Protein AF-0000000077736179 (afdb_homodimer)

InterPro domains:
  IPR000415 Nitroreductase-like [G3DSA:3.40.109.10] (31-251)
  IPR000415 Nitroreductase-like [SSF55469] (59-248)
  IPR020051 SagB-type dehydrogenase domain [TIGR03605] (79-248)
  IPR029479 Nitroreductase [PF00881] (67-246)
  IPR052544 Bacteriocin Processing Enzyme [PTHR43745] (42-247)

Foldseek 3Di:
DPPVVVCVVVLCVVLVAQFDCPFLVVVVHQADALDDDDDPPFDWAAAPDPVPADDFDDDVVVLVVPQDADQAFDLAAAESSLVLLLCQCQFAFPAAPDSNATDGNFDADVRSNFWWKKKQADGYPPDDGAIWIQDRVRSITGGCCVPFPCVVQVVLQLVQFPSSSSVVRFRMKIWIKGQQCSQCNTGNSNSVVRSLVSVVRSQVSSSSSLSSDQKHKHKTQGGNWVSNCVSVVHPSPSITTRIMMGMHGHD/DPPVVVVVVVLCVVLVFQWDCPFLVVVVHQADALDDDDDPPFDWAAAPDPVPADDFDDDVVVLVVPQDADQAFDLAAAESSLVLLLCQCQFAFPAAPDSNATDGNFDADVRSNFWWKKKQADGYPPDDGAIWIQDRVRSITGGCCVPFPCVVQVVLQLVQFPSSSSVVRFRMKIWIKGQQCSQCNTGNSNSVVRSLVSVVRSQVSSSSSLSSDQKHKHKTQGGNWVSNCVSVVHPSPSITTRIMMGMHGHD

Nearest PDB structures (foldseek):
  5lq4-assembly1_B  TM=8.151E-01  e=5.356E-16  Cyanothece sp. PCC 7425
  8pz5-assembly1_B  TM=8.052E-01  e=1.222E-15  Cyanothece sp. PCC 7425
  7ly7-assembly1_B  TM=8.147E-01  e=9.050E-15  Thermoactinomyces vulgaris
  3eo7-assembly1_A  TM=7.177E-01  e=3.507E-14  Tricho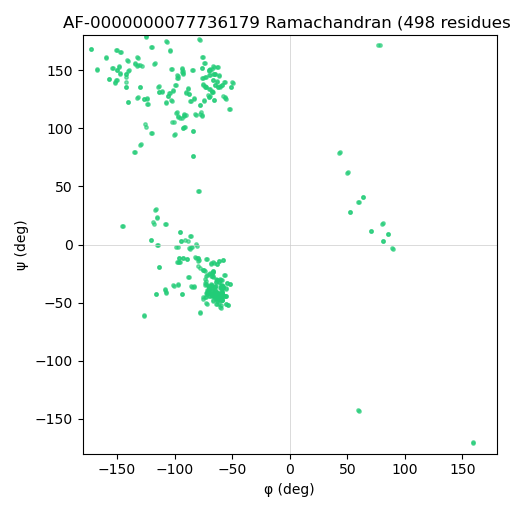rmus variabilis ATCC 29413
  6grh-assembly1_C  TM=6.285E-01  e=6.630E-12  Escherichia coli str. K-12 substr. MG1655

Radius of gyration: 21.62 Å; Cα contacts (8 Å, |Δi|>4): 1118; chains: 2; bounding box: 51×64×55 Å

Secondary structure (DSSP, 8-state):
-TTHHHHHHHHHHHT--S--TT-TTTTTPPPPPSSPPPPTT---EEPPPGGGSPP-EEEHHHHHHH--B-----SPPBPHHHHHHHHHHHH-EEEEEETTEEEESS--GGG---EEEEEEESSBTTS-SEEEEEETTTTEEEE-TTTS-HHHHHHHHHHTBSSHHHHHH-SEEEEEEEETHHHHHHHGGGHHHHHHHHHHHHHHHHHHHHHTTTEEEEEE--B-HHHHHHHTT--SSSEEEEEEEEEEE--/-TTHHHHHHHHHHHT--S--TT-TTTTTPPPPPSSPPPPTT---EEPPPGGGSPP-EEEHHHHHHH--B-----SPPBPHHHHHHHHHHHH-EEEEEETTEEEESS--GGG---EEEEEEESSBTTS-SEEEEEETTTTEEEE-TTTS-HHHHHHHHHHTBSSHHHHHH-SEEEEEEEETHHHHHHHGGGHHHHHHHHHHHHHHHHHHHHHTTTEEEEEE--B-HHHHHHHTT--SSSEEEEEEEEEEE--

pLDDT: mean 94.23, std 10.61, range [29.88, 98.94]

Organism: NCBI:txid416586

Sequence (502 aa):
MGETYQKEQAFLEDTAAAWDPQSPLKRGEPFPAPEKQAPAEAKLVRLPEPELLPDREVNFLELVELRASVRSYTETPFTLQELSYLLWCTQGVKMPIGKGGSMRNVPSAGARHAFETYLFVQKVEGLVPGFYRYLAYEHALLPLADEIPWEDSRAPFIEAFRTQHAVAESAVTFVWAAHIERLLYVFGKRGYRYAFLDAGHVCENLYLAAGTLKAGCCAMGAFEDAALNRLLHLDGVQEFSVYAATAGETSMGETYQKEQAFLEDTAAAWDPQSPLKRGEPFPAPEKQAPAEAKLVRLPEPELLPDREVNFLELVELRASVRSYTETPFTLQELSYLLWCTQGVKMPIGKGGSMRNVPSAGARHAFETYLFVQKVEGLVPGFYRYLAYEHALLPLADEIPWEDSRAPFIEAFRTQHAVAESAVTFVWAAHIERLLYVFGKRGYRYAFLDAGHVCENLYLAAGTLKAGCCAMGAFEDAALNRLLHLDGVQEFSVYAATAGETS

Solvent-accessible surface area (backbone atoms only — not comparable to full-atom values): 25875 Å² total; per-residue (Å²): 125,68,72,74,52,54,62,67,47,43,51,59,59,66,30,40,49,59,60,34,88,79,12,46,50,70,70,66,48,80,64,53,76,52,60,86,80,70,66,87,83,60,75,64,46,77,41,65,53,74,91,74,54,78,84,40,79,40,48,50,58,58,53,37,67,66,48,62,78,38,61,72,40,44,87,56,52,40,46,51,60,54,51,33,50,45,48,37,46,29,54,23,57,76,41,73,72,56,86,39,25,40,42,37,29,41,74,34,75,87,30,25,52,40,57,47,42,36,34,46,37,61,28,39,55,95,53,78,63,31,36,30,35,54,37,46,89,76,44,26,31,39,69,30,50,92,81,35,41,44,91,76,39,50,62,59,54,34,64,26,32,70,66,30,66,29,52,69,38,22,19,32,33,41,34,37,24,30,39,46,56,45,34,28,32,61,22,25,62,26,24,60,55,42,54,34,24,31,48,14,23,28,49,38,36,38,45,54,49,25,58,75,46,71,30,33,23,25,80,40,81,46,40,41,55,67,58,48,16,53,68,70,71,33,82,60,71,57,27,30,72,73,39,32,30,29,29,26,27,45,132,125,68,72,73,53,52,62,67,47,42,51,60,59,65,29,41,47,60,58,35,89,79,11,46,50,72,70,67,48,81,63,54,77,54,61,86,80,71,66,88,84,60,75,62,48,78,41,63,53,74,90,74,53,79,84,42,80,41,46,50,61,56,53,37,66,66,48,62,78,38,61,73,40,44,88,55,52,39,46,51,61,55,50,33,48,45,48,38,46,29,54,21,57,75,42,75,71,56,86,38,26,40,44,38,31,41,73,35,74,86,30,25,52,39,56,46,40,36,34,47,36,61,27,38,55,96,53,79,62,32,35,30,35,54,37,46,88,76,44,26,33,39,71,30,50,92,81,36,43,44,88,76,39,51,64,59,55,35,66,26,33,71,67,31,64,29,53,70,38,22,20,33,32,42,34,38,23,31,40,45,58,46,34,28,32,59,22,25,61,26,24,60,56,42,54,33,24,31,48,14,23,27,48,38,36,37,45,54,50,25,60,74,46,72,30,31,23,24,81,42,80,47,40,41,55,67,59,47,16,54,67,70,71,32,82,60,72,58,27,30,73,71,42,31,31,27,29,25,28,45,133

Structure (mmCIF, N/CA/C/O backbone):
data_AF-0000000077736179-model_v1
#
loop_
_entity.id
_entity.type
_entity.pdbx_description
1 polymer 'SagB/ThcOx family dehydrogenase'
#
loop_
_atom_site.group_PDB
_atom_site.id
_atom_site.type_symbol
_atom_site.label_atom_id
_atom_site.label_alt_id
_atom_site.label_comp_id
_atom_site.label_asym_id
_atom_site.label_entity_id
_atom_site.label_seq_id
_atom_site.pdbx_PDB_ins_code
_atom_site.Cartn_x
_atom_site.Cartn_y
_atom_site.Cartn_z
_atom_site.occupancy
_atom_site.B_iso_or_equiv
_atom_site.auth_seq_id
_atom_site.auth_comp_id
_atom_site.auth_asym_id
_atom_site.auth_atom_id
_atom_site.pdbx_PDB_model_num
ATOM 1 N N . MET A 1 1 ? 22.141 2.068 -21.969 1 30.08 1 MET A N 1
ATOM 2 C CA . MET A 1 1 ? 21.25 1.193 -21.219 1 30.08 1 MET A CA 1
ATOM 3 C C . MET A 1 1 ? 21.984 0.434 -20.141 1 30.08 1 MET A C 1
ATOM 5 O O . MET A 1 1 ? 21.375 -0.075 -19.188 1 30.08 1 MET A O 1
ATOM 9 N N . GLY A 1 2 ? 23.203 0.342 -20.375 1 35.12 2 GLY A N 1
ATOM 10 C CA . GLY A 1 2 ? 24.125 -0.513 -19.656 1 35.12 2 GLY A CA 1
ATOM 11 C C . GLY A 1 2 ? 24.531 0.052 -18.297 1 35.12 2 GLY A C 1
ATOM 12 O O . GLY A 1 2 ? 24.531 -0.667 -17.297 1 35.12 2 GLY A O 1
ATOM 13 N N . GLU A 1 3 ? 25.109 1.211 -18.312 1 40.66 3 GLU A N 1
ATOM 14 C CA . GLU A 1 3 ? 25.719 1.804 -17.125 1 40.66 3 GLU A CA 1
ATOM 15 C C . GLU A 1 3 ? 24.656 2.244 -16.109 1 40.66 3 GLU A C 1
ATOM 17 O O . GLU A 1 3 ? 24.891 2.232 -14.906 1 40.66 3 GLU A O 1
ATOM 22 N N . THR A 1 4 ? 23.609 2.779 -16.547 1 40.19 4 THR A N 1
ATOM 23 C CA . THR A 1 4 ? 22.516 3.398 -15.797 1 40.19 4 THR A CA 1
ATOM 24 C C . THR A 1 4 ? 21.797 2.367 -14.93 1 40.19 4 THR A C 1
ATOM 26 O O . THR A 1 4 ? 21.344 2.68 -13.828 1 40.19 4 THR A O 1
ATOM 29 N N . TYR A 1 5 ? 21.797 1.132 -15.383 1 45.09 5 TYR A N 1
ATOM 30 C CA . TYR A 1 5 ? 21.156 0.023 -14.68 1 45.09 5 TYR A CA 1
ATOM 31 C C . TYR A 1 5 ? 22.047 -0.478 -13.539 1 45.09 5 TYR A C 1
ATOM 33 O O . TYR A 1 5 ? 21.562 -1.113 -12.602 1 45.09 5 TYR A O 1
ATOM 41 N N . GLN A 1 6 ? 23.234 -0.049 -13.602 1 47.22 6 GLN A N 1
ATOM 42 C CA . GLN A 1 6 ? 24.172 -0.628 -12.648 1 47.22 6 GLN A CA 1
ATOM 43 C C . GLN A 1 6 ? 23.953 -0.063 -11.25 1 47.22 6 GLN A C 1
ATOM 45 O O . GLN A 1 6 ? 24.047 -0.792 -10.258 1 47.22 6 GLN A O 1
ATOM 50 N N . LYS A 1 7 ? 23.781 1.208 -11.086 1 44.28 7 LYS A N 1
ATOM 51 C CA . LYS A 1 7 ? 23.672 1.785 -9.75 1 44.28 7 LYS A CA 1
ATOM 52 C C . LYS A 1 7 ? 22.312 1.458 -9.133 1 44.28 7 LYS A C 1
ATOM 54 O O . LYS A 1 7 ? 22.188 1.341 -7.914 1 44.28 7 LYS A O 1
ATOM 59 N N . GLU A 1 8 ? 21.25 1.399 -9.984 1 54.19 8 GLU A N 1
ATOM 60 C CA . GLU A 1 8 ? 19.891 1.092 -9.531 1 54.19 8 GLU A CA 1
ATOM 61 C C . GLU A 1 8 ? 19.828 -0.299 -8.898 1 54.19 8 GLU A C 1
ATOM 63 O O . GLU A 1 8 ? 19.016 -0.544 -8.008 1 54.19 8 GLU A O 1
ATOM 68 N N . GLN A 1 9 ? 20.906 -0.995 -9.164 1 64.56 9 GLN A N 1
ATOM 69 C CA . GLN A 1 9 ? 20.969 -2.338 -8.594 1 64.56 9 GLN A CA 1
ATOM 70 C C . GLN A 1 9 ? 21.641 -2.322 -7.227 1 64.56 9 GLN A C 1
ATOM 72 O O . GLN A 1 9 ? 21.5 -3.271 -6.453 1 64.56 9 GLN A O 1
ATOM 77 N N . ALA A 1 10 ? 21.906 -0.986 -6.914 1 80.5 10 ALA A N 1
ATOM 78 C CA . ALA A 1 10 ? 22.625 -0.902 -5.641 1 80.5 10 ALA A CA 1
ATOM 79 C C . ALA A 1 10 ? 21.641 -0.921 -4.465 1 80.5 10 ALA A C 1
ATOM 81 O O . ALA A 1 10 ? 21.906 -1.577 -3.451 1 80.5 10 ALA A O 1
ATOM 82 N N . PHE A 1 11 ? 20.469 -0.305 -4.59 1 86.38 11 PHE A N 1
ATOM 83 C CA . PHE A 1 11 ? 19.5 -0.278 -3.502 1 86.38 11 PHE A CA 1
ATOM 84 C C . PHE A 1 11 ? 18.969 -1.677 -3.221 1 86.38 11 PHE A C 1
ATOM 86 O O . PHE A 1 11 ? 18.875 -2.094 -2.064 1 86.38 11 PHE A O 1
ATOM 93 N N . LEU A 1 12 ? 18.562 -2.381 -4.332 1 89.38 12 LEU A N 1
ATOM 94 C CA . LEU A 1 12 ? 18.016 -3.721 -4.164 1 89.38 12 LEU A CA 1
ATOM 95 C C . LEU A 1 12 ? 19.031 -4.641 -3.488 1 89.38 12 LEU A C 1
ATOM 97 O O . LEU A 1 12 ? 18.672 -5.438 -2.617 1 89.38 12 LEU A O 1
ATOM 101 N N . GLU A 1 13 ? 20.234 -4.434 -3.859 1 88.75 13 GLU A N 1
ATOM 102 C CA . GLU A 1 13 ? 21.297 -5.242 -3.268 1 88.75 13 GLU A CA 1
ATOM 103 C C . GLU A 1 13 ? 21.547 -4.848 -1.817 1 88.75 13 GLU A C 1
ATOM 105 O O . GLU A 1 13 ? 21.688 -5.711 -0.946 1 88.75 13 GLU A O 1
ATOM 110 N N . ASP A 1 14 ? 21.562 -3.586 -1.566 1 88.44 14 ASP A N 1
ATOM 111 C CA . ASP A 1 14 ? 21.875 -3.062 -0.241 1 88.44 14 ASP A CA 1
ATOM 112 C C . ASP A 1 14 ? 20.781 -3.426 0.766 1 88.44 14 ASP A C 1
ATOM 114 O O . ASP A 1 14 ? 21.062 -3.578 1.958 1 88.44 14 ASP A O 1
ATOM 118 N N . THR A 1 15 ? 19.547 -3.609 0.246 1 92.06 15 THR A N 1
ATOM 119 C CA . THR A 1 15 ? 18.422 -3.834 1.143 1 92.06 15 THR A CA 1
ATOM 120 C C . THR A 1 15 ? 17.969 -5.285 1.075 1 92.06 15 THR A C 1
ATOM 122 O O . THR A 1 15 ? 16.859 -5.613 1.523 1 92.06 15 THR A O 1
ATOM 125 N N . ALA A 1 16 ? 18.797 -6.152 0.559 1 90.75 16 ALA A N 1
ATOM 126 C CA . ALA A 1 16 ? 18.391 -7.527 0.294 1 90.75 16 ALA A CA 1
ATOM 127 C C . ALA A 1 16 ? 18.25 -8.32 1.592 1 90.75 16 ALA A C 1
ATOM 129 O O . ALA A 1 16 ? 17.375 -9.172 1.717 1 90.75 16 ALA A O 1
ATOM 130 N N . ALA A 1 17 ? 19.094 -7.98 2.537 1 83.62 17 ALA A N 1
ATOM 131 C CA . ALA A 1 17 ? 19.094 -8.75 3.779 1 83.62 17 ALA A CA 1
ATOM 132 C C . ALA A 1 17 ? 17.812 -8.477 4.582 1 83.62 17 ALA A C 1
ATOM 134 O O . ALA A 1 17 ? 17.5 -7.324 4.875 1 83.62 17 ALA A O 1
ATOM 135 N N . ALA A 1 18 ? 17.188 -9.578 4.914 1 75.62 18 ALA A N 1
ATOM 136 C CA . ALA A 1 18 ? 15.922 -9.414 5.613 1 75.62 18 ALA A CA 1
ATOM 137 C C . ALA A 1 18 ? 16.141 -9.117 7.094 1 75.62 18 ALA A C 1
ATOM 139 O O . ALA A 1 18 ? 15.227 -8.664 7.785 1 75.62 18 ALA A O 1
ATOM 140 N N . TRP A 1 19 ? 17.359 -9.461 7.496 1 74.62 19 TRP A N 1
ATOM 141 C CA . TRP A 1 19 ? 17.688 -9.203 8.891 1 74.62 19 TRP A CA 1
ATOM 142 C C . TRP A 1 19 ? 19.141 -8.734 9.039 1 74.62 19 TRP A C 1
ATOM 144 O O . TRP A 1 19 ? 20 -9.141 8.258 1 74.62 19 TRP A O 1
ATOM 154 N N . ASP A 1 20 ? 19.25 -7.793 9.906 1 76.44 20 ASP A N 1
ATOM 155 C CA . ASP A 1 20 ? 20.578 -7.332 10.289 1 76.44 20 ASP A CA 1
ATOM 156 C C . ASP A 1 20 ? 21 -7.926 11.625 1 76.44 20 ASP A C 1
ATOM 158 O O . ASP A 1 20 ? 20.453 -7.57 12.672 1 76.44 20 ASP A O 1
ATOM 162 N N . PRO A 1 21 ? 21.891 -8.867 11.539 1 78.88 21 PRO A N 1
ATOM 163 C CA . PRO A 1 21 ? 22.312 -9.492 12.797 1 78.88 21 PRO A CA 1
ATOM 164 C C . PRO A 1 21 ? 22.891 -8.492 13.789 1 78.88 21 PRO A C 1
ATOM 166 O O . PRO A 1 21 ? 23.047 -8.797 14.977 1 78.88 21 PRO A O 1
ATOM 169 N N . GLN A 1 22 ? 23.188 -7.297 13.281 1 82.75 22 GLN A N 1
ATOM 170 C CA . GLN A 1 22 ? 23.734 -6.281 14.172 1 82.75 22 GLN A CA 1
ATOM 171 C C . GLN A 1 22 ? 22.797 -5.082 14.289 1 82.75 22 GLN A C 1
ATOM 173 O O . GLN A 1 22 ? 23.25 -3.951 14.461 1 82.75 22 GLN A O 1
ATOM 178 N N . SER A 1 23 ? 21.547 -5.469 14.141 1 84.94 23 SER A N 1
ATOM 179 C CA . SER A 1 23 ? 20.578 -4.395 14.281 1 84.94 23 SER A CA 1
ATOM 180 C C . SER A 1 23 ? 20.547 -3.852 15.703 1 84.94 23 SER A C 1
ATOM 182 O O . SER A 1 23 ? 20.969 -4.535 16.641 1 84.94 23 SER A O 1
ATOM 184 N N . PRO A 1 24 ? 20.156 -2.576 15.891 1 88.94 24 PRO A N 1
ATOM 185 C CA . PRO A 1 24 ? 20.031 -2.037 17.25 1 88.94 24 PRO A CA 1
ATOM 186 C C . PRO A 1 24 ? 19.172 -2.918 18.156 1 88.94 24 PRO A C 1
ATOM 188 O O . PRO A 1 24 ? 19.453 -3.047 19.344 1 88.94 24 PRO A O 1
ATOM 191 N N . LEU A 1 25 ? 18.188 -3.537 17.609 1 87.31 25 LEU A N 1
ATOM 192 C CA . LEU A 1 25 ? 17.359 -4.465 18.391 1 87.31 25 LEU A CA 1
ATOM 193 C C . LEU A 1 25 ? 18.203 -5.602 18.938 1 87.31 25 LEU A C 1
ATOM 195 O O . LEU A 1 25 ? 18.109 -5.93 20.125 1 87.31 25 LEU A O 1
ATOM 199 N N . LYS A 1 26 ? 19.016 -6.137 18.078 1 87.94 26 LYS A N 1
ATOM 200 C CA . LYS A 1 26 ? 19.859 -7.266 18.484 1 87.94 26 LYS A CA 1
ATOM 201 C C . LYS A 1 26 ? 20.891 -6.84 19.516 1 87.94 26 LYS A C 1
ATOM 203 O O . LYS A 1 26 ? 21.312 -7.645 20.344 1 87.94 26 LYS A O 1
ATOM 208 N N . ARG A 1 27 ? 21.203 -5.582 19.516 1 91.12 27 ARG A N 1
ATOM 209 C CA . ARG A 1 27 ? 22.172 -5.043 20.469 1 91.12 27 ARG A CA 1
ATOM 210 C C . ARG A 1 27 ? 21.5 -4.645 21.781 1 91.12 27 ARG A C 1
ATOM 212 O O . ARG A 1 27 ? 22.156 -4.176 22.703 1 91.12 27 ARG A O 1
ATOM 219 N N . GLY A 1 28 ? 20.188 -4.773 21.828 1 90.31 28 GLY A N 1
ATOM 220 C CA . GLY A 1 28 ? 19.469 -4.508 23.062 1 90.31 28 GLY A CA 1
ATOM 221 C C . GLY A 1 28 ? 19.234 -3.027 23.297 1 90.31 28 GLY A C 1
ATOM 222 O O . GLY A 1 28 ? 19 -2.609 24.438 1 90.31 28 GLY A O 1
ATOM 223 N N . GLU A 1 29 ? 19.359 -2.285 22.234 1 92.38 29 GLU A N 1
ATOM 224 C CA . GLU A 1 29 ? 19.109 -0.853 22.359 1 92.38 29 GLU A CA 1
ATOM 225 C C . GLU A 1 29 ? 17.625 -0.568 22.578 1 92.38 29 GLU A C 1
ATOM 227 O O . GLU A 1 29 ? 16.766 -1.382 22.219 1 92.38 29 GLU A O 1
ATOM 232 N N . PRO A 1 30 ? 17.391 0.525 23.281 1 92.56 30 PRO A N 1
ATOM 233 C CA . PRO A 1 30 ? 15.992 0.87 23.516 1 92.56 30 PRO A CA 1
ATOM 234 C C . PRO A 1 30 ? 15.227 1.125 22.219 1 92.56 30 PRO A C 1
ATOM 236 O O . PRO A 1 30 ? 15.781 1.682 21.266 1 92.56 30 PRO A O 1
ATOM 239 N N . PHE A 1 31 ? 13.984 0.745 22.219 1 92 31 PHE A N 1
ATOM 240 C CA . PHE A 1 31 ? 13.133 0.953 21.047 1 92 31 PHE A CA 1
ATOM 241 C C . PHE A 1 31 ? 12.883 2.439 20.812 1 92 31 PHE A C 1
ATOM 243 O O . PHE A 1 31 ? 12.719 3.199 21.766 1 92 31 PHE A O 1
ATOM 250 N N . PRO A 1 32 ? 12.859 2.828 19.547 1 94.31 32 PRO A N 1
ATOM 251 C CA . PRO A 1 32 ? 12.445 4.207 19.281 1 94.31 32 PRO A CA 1
ATOM 252 C C . PRO A 1 32 ? 11.008 4.484 19.703 1 94.31 32 PRO A C 1
ATOM 254 O O . PRO A 1 32 ? 10.18 3.566 19.75 1 94.31 32 PRO A O 1
ATOM 257 N N . ALA A 1 33 ? 10.734 5.781 20.031 1 94.19 33 ALA A N 1
ATOM 258 C CA . ALA A 1 33 ? 9.359 6.168 20.375 1 94.19 33 ALA A CA 1
ATOM 259 C C . ALA A 1 33 ? 8.422 5.891 19.203 1 94.19 33 ALA A C 1
ATOM 261 O O . ALA A 1 33 ? 8.758 6.152 18.047 1 94.19 33 ALA A O 1
ATOM 262 N N . PRO A 1 34 ? 7.273 5.336 19.469 1 95.56 34 PRO A N 1
ATOM 263 C CA . PRO A 1 34 ? 6.352 4.973 18.391 1 95.56 34 PRO A CA 1
ATOM 264 C C . PRO A 1 34 ? 5.688 6.184 17.75 1 95.56 34 PRO A C 1
ATOM 266 O O . PRO A 1 34 ? 5.047 6.059 16.703 1 95.56 34 PRO A O 1
ATOM 269 N N . GLU A 1 35 ? 5.789 7.328 18.344 1 96.56 35 GLU A N 1
ATOM 270 C CA . GLU A 1 35 ? 5.238 8.586 17.859 1 96.56 35 GLU A CA 1
ATOM 271 C C . GLU A 1 35 ? 6.059 9.773 18.359 1 96.56 35 GLU A C 1
ATOM 273 O O . GLU A 1 35 ? 6.539 9.781 19.484 1 96.56 35 GLU A O 1
ATOM 278 N N . LYS A 1 36 ? 6.289 10.789 17.484 1 95.94 36 LYS A N 1
ATOM 279 C CA . LYS A 1 36 ? 6.965 12.008 17.906 1 95.94 36 LYS A CA 1
ATOM 280 C C . LYS A 1 36 ? 6.16 12.727 18.984 1 95.94 36 LYS A C 1
ATOM 282 O O . LYS A 1 36 ? 4.941 12.875 18.859 1 95.94 36 LYS A O 1
ATOM 287 N N . GLN A 1 37 ? 6.84 13.125 19.906 1 94.25 37 GLN A N 1
ATOM 288 C CA . GLN A 1 37 ? 6.172 13.758 21.047 1 94.25 37 GLN A CA 1
ATOM 289 C C . GLN A 1 37 ? 5.672 15.156 20.688 1 94.25 37 GLN A C 1
ATOM 291 O O . GLN A 1 37 ? 6.367 15.906 20 1 94.25 37 GLN A O 1
ATOM 296 N N . ALA A 1 38 ? 4.496 15.438 21.094 1 95.31 38 ALA A N 1
ATOM 297 C CA . ALA A 1 38 ? 3.965 16.797 21.016 1 95.31 38 ALA A CA 1
ATOM 298 C C . ALA A 1 38 ? 4.383 17.609 22.234 1 95.31 38 ALA A C 1
ATOM 300 O O . ALA A 1 38 ? 4.582 17.062 23.312 1 95.31 38 ALA A O 1
ATOM 301 N N . PRO A 1 39 ? 4.516 18.875 22.047 1 93.88 39 PRO A N 1
ATOM 302 C CA . PRO A 1 39 ? 4.773 19.703 23.219 1 93.88 39 PRO A CA 1
ATOM 303 C C . PRO A 1 39 ? 3.697 19.547 24.297 1 93.88 39 PRO A C 1
ATOM 305 O O . PRO A 1 39 ? 2.512 19.438 23.969 1 93.88 39 PRO A O 1
ATOM 308 N N . ALA A 1 40 ? 4.078 19.516 25.5 1 91.94 40 ALA A N 1
ATOM 309 C CA . ALA A 1 40 ? 3.186 19.266 26.625 1 91.94 40 ALA A CA 1
ATOM 310 C C . ALA A 1 40 ? 2.068 20.297 26.688 1 91.94 40 ALA A C 1
ATOM 312 O O . ALA A 1 40 ? 0.929 19.984 27.016 1 91.94 40 ALA A O 1
ATOM 313 N N . GLU A 1 41 ? 2.389 21.516 26.344 1 92.62 41 GLU A N 1
ATOM 314 C CA . GLU A 1 41 ? 1.418 22.594 26.5 1 92.62 41 GLU A CA 1
ATOM 315 C C . GLU A 1 41 ? 0.654 22.844 25.203 1 92.62 41 GLU A C 1
ATOM 317 O O . GLU A 1 41 ? -0.162 23.75 25.109 1 92.62 41 GLU A O 1
ATOM 322 N N . ALA A 1 42 ? 0.865 21.906 24.297 1 94.12 42 ALA A N 1
ATOM 323 C CA . ALA A 1 42 ? 0.204 22.125 23.016 1 94.12 42 ALA A CA 1
ATOM 324 C C . ALA A 1 42 ? -1.309 21.969 23.141 1 94.12 42 ALA A C 1
ATOM 326 O O . ALA A 1 42 ? -1.786 21.062 23.844 1 94.12 42 ALA A O 1
ATOM 327 N N . LYS A 1 43 ? -2.021 22.922 22.562 1 95.81 43 LYS A N 1
ATOM 328 C CA . LYS A 1 43 ? -3.471 22.781 22.469 1 95.81 43 LYS A CA 1
ATOM 329 C C . LYS A 1 43 ? -3.863 21.906 21.281 1 95.81 43 LYS A C 1
ATOM 331 O O . LYS A 1 43 ? -3.732 22.312 20.141 1 95.81 43 LYS A O 1
ATOM 336 N N . LEU A 1 44 ? -4.379 20.781 21.594 1 98.06 44 LEU A N 1
ATOM 337 C CA . LEU A 1 44 ? -4.727 19.797 20.578 1 98.06 44 LEU A CA 1
ATOM 338 C C . LEU A 1 44 ? -6.18 19.953 20.141 1 98.06 44 LEU A C 1
ATOM 340 O O . LEU A 1 44 ? -7.016 20.422 20.906 1 98.06 44 LEU A O 1
ATOM 344 N N . VAL A 1 45 ? -6.449 19.688 18.906 1 98.5 45 VAL A N 1
ATOM 345 C CA . VAL A 1 45 ? -7.82 19.531 18.438 1 98.5 45 VAL A CA 1
ATOM 346 C C . VAL A 1 45 ? -8.242 18.062 18.547 1 98.5 45 VAL A C 1
ATOM 348 O O . VAL A 1 45 ? -7.75 17.203 17.797 1 98.5 45 VAL A O 1
ATOM 351 N N . ARG A 1 46 ? -9.148 17.812 19.453 1 98 46 ARG A N 1
ATOM 352 C CA . ARG A 1 46 ? -9.617 16.438 19.609 1 98 46 ARG A CA 1
ATOM 353 C C . ARG A 1 46 ? -10.523 16.031 18.453 1 98 46 ARG A C 1
ATOM 355 O O . ARG A 1 46 ? -11.383 16.812 18.031 1 98 46 ARG A O 1
ATOM 362 N N . LEU A 1 47 ? -10.289 14.852 17.969 1 98.62 47 LEU A N 1
ATOM 363 C CA . LEU A 1 47 ? -11.133 14.312 16.906 1 98.62 47 LEU A CA 1
ATOM 364 C C . LEU A 1 47 ? -12.266 13.469 17.484 1 98.62 47 LEU A C 1
ATOM 366 O O . LEU A 1 47 ? -12.133 12.914 18.578 1 98.62 47 LEU A O 1
ATOM 370 N N . PRO A 1 48 ? -13.398 13.43 16.75 1 98.06 48 PRO A N 1
ATOM 371 C CA . PRO A 1 48 ? -14.43 12.484 17.188 1 98.06 48 PRO A CA 1
ATOM 372 C C . PRO A 1 48 ? -13.891 11.078 17.406 1 98.06 48 PRO A C 1
ATOM 374 O O . PRO A 1 48 ? -13.172 10.539 16.562 1 98.06 48 PRO A O 1
ATOM 377 N N . GLU A 1 49 ? -14.297 10.508 18.484 1 97.12 49 GLU A N 1
ATOM 378 C CA . GLU A 1 49 ? -13.797 9.188 18.859 1 97.12 49 GLU A CA 1
ATOM 379 C C . GLU A 1 49 ? -14.227 8.125 17.844 1 97.12 49 GLU A C 1
ATOM 381 O O . GLU A 1 49 ? -15.344 8.172 17.328 1 97.12 49 GLU A O 1
ATOM 386 N N . PRO A 1 50 ? -13.414 7.203 17.672 1 93.75 50 PRO A N 1
ATOM 387 C CA . PRO A 1 50 ? -13.703 6.168 16.688 1 93.75 50 PRO A CA 1
ATOM 388 C C . PRO A 1 50 ? -15.047 5.473 16.922 1 93.75 50 PRO A C 1
ATOM 390 O O . PRO A 1 50 ? -15.75 5.137 15.969 1 93.75 50 PRO A O 1
ATOM 393 N N . GLU A 1 51 ? -15.359 5.27 18.172 1 94.38 51 GLU A N 1
ATOM 394 C CA . GLU A 1 51 ? -16.594 4.57 18.5 1 94.38 51 GLU A CA 1
ATOM 395 C C . GLU A 1 51 ? -17.812 5.398 18.094 1 94.38 51 GLU A C 1
ATOM 397 O O . GLU A 1 51 ? -18.922 4.875 18.016 1 94.38 51 GLU A O 1
ATOM 402 N N . LEU A 1 52 ? -17.578 6.695 17.828 1 95.12 52 LEU A N 1
ATOM 403 C CA . LEU A 1 52 ? -18.672 7.598 17.484 1 95.12 52 LEU A CA 1
ATOM 404 C C . LEU A 1 52 ? -18.766 7.781 15.969 1 95.12 52 LEU A C 1
ATOM 406 O O . LEU A 1 52 ? -19.656 8.477 15.477 1 95.12 52 LEU A O 1
ATOM 410 N N . LEU A 1 53 ? -17.859 7.16 15.219 1 94.94 53 LEU A N 1
ATOM 411 C CA . LEU A 1 53 ? -17.891 7.246 13.758 1 94.94 53 LEU A CA 1
ATOM 412 C C . LEU A 1 53 ? -19 6.375 13.188 1 94.94 53 LEU A C 1
ATOM 414 O O . LEU A 1 53 ? -19.234 5.266 13.664 1 94.94 53 LEU A O 1
ATOM 418 N N . PRO A 1 54 ? -19.672 6.922 12.234 1 93.06 54 PRO A N 1
ATOM 419 C CA . PRO A 1 54 ? -20.797 6.16 11.672 1 93.06 54 PRO A CA 1
ATOM 420 C C . PRO A 1 54 ? -20.328 4.941 10.875 1 93.06 54 PRO A C 1
ATOM 422 O O . PRO A 1 54 ? -19.312 4.996 10.188 1 93.06 54 PRO A O 1
ATOM 425 N N . ASP A 1 55 ? -21.188 3.965 10.898 1 93.56 55 ASP A N 1
ATOM 426 C CA . ASP A 1 55 ? -20.969 2.809 10.031 1 93.56 55 ASP A CA 1
ATOM 427 C C . ASP A 1 55 ? -21.172 3.174 8.562 1 93.56 55 ASP A C 1
ATOM 429 O O . ASP A 1 55 ? -22.031 4 8.234 1 93.56 55 ASP A O 1
ATOM 433 N N . ARG A 1 56 ? -20.359 2.506 7.754 1 94.12 56 ARG A N 1
ATOM 434 C CA . ARG A 1 56 ? -20.469 2.641 6.305 1 94.12 56 ARG A CA 1
ATOM 435 C C . ARG A 1 56 ? -20.656 1.28 5.641 1 94.12 56 ARG A C 1
ATOM 437 O O . ARG A 1 56 ? -19.688 0.557 5.418 1 94.12 56 ARG A O 1
ATOM 444 N N . GLU A 1 57 ? -21.938 0.976 5.27 1 97 57 GLU A N 1
ATOM 445 C CA . GLU A 1 57 ? -22.219 -0.271 4.562 1 97 57 GLU A CA 1
ATOM 446 C C . GLU A 1 57 ? -21.953 -0.129 3.066 1 97 57 GLU A C 1
ATOM 448 O O . GLU A 1 57 ? -22.516 0.744 2.408 1 97 57 GLU A O 1
ATOM 453 N N . VAL A 1 58 ? -21.094 -1.056 2.547 1 97.94 58 VAL A N 1
ATOM 454 C CA . VAL A 1 58 ? -20.719 -0.947 1.14 1 97.94 58 VAL A CA 1
ATOM 455 C C . VAL A 1 58 ? -20.672 -2.336 0.51 1 97.94 58 VAL A C 1
ATOM 457 O O . VAL A 1 58 ? -20.547 -3.34 1.216 1 97.94 58 VAL A O 1
ATOM 460 N N . ASN A 1 59 ? -20.969 -2.369 -0.795 1 98.12 59 ASN A N 1
ATOM 461 C CA . ASN A 1 59 ? -20.531 -3.506 -1.601 1 98.12 59 ASN A CA 1
ATOM 462 C C . ASN A 1 59 ? -19.047 -3.436 -1.915 1 98.12 59 ASN A C 1
ATOM 464 O O . ASN A 1 59 ? -18.609 -2.576 -2.684 1 98.12 59 ASN A O 1
ATOM 468 N N . PHE A 1 60 ? -18.266 -4.352 -1.327 1 98.44 60 PHE A N 1
ATOM 469 C CA . PHE A 1 60 ? -16.812 -4.23 -1.397 1 98.44 60 PHE A CA 1
ATOM 470 C C . PHE A 1 60 ? -16.328 -4.355 -2.836 1 98.44 60 PHE A C 1
ATOM 472 O O . PHE A 1 60 ? -15.422 -3.635 -3.256 1 98.44 60 PHE A O 1
ATOM 479 N N . LEU A 1 61 ? -16.859 -5.273 -3.541 1 97.69 61 LEU A N 1
ATOM 480 C CA . LEU A 1 61 ? -16.453 -5.441 -4.934 1 97.69 61 LEU A CA 1
ATOM 481 C C . LEU A 1 61 ? -16.703 -4.164 -5.73 1 97.69 61 LEU A C 1
ATOM 483 O O . LEU A 1 61 ? -15.844 -3.719 -6.488 1 97.69 61 LEU A O 1
ATOM 487 N N . GLU A 1 62 ? -17.828 -3.568 -5.562 1 97.5 62 GLU A N 1
ATOM 488 C CA . GLU A 1 62 ? -18.156 -2.309 -6.223 1 97.5 62 GLU A CA 1
ATOM 489 C C . GLU A 1 62 ? -17.203 -1.194 -5.785 1 97.5 62 GLU A C 1
ATOM 491 O O . GLU A 1 62 ? -16.766 -0.387 -6.605 1 97.5 62 GLU A O 1
ATOM 496 N N . LEU A 1 63 ? -16.938 -1.142 -4.488 1 98.12 63 LEU A N 1
ATOM 497 C CA . LEU A 1 63 ? -16.031 -0.139 -3.936 1 98.12 63 LEU A CA 1
ATOM 498 C C . LEU A 1 63 ? -14.664 -0.21 -4.609 1 98.12 63 LEU A C 1
ATOM 500 O O . LEU A 1 63 ? -14.117 0.816 -5.016 1 98.12 63 LEU A O 1
ATOM 504 N N . VAL A 1 64 ? -14.172 -1.434 -4.766 1 97.88 64 VAL A N 1
ATOM 505 C CA . VAL A 1 64 ? -12.859 -1.67 -5.367 1 97.88 64 VAL A CA 1
ATOM 506 C C . VAL A 1 64 ? -12.914 -1.353 -6.859 1 97.88 64 VAL A C 1
ATOM 508 O O . VAL A 1 64 ? -11.992 -0.738 -7.402 1 97.88 64 VAL A O 1
ATOM 511 N N . GLU A 1 65 ? -13.953 -1.674 -7.531 1 97.31 65 GLU A N 1
ATOM 512 C CA . GLU A 1 65 ? -14.078 -1.487 -8.969 1 97.31 65 GLU A CA 1
ATOM 513 C C . GLU A 1 65 ? -14.266 -0.014 -9.32 1 97.31 65 GLU A C 1
ATOM 515 O O . GLU A 1 65 ? -13.836 0.434 -10.391 1 97.31 65 GLU A O 1
ATOM 520 N N . LEU A 1 66 ? -14.867 0.731 -8.445 1 96.44 66 LEU A N 1
ATOM 521 C CA . LEU A 1 66 ? -15.133 2.141 -8.703 1 96.44 66 LEU A CA 1
ATOM 522 C C . LEU A 1 66 ? -13.969 3.01 -8.234 1 96.44 66 LEU A C 1
ATOM 524 O O . LEU A 1 66 ? -13.93 4.207 -8.523 1 96.44 66 LEU A O 1
ATOM 528 N N . ARG A 1 67 ? -13.094 2.4 -7.488 1 96.44 67 ARG A N 1
ATOM 529 C CA . ARG A 1 67 ? -11.938 3.16 -7.035 1 96.44 67 ARG A CA 1
ATOM 530 C C . ARG A 1 67 ? -11.18 3.764 -8.211 1 96.44 67 ARG A C 1
ATOM 532 O O . ARG A 1 67 ? -10.812 3.053 -9.148 1 96.44 67 ARG A O 1
ATOM 539 N N . ALA A 1 68 ? -10.945 5.059 -8.227 1 96.44 68 ALA A N 1
ATOM 540 C CA . ALA A 1 68 ? -10.172 5.84 -9.188 1 96.44 68 ALA A CA 1
ATOM 541 C C . ALA A 1 68 ? -9.5 7.031 -8.516 1 96.44 68 ALA A C 1
ATOM 543 O O . ALA A 1 68 ? -9.977 7.516 -7.484 1 96.44 68 ALA A O 1
ATOM 544 N N . SER A 1 69 ? -8.406 7.426 -9.117 1 97.19 69 SER A N 1
ATOM 545 C CA . SER A 1 69 ? -7.816 8.672 -8.633 1 97.19 69 SER A CA 1
ATOM 546 C C . SER A 1 69 ? -8.617 9.883 -9.094 1 97.19 69 SER A C 1
ATOM 548 O O . SER A 1 69 ? -8.93 10.016 -10.281 1 97.19 69 SER A O 1
ATOM 550 N N . VAL A 1 70 ? -9.023 10.648 -8.133 1 97 70 VAL A N 1
ATOM 551 C CA . VAL A 1 70 ? -9.766 11.875 -8.375 1 97 70 VAL A CA 1
ATOM 552 C C . VAL A 1 70 ? -8.867 13.086 -8.141 1 97 70 VAL A C 1
ATOM 554 O O . VAL A 1 70 ? -8.242 13.203 -7.078 1 97 70 VAL A O 1
ATOM 557 N N . ARG A 1 71 ? -8.797 13.961 -9.062 1 96.88 71 ARG A N 1
ATOM 558 C CA . ARG A 1 71 ? -7.805 15.031 -8.969 1 96.88 71 ARG A CA 1
ATOM 559 C C . ARG A 1 71 ? -8.484 16.391 -8.969 1 96.88 71 ARG A C 1
ATOM 561 O O . ARG A 1 71 ? -7.809 17.422 -9.055 1 96.88 71 ARG A O 1
ATOM 568 N N . SER A 1 72 ? -9.789 16.422 -8.969 1 97.69 72 SER A N 1
ATOM 569 C CA . SER A 1 72 ? -10.578 17.641 -8.859 1 97.69 72 SER A CA 1
ATOM 570 C C . SER A 1 72 ? -11.648 17.516 -7.777 1 97.69 72 SER A C 1
ATOM 572 O O . SER A 1 72 ? -12.328 16.484 -7.684 1 97.69 72 SER A O 1
ATOM 574 N N . TYR A 1 73 ? -11.781 18.547 -6.973 1 98.31 73 TYR A N 1
ATOM 575 C CA . TYR A 1 73 ? -12.648 18.484 -5.805 1 98.31 73 TYR A CA 1
ATOM 576 C C . TYR A 1 73 ? -13.547 19.719 -5.734 1 98.31 73 TYR A C 1
ATOM 578 O O . TYR A 1 73 ? -13.203 20.781 -6.27 1 98.31 73 TYR A O 1
ATOM 586 N N . THR A 1 74 ? -14.695 19.578 -5.109 1 98.12 74 THR A N 1
ATOM 587 C CA . THR A 1 74 ? -15.594 20.703 -4.895 1 98.12 74 THR A CA 1
ATOM 588 C C . THR A 1 74 ? -15.109 21.562 -3.732 1 98.12 74 THR A C 1
ATOM 590 O O . THR A 1 74 ? -14.125 21.234 -3.07 1 98.12 74 THR A O 1
ATOM 593 N N . GLU A 1 75 ? -15.844 22.672 -3.52 1 98.12 75 GLU A N 1
ATOM 594 C CA . GLU A 1 75 ? -15.523 23.562 -2.414 1 98.12 75 GLU A CA 1
ATOM 595 C C . GLU A 1 75 ? -16.172 23.094 -1.116 1 98.12 75 GLU A C 1
ATOM 597 O O . GLU A 1 75 ? -15.938 23.672 -0.053 1 98.12 75 GLU A O 1
ATOM 602 N N . THR A 1 76 ? -16.922 22.031 -1.185 1 98.31 76 THR A N 1
ATOM 603 C CA . THR A 1 76 ? -17.594 21.516 0.01 1 98.31 76 THR A CA 1
ATOM 604 C C . THR A 1 76 ? -16.562 21.016 1.021 1 98.31 76 THR A C 1
ATOM 606 O O . THR A 1 76 ? -15.734 20.156 0.697 1 98.31 76 THR A O 1
ATOM 609 N N . PRO A 1 77 ? -16.594 21.531 2.271 1 98.56 77 PRO A N 1
ATOM 610 C CA . PRO A 1 77 ? -15.625 21.078 3.27 1 98.56 77 PRO A CA 1
ATOM 611 C C . PRO A 1 77 ? -15.945 19.703 3.834 1 98.56 77 PRO A C 1
ATOM 613 O O . PRO A 1 77 ? -17.109 19.297 3.854 1 98.56 77 PRO A O 1
ATOM 616 N N . PHE A 1 78 ? -14.906 19 4.254 1 98.69 78 PHE A N 1
ATOM 617 C CA . PHE A 1 78 ? -15.133 17.844 5.109 1 98.69 78 PHE A CA 1
ATOM 618 C C . PHE A 1 78 ? -15.695 18.266 6.461 1 98.69 78 PHE A C 1
ATOM 620 O O . PHE A 1 78 ? -15.359 19.344 6.969 1 98.69 78 PHE A O 1
ATOM 627 N N . THR A 1 79 ? -16.516 17.469 7.031 1 98.31 79 THR A N 1
ATOM 628 C CA . THR A 1 79 ? -16.766 17.594 8.461 1 98.31 79 THR A CA 1
ATOM 629 C C . THR A 1 79 ? -15.602 17.031 9.273 1 98.31 79 THR A C 1
ATOM 631 O O . THR A 1 79 ? -14.781 16.281 8.758 1 98.31 79 THR A O 1
ATOM 634 N N . LEU A 1 80 ? -15.57 17.438 10.523 1 98.44 80 LEU A N 1
ATOM 635 C CA . LEU A 1 80 ? -14.547 16.891 11.406 1 98.44 80 LEU A CA 1
ATOM 636 C C . LEU A 1 80 ? -14.711 15.375 11.539 1 98.44 80 LEU A C 1
ATOM 638 O O . LEU A 1 80 ? -13.727 14.648 11.656 1 98.44 80 LEU A O 1
ATOM 642 N N . GLN A 1 81 ? -15.922 14.898 11.469 1 98.25 81 GLN A N 1
ATOM 643 C CA . GLN A 1 81 ? -16.219 13.469 11.523 1 98.25 81 GLN A CA 1
ATOM 644 C C . GLN A 1 81 ? -15.641 12.742 10.312 1 98.25 81 GLN A C 1
ATOM 646 O O . GLN A 1 81 ? -15.102 11.641 10.445 1 98.25 81 GLN A O 1
ATOM 651 N N . GLU A 1 82 ? -15.75 13.352 9.195 1 98.38 82 GLU A N 1
ATOM 652 C CA . GLU A 1 82 ? -15.219 12.742 7.98 1 98.38 82 GLU A CA 1
ATOM 653 C C . GLU A 1 82 ? -13.695 12.688 8.016 1 98.38 82 GLU A C 1
ATOM 655 O O . GLU A 1 82 ? -13.094 11.672 7.645 1 98.38 82 GLU A O 1
ATOM 660 N N . LEU A 1 83 ? -13.086 13.766 8.469 1 98.88 83 LEU A N 1
ATOM 661 C CA . LEU A 1 83 ? -11.633 13.75 8.594 1 98.88 83 LEU A CA 1
ATOM 662 C C . LEU A 1 83 ? -11.195 12.703 9.617 1 98.88 83 LEU A C 1
ATOM 664 O O . LEU A 1 83 ? -10.227 11.969 9.383 1 98.88 83 LEU A O 1
ATOM 668 N N . SER A 1 84 ? -11.891 12.664 10.75 1 98.88 84 SER A N 1
ATOM 669 C CA . SER A 1 84 ? -11.609 11.664 11.773 1 98.88 84 SER A CA 1
ATOM 670 C C . SER A 1 84 ? -11.68 10.25 11.203 1 98.88 84 SER A C 1
ATOM 672 O O . SER A 1 84 ? -10.812 9.422 11.477 1 98.88 84 SER A O 1
ATOM 674 N N . TYR A 1 85 ? -12.688 10 10.422 1 98.75 85 TYR A N 1
ATOM 675 C CA . TYR A 1 85 ? -12.914 8.711 9.789 1 98.75 85 TYR A CA 1
ATOM 676 C C . TYR A 1 85 ? -11.758 8.344 8.867 1 98.75 85 TYR A C 1
ATOM 678 O O . TYR A 1 85 ? -11.234 7.23 8.93 1 98.75 85 TYR A O 1
ATOM 686 N N . LEU A 1 86 ? -11.336 9.258 8.023 1 98.88 86 LEU A N 1
ATOM 687 C CA . LEU A 1 86 ? -10.242 9.016 7.094 1 98.88 86 LEU A CA 1
ATOM 688 C C . LEU A 1 86 ? -8.945 8.75 7.852 1 98.88 86 LEU A C 1
ATOM 690 O O . LEU A 1 86 ? -8.195 7.828 7.508 1 98.88 86 LEU A O 1
ATOM 694 N N . LEU A 1 87 ? -8.672 9.508 8.875 1 98.94 87 LEU A N 1
ATOM 695 C CA . LEU A 1 87 ? -7.457 9.352 9.664 1 98.94 87 LEU A CA 1
ATOM 696 C C . LEU A 1 87 ? -7.465 8.031 10.414 1 98.94 87 LEU A C 1
ATOM 698 O O . LEU A 1 87 ? -6.449 7.336 10.469 1 98.94 87 LEU A O 1
ATOM 702 N N . TRP A 1 88 ? -8.609 7.656 10.977 1 98.75 88 TRP A N 1
ATOM 703 C CA . TRP A 1 88 ? -8.734 6.395 11.703 1 98.75 88 TRP A CA 1
ATOM 704 C C . TRP A 1 88 ? -8.5 5.207 10.773 1 98.75 88 TRP A C 1
ATOM 706 O O . TRP A 1 88 ? -7.758 4.285 11.109 1 98.75 88 TRP A O 1
ATOM 716 N N . CYS A 1 89 ? -9.031 5.254 9.602 1 98.75 89 CYS A N 1
ATOM 717 C CA . CYS A 1 89 ? -8.906 4.156 8.648 1 98.75 89 CYS A CA 1
ATOM 718 C C . CYS A 1 89 ? -7.469 4 8.18 1 98.75 89 CYS A C 1
ATOM 720 O O . CYS A 1 89 ? -7.043 2.904 7.812 1 98.75 89 CYS A O 1
ATOM 722 N N . THR A 1 90 ? -6.66 5.016 8.219 1 98.69 90 THR A N 1
ATOM 723 C CA . THR A 1 90 ? -5.328 4.977 7.625 1 98.69 90 THR A CA 1
ATOM 724 C C . THR A 1 90 ? -4.266 4.734 8.695 1 98.69 90 THR A C 1
ATOM 726 O O . THR A 1 90 ? -3.279 4.035 8.445 1 98.69 90 THR A O 1
ATOM 729 N N . GLN A 1 91 ? -4.492 5.32 9.93 1 97.88 91 GLN A N 1
ATOM 730 C CA . GLN A 1 91 ? -3.41 5.219 10.906 1 97.88 91 GLN A CA 1
ATOM 731 C C . GLN A 1 91 ? -3.959 5.07 12.32 1 97.88 91 GLN A C 1
ATOM 733 O O . GLN A 1 91 ? -3.221 5.223 13.297 1 97.88 91 GLN A O 1
ATOM 738 N N . GLY A 1 92 ? -5.176 4.746 12.461 1 98 92 GLY A N 1
ATOM 739 C CA . GLY A 1 92 ? -5.762 4.578 13.781 1 98 92 GLY A CA 1
ATOM 740 C C . GLY A 1 92 ? -5.062 3.521 14.617 1 98 92 GLY A C 1
ATOM 741 O O . GLY A 1 92 ? -4.672 2.473 14.102 1 98 92 GLY A O 1
ATOM 742 N N . VAL A 1 93 ? -4.836 3.807 15.891 1 97.75 93 VAL A N 1
ATOM 743 C CA . VAL A 1 93 ? -4.195 2.883 16.828 1 97.75 93 VAL A CA 1
ATOM 744 C C . VAL A 1 93 ? -5.258 2.049 17.531 1 97.75 93 VAL A C 1
ATOM 746 O O . VAL A 1 93 ? -6.062 2.582 18.312 1 97.75 93 VAL A O 1
ATOM 749 N N . LYS A 1 94 ? -5.262 0.804 17.234 1 96.38 94 LYS A N 1
ATOM 750 C CA . LYS A 1 94 ? -6.16 -0.108 17.938 1 96.38 94 LYS A CA 1
ATOM 751 C C . LYS A 1 94 ? -5.68 -0.371 19.359 1 96.38 94 LYS A C 1
ATOM 753 O O . LYS A 1 94 ? -6.473 -0.331 20.312 1 96.38 94 LYS A O 1
ATOM 758 N N . MET A 1 95 ? -4.375 -0.628 19.453 1 94.81 95 MET A N 1
ATOM 759 C CA . MET A 1 95 ? -3.771 -0.828 20.781 1 94.81 95 MET A CA 1
ATOM 760 C C . MET A 1 95 ? -2.25 -0.79 20.688 1 94.81 95 MET A C 1
ATOM 762 O O . MET A 1 95 ? -1.67 -1.238 19.703 1 94.81 95 MET A O 1
ATOM 766 N N . PRO A 1 96 ? -1.646 -0.363 21.781 1 93.56 96 PRO A N 1
ATOM 767 C CA . PRO A 1 96 ? -0.191 -0.513 21.859 1 93.56 96 PRO A CA 1
ATOM 768 C C . PRO A 1 96 ? 0.24 -1.948 22.156 1 93.56 96 PRO A C 1
ATOM 770 O O . PRO A 1 96 ? -0.497 -2.697 22.797 1 93.56 96 PRO A O 1
ATOM 773 N N . ILE A 1 97 ? 1.293 -2.559 21.672 1 90.81 97 ILE A N 1
ATOM 774 C CA . ILE A 1 97 ? 1.726 -3.926 21.938 1 90.81 97 ILE A CA 1
ATOM 775 C C . ILE A 1 97 ? 3.104 -3.91 22.594 1 90.81 97 ILE A C 1
ATOM 777 O O . ILE A 1 97 ? 3.738 -4.957 22.734 1 90.81 97 ILE A O 1
ATOM 781 N N . GLY A 1 98 ? 3.596 -2.783 23.219 1 84.12 98 GLY A N 1
ATOM 782 C CA . GLY A 1 98 ? 4.883 -2.691 23.875 1 84.12 98 GLY A CA 1
ATOM 783 C C . GLY A 1 98 ? 6.047 -2.568 22.906 1 84.12 98 GLY A C 1
ATOM 784 O O . GLY A 1 98 ? 5.867 -2.695 21.703 1 84.12 98 GLY A O 1
ATOM 785 N N . LYS A 1 99 ? 7.25 -2.307 23.406 1 83 99 LYS A N 1
ATOM 786 C CA . LYS A 1 99 ? 8.5 -2.199 22.672 1 83 99 LYS A CA 1
ATOM 787 C C . LYS A 1 99 ? 8.367 -1.22 21.5 1 83 99 LYS A C 1
ATOM 789 O O . LYS A 1 99 ? 8.906 -1.458 20.422 1 83 99 LYS A O 1
ATOM 794 N N . GLY A 1 100 ? 7.473 -0.303 21.734 1 86.31 100 GLY A N 1
ATOM 795 C CA . GLY A 1 100 ? 7.363 0.776 20.766 1 86.31 100 GLY A CA 1
ATOM 796 C C . GLY A 1 100 ? 6.457 0.439 19.594 1 86.31 100 GLY A C 1
ATOM 797 O O . GLY A 1 100 ? 6.43 1.163 18.609 1 86.31 100 GLY A O 1
ATOM 798 N N . GLY A 1 101 ? 5.766 -0.652 19.688 1 92.31 101 GLY A N 1
ATOM 799 C CA . GLY A 1 101 ? 4.883 -1.062 18.609 1 92.31 101 GLY A CA 1
ATOM 800 C C . GLY A 1 101 ? 3.416 -0.804 18.906 1 92.31 101 GLY A C 1
ATOM 801 O O . GLY A 1 101 ? 3.062 -0.446 20.031 1 92.31 101 GLY A O 1
ATOM 802 N N . SER A 1 102 ? 2.594 -0.881 17.922 1 96.25 102 SER A N 1
ATOM 803 C CA . SER A 1 102 ? 1.145 -0.756 18.047 1 96.25 102 SER A CA 1
ATOM 804 C C . SER A 1 102 ? 0.425 -1.572 16.969 1 96.25 102 SER A C 1
ATOM 806 O O . SER A 1 102 ? 0.997 -1.87 15.922 1 96.25 102 SER A O 1
ATOM 808 N N . MET A 1 103 ? -0.741 -2.023 17.297 1 96.75 103 MET A N 1
ATOM 809 C CA . MET A 1 103 ? -1.667 -2.523 16.281 1 96.75 103 MET A CA 1
ATOM 810 C C . MET A 1 103 ? -2.502 -1.387 15.703 1 96.75 103 MET A C 1
ATOM 812 O O . MET A 1 103 ? -3.117 -0.621 16.453 1 96.75 103 MET A O 1
ATOM 816 N N . ARG A 1 104 ? -2.406 -1.288 14.453 1 97.94 104 ARG A N 1
ATOM 817 C CA . ARG A 1 104 ? -3.16 -0.235 13.781 1 97.94 104 ARG A CA 1
ATOM 818 C C . ARG A 1 104 ? -4.047 -0.813 12.688 1 97.94 104 ARG A C 1
ATOM 820 O O . ARG A 1 104 ? -4.09 -2.029 12.484 1 97.94 104 ARG A O 1
ATOM 827 N N . ASN A 1 105 ? -4.793 0.094 12.031 1 98.25 105 ASN A N 1
ATOM 828 C CA . ASN A 1 105 ? -5.801 -0.313 11.055 1 98.25 105 ASN A CA 1
ATOM 829 C C . ASN A 1 105 ? -5.176 -0.623 9.695 1 98.25 105 ASN A C 1
ATOM 831 O O . ASN A 1 105 ? -5.875 -1.021 8.766 1 98.25 105 ASN A O 1
ATOM 835 N N . VAL A 1 106 ? -3.852 -0.511 9.539 1 98.38 106 VAL A N 1
ATOM 836 C CA . VAL A 1 106 ? -3.076 -0.952 8.383 1 98.38 106 VAL A CA 1
ATOM 837 C C . VAL A 1 106 ? -1.892 -1.797 8.852 1 98.38 106 VAL A C 1
ATOM 839 O O . VAL A 1 106 ? -1.416 -1.642 9.977 1 98.38 106 VAL A O 1
ATOM 842 N N . PRO A 1 107 ? -1.434 -2.67 7.977 1 98.31 107 PRO A N 1
ATOM 843 C CA . PRO A 1 107 ? -0.234 -3.42 8.359 1 98.31 107 PRO A CA 1
ATOM 844 C C . PRO A 1 107 ? 1.035 -2.572 8.297 1 98.31 107 PRO A C 1
ATOM 846 O O . PRO A 1 107 ? 1.058 -1.535 7.629 1 98.31 107 PRO A O 1
ATOM 849 N N . SER A 1 108 ? 1.928 -2.969 9 1 98.25 108 SER A N 1
ATOM 850 C CA . SER A 1 108 ? 3.283 -2.432 8.992 1 98.25 108 SER A CA 1
ATOM 851 C C . SER A 1 108 ? 4.305 -3.496 9.375 1 98.25 108 SER A C 1
ATOM 853 O O . SER A 1 108 ? 4.02 -4.367 10.203 1 98.25 108 SER A O 1
ATOM 855 N N . ALA A 1 109 ? 5.457 -3.447 8.695 1 96.56 109 ALA A N 1
ATOM 856 C CA . ALA A 1 109 ? 6.527 -4.371 9.062 1 96.56 109 ALA A CA 1
ATOM 857 C C . ALA A 1 109 ? 6.828 -4.297 10.555 1 96.56 109 ALA A C 1
ATOM 859 O O . ALA A 1 109 ? 7.129 -3.225 11.086 1 96.56 109 ALA A O 1
ATOM 860 N N . GLY A 1 110 ? 6.582 -5.438 11.234 1 93.5 110 GLY A N 1
ATOM 861 C CA . GLY A 1 110 ? 6.902 -5.531 12.648 1 93.5 110 GLY A CA 1
ATOM 862 C C . GLY A 1 110 ? 5.992 -4.695 13.523 1 93.5 110 GLY A C 1
ATOM 863 O O . GLY A 1 110 ? 6.328 -4.395 14.672 1 93.5 110 GLY A O 1
ATOM 864 N N . ALA A 1 111 ? 4.898 -4.18 12.969 1 96.62 111 ALA A N 1
ATOM 865 C CA . ALA A 1 111 ? 3.984 -3.301 13.688 1 96.62 111 ALA A CA 1
ATOM 866 C C . ALA A 1 111 ? 4.699 -2.047 14.172 1 96.62 111 ALA A C 1
ATOM 868 O O . ALA A 1 111 ? 4.422 -1.555 15.273 1 96.62 111 ALA A O 1
ATOM 869 N N . ARG A 1 112 ? 5.625 -1.545 13.367 1 96 112 ARG A N 1
ATOM 870 C CA . ARG A 1 112 ? 6.441 -0.415 13.797 1 96 112 ARG A CA 1
ATOM 871 C C . ARG A 1 112 ? 5.766 0.91 13.461 1 96 112 ARG A C 1
ATOM 873 O O . ARG A 1 112 ? 6.02 1.925 14.117 1 96 112 ARG A O 1
ATOM 880 N N . HIS A 1 113 ? 4.953 0.903 12.414 1 97.81 113 HIS A N 1
ATOM 881 C CA . HIS A 1 113 ? 4.207 2.096 12.039 1 97.81 113 HIS A CA 1
ATOM 882 C C . HIS A 1 113 ? 5.078 3.342 12.109 1 97.81 113 HIS A C 1
ATOM 884 O O . HIS A 1 113 ? 4.848 4.219 12.945 1 97.81 113 HIS A O 1
ATOM 890 N N . ALA A 1 114 ? 5.895 3.504 11.039 1 97.94 114 ALA A N 1
ATOM 891 C CA . ALA A 1 114 ? 6.996 4.461 11.102 1 97.94 114 ALA A CA 1
ATOM 892 C C . ALA A 1 114 ? 6.531 5.855 10.695 1 97.94 114 ALA A C 1
ATOM 894 O O . ALA A 1 114 ? 7.332 6.793 10.648 1 97.94 114 ALA A O 1
ATOM 895 N N . PHE A 1 115 ? 5.203 6.047 10.492 1 98.75 115 PHE A N 1
ATOM 896 C CA . PHE A 1 115 ? 4.793 7.289 9.844 1 98.75 115 PHE A CA 1
ATOM 897 C C . PHE A 1 115 ? 4.262 8.281 10.875 1 98.75 115 PHE A C 1
ATOM 899 O O . PHE A 1 115 ? 3.527 7.906 11.789 1 98.75 115 PHE A O 1
ATOM 906 N N . GLU A 1 116 ? 4.754 9.438 10.734 1 98.69 116 GLU A N 1
ATOM 907 C CA . GLU A 1 116 ? 4.02 10.625 11.164 1 98.69 116 GLU A CA 1
ATOM 908 C C . GLU A 1 116 ? 3.154 11.172 10.031 1 98.69 116 GLU A C 1
ATOM 910 O O . GLU A 1 116 ? 3.629 11.352 8.906 1 98.69 116 GLU A O 1
ATOM 915 N N . THR A 1 117 ? 1.879 11.414 10.359 1 98.88 117 THR A N 1
ATOM 916 C CA . THR A 1 117 ? 0.983 11.945 9.336 1 98.88 117 THR A CA 1
ATOM 917 C C . THR A 1 117 ? 0.847 13.453 9.461 1 98.88 117 THR A C 1
ATOM 919 O O . THR A 1 117 ? 0.331 13.953 10.461 1 98.88 117 THR A O 1
ATOM 922 N N . TYR A 1 118 ? 1.336 14.133 8.477 1 98.94 118 TYR A N 1
ATOM 923 C CA . TYR A 1 118 ? 1.149 15.578 8.375 1 98.94 118 TYR A CA 1
ATOM 924 C C . TYR A 1 118 ? -0.011 15.914 7.445 1 98.94 118 TYR A C 1
ATOM 926 O O . TYR A 1 118 ? -0.225 15.234 6.441 1 98.94 118 TYR A O 1
ATOM 934 N N . LEU A 1 119 ? -0.733 16.953 7.812 1 98.94 119 LEU A N 1
ATOM 935 C CA . LEU A 1 119 ? -1.922 17.344 7.062 1 98.94 119 LEU A CA 1
ATOM 936 C C . LEU A 1 119 ? -1.826 18.797 6.609 1 98.94 119 LEU A C 1
ATOM 938 O O . LEU A 1 119 ? -1.512 19.688 7.406 1 98.94 119 LEU A O 1
ATOM 942 N N . PHE A 1 120 ? -1.98 18.984 5.359 1 98.88 120 PHE A N 1
ATOM 943 C CA . PHE A 1 120 ? -2.311 20.281 4.773 1 98.88 120 PHE A CA 1
ATOM 944 C C . PHE A 1 120 ? -3.82 20.453 4.66 1 98.88 120 PHE A C 1
ATOM 946 O O . PHE A 1 120 ? -4.445 19.906 3.75 1 98.88 120 PHE A O 1
ATOM 953 N N . VAL A 1 121 ? -4.434 21.203 5.574 1 98.94 121 VAL A N 1
ATOM 954 C CA . VAL A 1 121 ? -5.887 21.297 5.711 1 98.94 121 VAL A CA 1
ATOM 955 C C . VAL A 1 121 ? -6.371 22.625 5.109 1 98.94 121 VAL A C 1
ATOM 957 O O . VAL A 1 121 ? -5.961 23.703 5.547 1 98.94 121 VAL A O 1
ATOM 960 N N . GLN A 1 122 ? -7.273 22.5 4.188 1 98.81 122 GLN A N 1
ATOM 961 C CA . GLN A 1 122 ? -7.805 23.703 3.545 1 98.81 122 GLN A CA 1
ATOM 962 C C . GLN A 1 122 ? -9.297 23.859 3.828 1 98.81 122 GLN A C 1
ATOM 964 O O . GLN A 1 122 ? -9.773 24.969 4.043 1 98.81 122 GLN A O 1
ATOM 969 N N . LYS A 1 123 ? -10.023 22.75 3.758 1 98.75 123 LYS A N 1
ATOM 970 C CA . LYS A 1 123 ? -11.477 22.812 3.84 1 98.75 123 LYS A CA 1
ATOM 971 C C . LYS A 1 123 ? -12.023 21.734 4.785 1 98.75 123 LYS A C 1
ATOM 973 O O . LYS A 1 123 ? -12.57 20.734 4.34 1 98.75 123 LYS A O 1
ATOM 978 N N . VAL A 1 124 ? -11.961 21.984 6.055 1 98.88 124 VAL A N 1
ATOM 979 C CA . VAL A 1 124 ? -12.578 21.125 7.066 1 98.88 124 VAL A CA 1
ATOM 980 C C . VAL A 1 124 ? -13.367 21.984 8.055 1 98.88 124 VAL A C 1
ATOM 982 O O . VAL A 1 124 ? -12.836 22.953 8.617 1 98.88 124 VAL A O 1
ATOM 985 N N . GLU A 1 125 ? -14.602 21.656 8.219 1 98.56 125 GLU A N 1
ATOM 986 C CA . GLU A 1 125 ? -15.445 22.406 9.141 1 98.56 125 GLU A CA 1
ATOM 987 C C . GLU A 1 125 ? -14.852 22.422 10.539 1 98.56 125 GLU A C 1
ATOM 989 O O . GLU A 1 125 ? -14.477 21.375 11.078 1 98.56 125 GLU A O 1
ATOM 994 N N . GLY A 1 126 ? -14.703 23.641 11.094 1 97.44 126 GLY A N 1
ATOM 995 C CA . GLY A 1 126 ? -14.258 23.766 12.477 1 97.44 126 GLY A CA 1
ATOM 996 C C . GLY A 1 126 ? -12.75 23.828 12.609 1 97.44 126 GLY A C 1
ATOM 997 O O . GLY A 1 126 ? -12.227 24 13.719 1 97.44 126 GLY A O 1
ATOM 998 N N . LEU A 1 127 ? -12.047 23.703 11.555 1 98.5 127 LEU A N 1
ATOM 999 C CA . LEU A 1 127 ? -10.594 23.812 11.594 1 98.5 127 LEU A CA 1
ATOM 1000 C C . LEU A 1 127 ? -10.117 25.031 10.82 1 98.5 127 LEU A C 1
ATOM 1002 O O . LEU A 1 127 ? -10.633 25.328 9.742 1 98.5 127 LEU A O 1
ATOM 1006 N N . VAL A 1 128 ? -9.18 25.766 11.406 1 98.12 128 VAL A N 1
ATOM 1007 C CA . VAL A 1 128 ? -8.492 26.812 10.672 1 98.12 128 VAL A CA 1
ATOM 1008 C C . VAL A 1 128 ? -7.578 26.203 9.609 1 98.12 128 VAL A C 1
ATOM 1010 O O . VAL A 1 128 ? -6.836 25.266 9.891 1 98.12 128 VAL A O 1
ATOM 1013 N N . PRO A 1 129 ? -7.734 26.672 8.359 1 98.62 129 PRO A N 1
ATOM 1014 C CA . PRO A 1 129 ? -6.785 26.172 7.367 1 98.62 129 PRO A CA 1
ATOM 1015 C C . PRO A 1 129 ? -5.332 26.266 7.84 1 98.62 129 PRO A C 1
ATOM 1017 O O . PRO A 1 129 ? -4.957 27.234 8.492 1 98.62 129 PRO A O 1
ATOM 1020 N N . GLY A 1 130 ? -4.547 25.266 7.57 1 98.75 130 GLY A N 1
ATOM 1021 C CA . GLY A 1 130 ? -3.182 25.203 8.062 1 98.75 130 GLY A CA 1
ATOM 1022 C C . GLY A 1 130 ? -2.605 23.812 8.086 1 98.75 130 GLY A C 1
ATOM 1023 O O . GLY A 1 130 ? -3.156 22.891 7.465 1 98.75 130 GLY A O 1
ATOM 1024 N N . PHE A 1 131 ? -1.441 23.719 8.719 1 98.75 131 PHE A N 1
ATOM 1025 C CA . PHE A 1 131 ? -0.732 22.453 8.836 1 98.75 131 PHE A CA 1
ATOM 1026 C C . PHE A 1 131 ? -0.972 21.828 10.203 1 98.75 131 PHE A C 1
ATOM 1028 O O . PHE A 1 131 ? -0.997 22.531 11.219 1 98.75 131 PHE A O 1
ATOM 1035 N N . TYR A 1 132 ? -1.192 20.594 10.219 1 98.88 132 TYR A N 1
ATOM 1036 C CA . TYR A 1 132 ? -1.402 19.797 11.43 1 98.88 132 TYR A CA 1
ATOM 1037 C C . TYR A 1 132 ? -0.604 18.5 11.383 1 98.88 132 TYR A C 1
ATOM 1039 O O . TYR A 1 132 ? -0.241 18.031 10.305 1 98.88 132 TYR A O 1
ATOM 1047 N N . ARG A 1 133 ? -0.312 17.969 12.477 1 98.88 133 ARG A N 1
ATOM 1048 C CA . ARG A 1 133 ? 0.151 16.594 12.594 1 98.88 133 ARG A CA 1
ATOM 1049 C C . ARG A 1 133 ? -0.873 15.734 13.328 1 98.88 133 ARG A C 1
ATOM 1051 O O . ARG A 1 133 ? -1.436 16.156 14.344 1 98.88 133 ARG A O 1
ATOM 1058 N N . TYR A 1 134 ? -1.18 14.633 12.789 1 98.94 134 TYR A N 1
ATOM 1059 C CA . TYR A 1 134 ? -2.082 13.68 13.438 1 98.94 134 TYR A CA 1
ATOM 1060 C C . TYR A 1 134 ? -1.362 12.906 14.531 1 98.94 134 TYR A C 1
ATOM 1062 O O . TYR A 1 134 ? -0.352 12.242 14.273 1 98.94 134 TYR A O 1
ATOM 1070 N N . LEU A 1 135 ? -1.836 13.031 15.734 1 98.56 135 LEU A N 1
ATOM 1071 C CA . LEU A 1 135 ? -1.387 12.211 16.844 1 98.56 135 LEU A CA 1
ATOM 1072 C C . LEU A 1 135 ? -2.266 10.969 17 1 98.56 135 LEU A C 1
ATOM 1074 O O . LEU A 1 135 ? -3.33 11.031 17.625 1 98.56 135 LEU A O 1
ATOM 1078 N N . ALA A 1 136 ? -1.771 9.906 16.516 1 98 136 ALA A N 1
ATOM 1079 C CA . ALA A 1 136 ? -2.586 8.703 16.359 1 98 136 ALA A CA 1
ATOM 1080 C C . ALA A 1 136 ? -2.961 8.125 17.734 1 98 136 ALA A C 1
ATOM 1082 O O . ALA A 1 136 ? -4.062 7.602 17.906 1 98 136 ALA A O 1
ATOM 1083 N N . TYR A 1 137 ? -2.07 8.172 18.688 1 96.38 137 TYR A N 1
ATOM 1084 C CA . TYR A 1 137 ? -2.326 7.586 20 1 96.38 137 TYR A CA 1
ATOM 1085 C C . TYR A 1 137 ? -3.406 8.367 20.75 1 96.38 137 TYR A C 1
ATOM 1087 O O . TYR A 1 137 ? -4.246 7.773 21.438 1 96.38 137 TYR A O 1
ATOM 1095 N N . GLU A 1 138 ? -3.406 9.672 20.547 1 96.56 138 GLU A N 1
ATOM 1096 C CA . GLU A 1 138 ? -4.402 10.516 21.203 1 96.56 138 GLU A CA 1
ATOM 1097 C C . GLU A 1 138 ? -5.629 10.711 20.312 1 96.56 138 GLU A C 1
ATOM 1099 O O . GLU A 1 138 ? -6.66 11.211 20.781 1 96.56 138 GLU A O 1
ATOM 1104 N N . HIS A 1 139 ? -5.535 10.328 19.047 1 98.12 139 HIS A N 1
ATOM 1105 C CA . HIS A 1 139 ? -6.555 10.602 18.047 1 98.12 139 HIS A CA 1
ATOM 1106 C C . HIS A 1 139 ? -6.949 12.078 18.047 1 98.12 139 HIS A C 1
ATOM 1108 O O . HIS A 1 139 ? -8.125 12.406 18.203 1 98.12 139 HIS A O 1
ATOM 1114 N N . ALA A 1 140 ? -5.926 12.859 17.75 1 98.69 140 ALA A N 1
ATOM 1115 C CA . ALA A 1 140 ? -6.047 14.312 17.797 1 98.69 140 ALA A CA 1
ATOM 1116 C C . ALA A 1 140 ? -5.117 14.977 16.797 1 98.69 140 ALA A C 1
ATOM 1118 O O . ALA A 1 140 ? -4.262 14.312 16.203 1 98.69 140 ALA A O 1
ATOM 1119 N N . LEU A 1 141 ? -5.359 16.25 16.594 1 98.88 141 LEU A N 1
ATOM 1120 C CA . LEU A 1 141 ? -4.516 17.031 15.688 1 98.88 141 LEU A CA 1
ATOM 1121 C C . LEU A 1 141 ? -3.68 18.047 16.469 1 98.88 141 LEU A C 1
ATOM 1123 O O . LEU A 1 141 ? -4.188 18.719 17.359 1 98.88 141 LEU A O 1
ATOM 1127 N N . LEU A 1 142 ? -2.422 18.047 16.172 1 98.81 142 LEU A N 1
ATOM 1128 C CA . LEU A 1 142 ? -1.51 19.078 16.641 1 98.81 142 LEU A CA 1
ATOM 1129 C C . LEU A 1 142 ? -1.355 20.203 15.617 1 98.81 142 LEU A C 1
ATOM 1131 O O . LEU A 1 142 ? -0.751 20 14.562 1 98.81 142 LEU A O 1
ATOM 1135 N N . PRO A 1 143 ? -1.916 21.375 15.914 1 98.56 143 PRO A N 1
ATOM 1136 C CA . PRO A 1 143 ? -1.679 22.484 14.984 1 98.56 143 PRO A CA 1
ATOM 1137 C C . PRO A 1 143 ? -0.205 22.875 14.891 1 98.56 143 PRO A C 1
ATOM 1139 O O . PRO A 1 143 ? 0.495 22.891 15.906 1 98.56 143 PRO A O 1
ATOM 1142 N N . LEU A 1 144 ? 0.202 23.172 13.664 1 98.06 144 LEU A N 1
ATOM 1143 C CA . LEU A 1 144 ? 1.61 23.5 13.453 1 98.06 144 LEU A CA 1
ATOM 1144 C C . LEU A 1 144 ? 1.778 24.938 12.992 1 98.06 144 LEU A C 1
ATOM 1146 O O . LEU A 1 144 ? 2.77 25.266 12.344 1 98.06 144 LEU A O 1
ATOM 1150 N N . ALA A 1 145 ? 0.873 25.781 13.273 1 95.88 145 ALA A N 1
ATOM 1151 C CA . ALA A 1 145 ? 0.837 27.156 12.781 1 95.88 145 ALA A CA 1
ATOM 1152 C C . ALA A 1 145 ? 2.078 27.922 13.227 1 95.88 145 ALA A C 1
ATOM 1154 O O . ALA A 1 145 ? 2.572 28.781 12.5 1 95.88 145 ALA A O 1
ATOM 1155 N N . ASP A 1 146 ? 2.588 27.641 14.43 1 94 146 ASP A N 1
ATOM 1156 C CA . ASP A 1 146 ? 3.752 28.359 14.953 1 94 146 ASP A CA 1
ATOM 1157 C C . ASP A 1 146 ? 5.023 27.938 14.219 1 94 146 ASP A C 1
ATOM 1159 O O . ASP A 1 146 ? 5.957 28.734 14.086 1 94 146 ASP A O 1
ATOM 1163 N N . GLU A 1 147 ? 5.008 26.75 13.727 1 95.06 147 GLU A N 1
ATOM 1164 C CA . GLU A 1 147 ? 6.195 26.219 13.062 1 95.06 147 GLU A CA 1
ATOM 1165 C C . GLU A 1 147 ? 6.102 26.391 11.547 1 95.06 147 GLU A C 1
ATOM 1167 O O . GLU A 1 147 ? 7.117 26.594 10.883 1 95.06 147 GLU A O 1
ATOM 1172 N N . ILE A 1 148 ? 4.891 26.266 11.062 1 97.19 148 ILE A N 1
ATOM 1173 C CA . ILE A 1 148 ? 4.625 26.328 9.633 1 97.19 148 ILE A CA 1
ATOM 1174 C C . ILE A 1 148 ? 3.494 27.328 9.359 1 97.19 148 ILE A C 1
ATOM 1176 O O . ILE A 1 148 ? 2.338 26.922 9.195 1 97.19 148 ILE A O 1
ATOM 1180 N N . PRO A 1 149 ? 3.848 28.547 9.227 1 97.12 149 PRO A N 1
ATOM 1181 C CA . PRO A 1 149 ? 2.809 29.562 9.039 1 97.12 149 PRO A CA 1
ATOM 1182 C C . PRO A 1 149 ? 2.084 29.422 7.703 1 97.12 149 PRO A C 1
ATOM 1184 O O . PRO A 1 149 ? 2.729 29.297 6.656 1 97.12 149 PRO A O 1
ATOM 1187 N N . TRP A 1 150 ? 0.816 29.453 7.742 1 96.75 150 TRP A N 1
ATOM 1188 C CA . TRP A 1 150 ? -0.059 29.203 6.602 1 96.75 150 TRP A CA 1
ATOM 1189 C C . TRP A 1 150 ? 0.271 30.125 5.438 1 96.75 150 TRP A C 1
ATOM 1191 O O . TRP A 1 150 ? 0.527 29.672 4.324 1 96.75 150 TRP A O 1
ATOM 1201 N N . GLU A 1 151 ? 0.352 31.422 5.637 1 95.38 151 GLU A N 1
ATOM 1202 C CA . GLU A 1 151 ? 0.503 32.438 4.59 1 95.38 151 GLU A CA 1
ATOM 1203 C C . GLU A 1 151 ? 1.825 32.25 3.846 1 95.38 151 GLU A C 1
ATOM 1205 O O . GLU A 1 151 ? 1.9 32.5 2.641 1 95.38 151 GLU A O 1
ATOM 1210 N N . ASP A 1 152 ? 2.82 31.75 4.539 1 95.75 152 ASP A N 1
ATOM 1211 C CA . ASP A 1 152 ? 4.148 31.641 3.947 1 95.75 152 ASP A CA 1
ATOM 1212 C C . ASP A 1 152 ? 4.367 30.234 3.365 1 95.75 152 ASP A C 1
ATOM 1214 O O . ASP A 1 152 ? 5.289 30.031 2.576 1 95.75 152 ASP A O 1
ATOM 1218 N N . SER A 1 153 ? 3.5 29.344 3.771 1 97.94 153 SER A N 1
ATOM 1219 C CA . SER A 1 153 ? 3.838 27.953 3.49 1 97.94 153 SER A CA 1
ATOM 1220 C C . SER A 1 153 ? 2.867 27.344 2.484 1 97.94 153 SER A C 1
ATOM 1222 O O . SER A 1 153 ? 3.182 26.344 1.843 1 97.94 153 SER A O 1
ATOM 1224 N N . ARG A 1 154 ? 1.704 27.953 2.334 1 98.31 154 ARG A N 1
ATOM 1225 C CA . ARG A 1 154 ? 0.685 27.359 1.467 1 98.31 154 ARG A CA 1
ATOM 1226 C C . ARG A 1 154 ? 1.195 27.234 0.037 1 98.31 154 ARG A C 1
ATOM 1228 O O . ARG A 1 154 ? 1.152 26.141 -0.541 1 98.31 154 ARG A O 1
ATOM 1235 N N . ALA A 1 155 ? 1.667 28.281 -0.589 1 98.38 155 ALA A N 1
ATOM 1236 C CA . ALA A 1 155 ? 2.1 28.281 -1.984 1 98.38 155 ALA A CA 1
ATOM 1237 C C . ALA A 1 155 ? 3.295 27.344 -2.186 1 98.38 155 ALA A C 1
ATOM 1239 O O . ALA A 1 155 ? 3.281 26.5 -3.076 1 98.38 155 ALA A O 1
ATOM 1240 N N . PRO A 1 156 ? 4.328 27.469 -1.312 1 98.5 156 PRO A N 1
ATOM 1241 C CA . PRO A 1 156 ? 5.461 26.547 -1.467 1 98.5 156 PRO A CA 1
ATOM 1242 C C . PRO A 1 156 ? 5.051 25.078 -1.348 1 98.5 156 PRO A C 1
ATOM 1244 O O . PRO A 1 156 ? 5.629 24.219 -2.014 1 98.5 156 PRO A O 1
ATOM 1247 N N . PHE A 1 157 ? 4.094 24.797 -0.506 1 98.75 157 PHE A N 1
ATOM 1248 C CA . PHE A 1 157 ? 3.635 23.422 -0.354 1 98.75 157 PHE A CA 1
ATOM 1249 C C . PHE A 1 157 ? 3.012 22.906 -1.648 1 98.75 157 PHE A C 1
ATOM 1251 O O . PHE A 1 157 ? 3.365 21.828 -2.131 1 98.75 157 PHE A O 1
ATOM 1258 N N . ILE A 1 158 ? 2.098 23.688 -2.166 1 98.81 158 ILE A N 1
ATOM 1259 C CA . ILE A 1 158 ? 1.424 23.312 -3.406 1 98.81 158 ILE A CA 1
ATOM 1260 C C . ILE A 1 158 ? 2.453 23.156 -4.523 1 98.81 158 ILE A C 1
ATOM 1262 O O . ILE A 1 158 ? 2.4 22.188 -5.285 1 98.81 158 ILE A O 1
ATOM 1266 N N . GLU A 1 159 ? 3.463 23.953 -4.535 1 98.31 159 GLU A N 1
ATOM 1267 C CA . GLU A 1 159 ? 4.469 23.984 -5.594 1 98.31 159 GLU A CA 1
ATOM 1268 C C . GLU A 1 159 ? 5.402 22.781 -5.504 1 98.31 159 GLU A C 1
ATOM 1270 O O . GLU A 1 159 ? 6.074 22.438 -6.477 1 98.31 159 GLU A O 1
ATOM 1275 N N . ALA A 1 160 ? 5.465 22.203 -4.309 1 98.06 160 ALA A N 1
ATOM 1276 C CA . ALA A 1 160 ? 6.348 21.047 -4.125 1 98.06 160 ALA A CA 1
ATOM 1277 C C . ALA A 1 160 ? 5.836 19.828 -4.891 1 98.06 160 ALA A C 1
ATOM 1279 O O . ALA A 1 160 ? 6.57 18.859 -5.098 1 98.06 160 ALA A O 1
ATOM 1280 N N . PHE A 1 161 ? 4.594 19.891 -5.285 1 97.81 161 PHE A N 1
ATOM 1281 C CA . PHE A 1 161 ? 3.99 18.734 -5.949 1 97.81 161 PHE A CA 1
ATOM 1282 C C . PHE A 1 161 ? 3.902 18.969 -7.453 1 97.81 161 PHE A C 1
ATOM 1284 O O . PHE A 1 161 ? 3.762 20.109 -7.906 1 97.81 161 PHE A O 1
ATOM 1291 N N . ARG A 1 162 ? 3.955 17.891 -8.195 1 95.12 162 ARG A N 1
ATOM 1292 C CA . ARG A 1 162 ? 3.814 17.969 -9.648 1 95.12 162 ARG A CA 1
ATOM 1293 C C . ARG A 1 162 ? 2.371 18.281 -10.039 1 95.12 162 ARG A C 1
ATOM 1295 O O . ARG A 1 162 ? 2.123 19.141 -10.875 1 95.12 162 ARG A O 1
ATOM 1302 N N . THR A 1 163 ? 1.41 17.5 -9.484 1 95.75 163 THR A N 1
ATOM 1303 C CA . THR A 1 163 ? -0.002 17.75 -9.75 1 95.75 163 THR A CA 1
ATOM 1304 C C . THR A 1 163 ? -0.551 18.828 -8.805 1 95.75 163 THR A C 1
ATOM 1306 O O . THR A 1 163 ? -1.405 18.531 -7.969 1 95.75 163 THR A O 1
ATOM 1309 N N . GLN A 1 164 ? -0.246 20 -9.07 1 98 164 GLN A N 1
ATOM 1310 C CA . GLN A 1 164 ? -0.461 21.109 -8.156 1 98 164 GLN A CA 1
ATOM 1311 C C . GLN A 1 164 ? -1.947 21.422 -8.008 1 98 164 GLN A C 1
ATOM 1313 O O . GLN A 1 164 ? -2.414 21.766 -6.914 1 98 164 GLN A O 1
ATOM 1318 N N . HIS A 1 165 ? -2.674 21.312 -9.047 1 98.19 165 HIS A N 1
ATOM 1319 C CA . HIS A 1 165 ? -4.082 21.703 -9 1 98.19 165 HIS A CA 1
ATOM 1320 C C . HIS A 1 165 ? -4.867 20.797 -8.062 1 98.19 165 HIS A C 1
ATOM 1322 O O . HIS A 1 165 ? -5.781 21.25 -7.371 1 98.19 165 HIS A O 1
ATOM 1328 N N . ALA A 1 166 ? -4.527 19.5 -8.031 1 98.44 166 ALA A N 1
ATOM 1329 C CA . ALA A 1 166 ? -5.188 18.594 -7.113 1 98.44 166 ALA A CA 1
ATOM 1330 C C . ALA A 1 166 ? -4.93 18.984 -5.664 1 98.44 166 ALA A C 1
ATOM 1332 O O . ALA A 1 166 ? -5.836 18.938 -4.828 1 98.44 166 ALA A O 1
ATOM 1333 N N . VAL A 1 167 ? -3.672 19.375 -5.375 1 98.75 167 VAL A N 1
ATOM 1334 C CA . VAL A 1 167 ? -3.311 19.797 -4.027 1 98.75 167 VAL A CA 1
ATOM 1335 C C . VAL A 1 167 ? -4.031 21.109 -3.693 1 98.75 167 VAL A C 1
ATOM 1337 O O . VAL A 1 167 ? -4.625 21.234 -2.621 1 98.75 167 VAL A O 1
ATOM 1340 N N . ALA A 1 168 ? -4.055 22 -4.602 1 98.69 168 ALA A N 1
ATOM 1341 C CA . ALA A 1 168 ? -4.648 23.312 -4.398 1 98.69 168 ALA A CA 1
ATOM 1342 C C . ALA A 1 168 ? -6.152 23.203 -4.145 1 98.69 168 ALA A C 1
ATOM 1344 O O . ALA A 1 168 ? -6.719 24 -3.383 1 98.69 168 ALA A O 1
ATOM 1345 N N . GLU A 1 169 ? -6.77 22.219 -4.75 1 98.44 169 GLU A N 1
ATOM 1346 C CA . GLU A 1 169 ? -8.227 22.109 -4.68 1 98.44 169 GLU A CA 1
ATOM 1347 C C . GLU A 1 169 ? -8.656 21.156 -3.566 1 98.44 169 GLU A C 1
ATOM 1349 O O . GLU A 1 169 ? -9.828 21.125 -3.193 1 98.44 169 GLU A O 1
ATOM 1354 N N . SER A 1 170 ? -7.773 20.422 -3.002 1 98.81 170 SER A N 1
ATOM 1355 C CA . SER A 1 170 ? -8.133 19.375 -2.041 1 98.81 170 SER A CA 1
ATOM 1356 C C . SER A 1 170 ? -8.664 19.984 -0.747 1 98.81 170 SER A C 1
ATOM 1358 O O . SER A 1 170 ? -8.367 21.141 -0.43 1 98.81 170 SER A O 1
ATOM 1360 N N . ALA A 1 171 ? -9.539 19.25 -0.062 1 98.94 171 ALA A N 1
ATOM 1361 C CA . ALA A 1 171 ? -9.867 19.625 1.312 1 98.94 171 ALA A CA 1
ATOM 1362 C C . ALA A 1 171 ? -8.688 19.375 2.246 1 98.94 171 ALA A C 1
ATOM 1364 O O . ALA A 1 171 ? -8.375 20.219 3.088 1 98.94 171 ALA A O 1
ATOM 1365 N N . VAL A 1 172 ? -8.078 18.281 2.096 1 98.94 172 VAL A N 1
ATOM 1366 C CA . VAL A 1 172 ? -6.922 17.906 2.906 1 98.94 172 VAL A CA 1
ATOM 1367 C C . VAL A 1 172 ? -5.902 17.172 2.039 1 98.94 172 VAL A C 1
ATOM 1369 O O . VAL A 1 172 ? -6.266 16.328 1.22 1 98.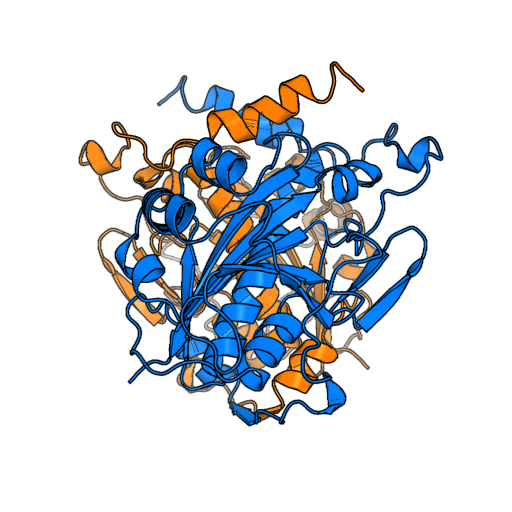94 172 VAL A O 1
ATOM 1372 N N . THR A 1 173 ? -4.641 17.469 2.141 1 98.94 173 THR A N 1
ATOM 1373 C CA . THR A 1 173 ? -3.541 16.656 1.636 1 98.94 173 THR A CA 1
ATOM 1374 C C . THR A 1 173 ? -2.799 15.977 2.783 1 98.94 173 THR A C 1
ATOM 1376 O O . THR A 1 173 ? -2.365 16.641 3.729 1 98.94 173 THR A O 1
ATOM 1379 N N . PHE A 1 174 ? -2.746 14.688 2.721 1 98.94 174 PHE A N 1
ATOM 1380 C CA . PHE A 1 174 ? -2.01 13.867 3.672 1 98.94 174 PHE A CA 1
ATOM 1381 C C . PHE A 1 174 ? -0.564 13.68 3.225 1 98.94 174 PHE A C 1
ATOM 1383 O O . PHE A 1 174 ? -0.302 13.43 2.047 1 98.94 174 PHE A O 1
ATOM 1390 N N . VAL A 1 175 ? 0.367 13.844 4.121 1 98.94 175 VAL A N 1
ATOM 1391 C CA . VAL A 1 175 ? 1.766 13.5 3.885 1 98.94 175 VAL A CA 1
ATOM 1392 C C . VAL A 1 175 ? 2.242 12.508 4.941 1 98.94 175 VAL A C 1
ATOM 1394 O O . VAL A 1 175 ? 2.162 12.789 6.141 1 98.94 175 VAL A O 1
ATOM 1397 N N . TRP A 1 176 ? 2.672 11.383 4.492 1 98.94 176 TRP A N 1
ATOM 1398 C CA . TRP A 1 176 ? 3.244 10.383 5.383 1 98.94 176 TRP A CA 1
ATOM 1399 C C . TRP A 1 176 ? 4.766 10.461 5.391 1 98.94 176 TRP A C 1
ATOM 1401 O O . TRP A 1 176 ? 5.414 10.148 4.387 1 98.94 176 TRP A O 1
ATOM 1411 N N . ALA A 1 177 ? 5.281 10.914 6.508 1 98.88 177 ALA A N 1
ATOM 1412 C CA . ALA A 1 177 ? 6.719 11.016 6.727 1 98.88 177 ALA A CA 1
ATOM 1413 C C . ALA A 1 177 ? 7.219 9.906 7.645 1 98.88 177 ALA A C 1
ATOM 1415 O O . ALA A 1 177 ? 6.652 9.672 8.711 1 98.88 177 ALA A O 1
ATOM 1416 N N . ALA A 1 178 ? 8.219 9.289 7.219 1 98.5 178 ALA A N 1
ATOM 1417 C CA . ALA A 1 178 ? 8.75 8.188 8.016 1 98.5 178 ALA A CA 1
ATOM 1418 C C . ALA A 1 178 ? 9.766 8.688 9.039 1 98.5 178 ALA A C 1
ATOM 1420 O O . ALA A 1 178 ? 10.617 9.523 8.719 1 98.5 178 ALA A O 1
ATOM 1421 N N . HIS A 1 179 ? 9.602 8.312 10.242 1 97.88 179 HIS A N 1
ATOM 1422 C CA . HIS A 1 179 ? 10.727 8.18 11.164 1 97.88 179 HIS A CA 1
ATOM 1423 C C . HIS A 1 179 ? 11.422 6.836 11.008 1 97.88 179 HIS A C 1
ATOM 1425 O O . HIS A 1 179 ? 11.055 5.859 11.664 1 97.88 179 HIS A O 1
ATOM 1431 N N . ILE A 1 180 ? 12.5 6.805 10.266 1 96.69 180 ILE A N 1
ATOM 1432 C CA . ILE A 1 180 ? 12.969 5.582 9.617 1 96.69 180 ILE A CA 1
ATOM 1433 C C . ILE A 1 180 ? 13.625 4.668 10.648 1 96.69 180 ILE A C 1
ATOM 1435 O O . ILE A 1 180 ? 13.688 3.451 10.453 1 96.69 180 ILE A O 1
ATOM 1439 N N . GLU A 1 181 ? 14.062 5.207 11.719 1 95.5 181 GLU A N 1
ATOM 1440 C CA . GLU A 1 181 ? 14.703 4.398 12.75 1 95.5 181 GLU A CA 1
ATOM 1441 C C . GLU A 1 181 ? 13.75 3.338 13.289 1 95.5 181 GLU A C 1
ATOM 1443 O O . GLU A 1 181 ? 14.18 2.271 13.734 1 95.5 181 GLU A O 1
ATOM 1448 N N . ARG A 1 182 ? 12.453 3.637 13.281 1 96.44 182 ARG A N 1
ATOM 1449 C CA . ARG A 1 182 ? 11.469 2.682 13.781 1 96.44 182 ARG A CA 1
ATOM 1450 C C . ARG A 1 182 ? 11.531 1.376 13 1 96.44 182 ARG A C 1
ATOM 1452 O O . ARG A 1 182 ? 11.289 0.301 13.555 1 96.44 182 ARG A O 1
ATOM 1459 N N . LEU A 1 183 ? 11.891 1.437 11.734 1 95.25 183 LEU A N 1
ATOM 1460 C CA . LEU A 1 183 ? 12 0.254 10.891 1 95.25 183 LEU A CA 1
ATOM 1461 C C . LEU A 1 183 ? 13.43 -0.282 10.898 1 95.25 183 LEU A C 1
ATOM 1463 O O . LEU A 1 183 ? 13.648 -1.487 11.047 1 95.25 183 LEU A O 1
ATOM 1467 N N . LEU A 1 184 ? 14.398 0.63 10.812 1 93.75 184 LEU A N 1
ATOM 1468 C CA . LEU A 1 184 ? 15.789 0.203 10.719 1 93.75 184 LEU A CA 1
ATOM 1469 C C . LEU A 1 184 ? 16.234 -0.47 12.016 1 93.75 184 LEU A C 1
ATOM 1471 O O . LEU A 1 184 ? 17.125 -1.332 12 1 93.75 184 LEU A O 1
ATOM 1475 N N . TYR A 1 185 ? 15.586 -0.058 13.086 1 92.94 185 TYR A N 1
ATOM 1476 C CA . TYR A 1 185 ? 15.883 -0.61 14.398 1 92.94 185 TYR A CA 1
ATOM 1477 C C . TYR A 1 185 ? 15.773 -2.131 14.391 1 92.94 185 TYR A C 1
ATOM 1479 O O . TYR A 1 185 ? 16.531 -2.818 15.078 1 92.94 185 TYR A O 1
ATOM 1487 N N . VAL A 1 186 ? 14.859 -2.65 13.578 1 91.44 186 VAL A N 1
ATOM 1488 C CA . VAL A 1 186 ? 14.57 -4.078 13.578 1 91.44 186 VAL A CA 1
ATOM 1489 C C . VAL A 1 186 ? 15.117 -4.719 12.305 1 91.44 186 VAL A C 1
ATOM 1491 O O . VAL A 1 186 ? 15.75 -5.777 12.359 1 91.44 186 VAL A O 1
ATOM 1494 N N . PHE A 1 187 ? 15.039 -4.051 11.18 1 92.94 187 PHE A N 1
ATOM 1495 C CA . PHE A 1 187 ? 15.18 -4.746 9.906 1 92.94 187 PHE A CA 1
ATOM 1496 C C . PHE A 1 187 ? 16.438 -4.281 9.172 1 92.94 187 PHE A C 1
ATOM 1498 O O . PHE A 1 187 ? 16.719 -4.742 8.062 1 92.94 187 PHE A O 1
ATOM 1505 N N . GLY A 1 188 ? 17.172 -3.352 9.789 1 92 188 GLY A N 1
ATOM 1506 C CA . GLY A 1 188 ? 18.281 -2.775 9.062 1 92 188 GLY A CA 1
ATOM 1507 C C . GLY A 1 188 ? 17.875 -2.082 7.777 1 92 188 GLY A C 1
ATOM 1508 O O . GLY A 1 188 ? 16.797 -1.464 7.719 1 92 188 GLY A O 1
ATOM 1509 N N . LYS A 1 189 ? 18.656 -2.199 6.766 1 92.06 189 LYS A N 1
ATOM 1510 C CA . LYS A 1 189 ? 18.484 -1.397 5.559 1 92.06 189 LYS A CA 1
ATOM 1511 C C . LYS A 1 189 ? 17.234 -1.831 4.797 1 92.06 189 LYS A C 1
ATOM 1513 O O . LYS A 1 189 ? 16.656 -1.049 4.031 1 92.06 189 LYS A O 1
ATOM 1518 N N . ARG A 1 190 ? 16.797 -3.049 4.953 1 94.94 190 ARG A N 1
ATOM 1519 C CA . ARG A 1 190 ? 15.578 -3.482 4.277 1 94.94 190 ARG A CA 1
ATOM 1520 C C . ARG A 1 190 ? 14.367 -2.691 4.758 1 94.94 190 ARG A C 1
ATOM 1522 O O . ARG A 1 190 ? 13.328 -2.656 4.09 1 94.94 190 ARG A O 1
ATOM 1529 N N . GLY A 1 191 ? 14.531 -2.031 5.91 1 95.12 191 GLY A N 1
ATOM 1530 C CA . GLY A 1 191 ? 13.492 -1.164 6.438 1 95.12 191 GLY A CA 1
ATOM 1531 C C . GLY A 1 191 ? 13.078 -0.074 5.469 1 95.12 191 GLY A C 1
ATOM 1532 O O . GLY A 1 191 ? 11.938 0.388 5.496 1 95.12 191 GLY A O 1
ATOM 1533 N N . TYR A 1 192 ? 13.953 0.315 4.586 1 95.12 192 TYR A N 1
ATOM 1534 C CA . TYR A 1 192 ? 13.602 1.33 3.596 1 95.12 192 TYR A CA 1
ATOM 1535 C C . TYR A 1 192 ? 12.547 0.811 2.629 1 95.12 192 TYR A C 1
ATOM 1537 O O . TYR A 1 192 ? 11.641 1.547 2.24 1 95.12 192 TYR A O 1
ATOM 1545 N N . ARG A 1 193 ? 12.648 -0.472 2.197 1 97.31 193 ARG A N 1
ATOM 1546 C CA . ARG A 1 193 ? 11.609 -1.063 1.364 1 97.31 193 ARG A CA 1
ATOM 1547 C C . ARG A 1 193 ? 10.258 -1.043 2.078 1 97.31 193 ARG A C 1
ATOM 1549 O O . ARG A 1 193 ? 9.242 -0.697 1.479 1 97.31 193 ARG A O 1
ATOM 1556 N N . TYR A 1 194 ? 10.344 -1.357 3.365 1 97.88 194 TYR A N 1
ATOM 1557 C CA . TYR A 1 194 ? 9.125 -1.483 4.156 1 97.88 194 TYR A CA 1
ATOM 1558 C C . TYR A 1 194 ? 8.445 -0.131 4.328 1 97.88 194 TYR A C 1
ATOM 1560 O O . TYR A 1 194 ? 7.219 -0.05 4.391 1 97.88 194 TYR A O 1
ATOM 1568 N N . ALA A 1 195 ? 9.227 0.922 4.434 1 98.25 195 ALA A N 1
ATOM 1569 C CA . ALA A 1 195 ? 8.625 2.252 4.535 1 98.25 195 ALA A CA 1
ATOM 1570 C C . ALA A 1 195 ? 7.738 2.547 3.33 1 98.25 195 ALA A C 1
ATOM 1572 O O . ALA A 1 195 ? 6.621 3.041 3.482 1 98.25 195 ALA A O 1
ATOM 1573 N N . PHE A 1 196 ? 8.203 2.211 2.156 1 98.62 196 PHE A N 1
ATOM 1574 C CA . PHE A 1 196 ? 7.418 2.465 0.953 1 98.62 196 PHE A CA 1
ATOM 1575 C C . PHE A 1 196 ? 6.234 1.511 0.866 1 98.62 196 PHE A C 1
ATOM 1577 O O . PHE A 1 196 ? 5.117 1.926 0.549 1 98.62 196 PHE A O 1
ATOM 1584 N N . LEU A 1 197 ? 6.438 0.247 1.188 1 98.88 197 LEU A N 1
ATOM 1585 C CA . LEU A 1 197 ? 5.348 -0.725 1.186 1 98.88 197 LEU A CA 1
ATOM 1586 C C . LEU A 1 197 ? 4.242 -0.303 2.146 1 98.88 197 LEU A C 1
ATOM 1588 O O . LEU A 1 197 ? 3.066 -0.287 1.776 1 98.88 197 LEU A O 1
ATOM 1592 N N . ASP A 1 198 ? 4.672 0.065 3.363 1 98.88 198 ASP A N 1
ATOM 1593 C CA . ASP A 1 198 ? 3.713 0.476 4.387 1 98.88 198 ASP A CA 1
ATOM 1594 C C . ASP A 1 198 ? 2.885 1.669 3.914 1 98.88 198 ASP A C 1
ATOM 1596 O O . ASP A 1 198 ? 1.68 1.732 4.164 1 98.88 198 ASP A O 1
ATOM 1600 N N . ALA A 1 199 ? 3.541 2.586 3.256 1 98.94 199 ALA A N 1
ATOM 1601 C CA . ALA A 1 199 ? 2.834 3.775 2.787 1 98.94 199 ALA A CA 1
ATOM 1602 C C . ALA A 1 199 ? 1.773 3.412 1.752 1 98.94 199 ALA A C 1
ATOM 1604 O O . ALA A 1 199 ? 0.716 4.043 1.689 1 98.94 199 ALA A O 1
ATOM 1605 N N . GLY A 1 200 ? 2.082 2.422 0.926 1 98.94 200 GLY A N 1
ATOM 1606 C CA . GLY A 1 200 ? 1.08 1.946 -0.015 1 98.94 200 GLY A CA 1
ATOM 1607 C C . GLY A 1 200 ? -0.164 1.402 0.662 1 98.94 200 GLY A C 1
ATOM 1608 O O . GLY A 1 200 ? -1.284 1.677 0.228 1 98.94 200 GLY A O 1
ATOM 1609 N N . HIS A 1 201 ? 0.027 0.636 1.721 1 98.94 201 HIS A N 1
ATOM 1610 C CA . HIS A 1 201 ? -1.101 0.134 2.498 1 98.94 201 HIS A CA 1
ATOM 1611 C C . HIS A 1 201 ? -1.946 1.279 3.045 1 98.94 201 HIS A C 1
ATOM 1613 O O . HIS A 1 201 ? -3.172 1.266 2.92 1 98.94 201 HIS A O 1
ATOM 1619 N N . VAL A 1 202 ? -1.275 2.246 3.625 1 98.94 202 VAL A N 1
ATOM 1620 C CA . VAL A 1 202 ? -1.946 3.389 4.238 1 98.94 202 VAL A CA 1
ATOM 1621 C C . VAL A 1 202 ? -2.77 4.129 3.188 1 98.94 202 VAL A C 1
ATOM 1623 O O . VAL A 1 202 ? -3.945 4.43 3.408 1 98.94 202 VAL A O 1
ATOM 1626 N N . CYS A 1 203 ? -2.184 4.332 2.08 1 98.94 203 CYS A N 1
ATOM 1627 C CA . CYS A 1 203 ? -2.828 5.117 1.036 1 98.94 203 CYS A CA 1
ATOM 1628 C C . CYS A 1 203 ? -4.008 4.363 0.435 1 98.94 203 CYS A C 1
ATOM 1630 O O . CYS A 1 203 ? -5.016 4.973 0.063 1 98.94 203 CYS A O 1
ATOM 1632 N N . GLU A 1 204 ? -3.875 3.062 0.316 1 98.94 204 GLU A N 1
ATOM 1633 C CA . GLU A 1 204 ? -5.004 2.311 -0.222 1 98.94 204 GLU A CA 1
ATOM 1634 C C . GLU A 1 204 ? -6.211 2.387 0.709 1 98.94 204 GLU A C 1
ATOM 1636 O O . GLU A 1 204 ? -7.352 2.498 0.251 1 98.94 204 GLU A O 1
ATOM 1641 N N . ASN A 1 205 ? -5.957 2.322 2 1 98.94 205 ASN A N 1
ATOM 1642 C CA . ASN A 1 205 ? -7.055 2.539 2.939 1 98.94 205 ASN A CA 1
ATOM 1643 C C . ASN A 1 205 ? -7.695 3.91 2.746 1 98.94 205 ASN A C 1
ATOM 1645 O O . ASN A 1 205 ? -8.914 4.055 2.879 1 98.94 205 ASN A O 1
ATOM 1649 N N . LEU A 1 206 ? -6.902 4.891 2.471 1 98.94 206 LEU A N 1
ATOM 1650 C CA . LEU A 1 206 ? -7.453 6.223 2.246 1 98.94 206 LEU A CA 1
ATOM 1651 C C . LEU A 1 206 ? -8.352 6.238 1.011 1 98.94 206 LEU A C 1
ATOM 1653 O O . LEU A 1 206 ? -9.445 6.797 1.043 1 98.94 206 LEU A O 1
ATOM 1657 N N . TYR A 1 207 ? -7.891 5.621 -0.1 1 98.88 207 TYR A N 1
ATOM 1658 C CA . TYR A 1 207 ? -8.68 5.516 -1.32 1 98.88 207 TYR A CA 1
ATOM 1659 C C . TYR A 1 207 ? -10.047 4.898 -1.032 1 98.88 207 TYR A C 1
ATOM 1661 O O . TYR A 1 207 ? -11.078 5.469 -1.39 1 98.88 207 TYR A O 1
ATOM 1669 N N . LEU A 1 208 ? -9.992 3.783 -0.377 1 98.81 208 LEU A N 1
ATOM 1670 C CA . LEU A 1 208 ? -11.227 3.033 -0.171 1 98.81 208 LEU A CA 1
ATOM 1671 C C . LEU A 1 208 ? -12.125 3.738 0.838 1 98.81 208 LEU A C 1
ATOM 1673 O O . LEU A 1 208 ? -13.344 3.799 0.653 1 98.81 208 LEU A O 1
ATOM 1677 N N . ALA A 1 209 ? -11.547 4.309 1.894 1 98.75 209 ALA A N 1
ATOM 1678 C CA . ALA A 1 209 ? -12.328 5.066 2.865 1 98.75 209 ALA A CA 1
ATOM 1679 C C . ALA A 1 209 ? -13.008 6.266 2.205 1 98.75 209 ALA A C 1
ATOM 1681 O O . ALA A 1 209 ? -14.188 6.527 2.447 1 98.75 209 ALA A O 1
ATOM 1682 N N . ALA A 1 210 ? -12.242 6.984 1.405 1 98.69 210 ALA A N 1
ATOM 1683 C CA . ALA A 1 210 ? -12.836 8.109 0.683 1 98.69 210 ALA A CA 1
ATOM 1684 C C . ALA A 1 210 ? -13.992 7.652 -0.198 1 98.69 210 ALA A C 1
ATOM 1686 O O . ALA A 1 210 ? -15.008 8.344 -0.311 1 98.69 210 ALA A O 1
ATOM 1687 N N . GLY A 1 211 ? -13.859 6.453 -0.781 1 97.88 211 GLY A N 1
ATOM 1688 C CA . GLY A 1 211 ? -14.891 5.895 -1.648 1 97.88 211 GLY A CA 1
ATOM 1689 C C . GLY A 1 211 ? -16.172 5.57 -0.917 1 97.88 211 GLY A C 1
ATOM 1690 O O . GLY A 1 211 ? -17.234 5.453 -1.537 1 97.88 211 GLY A O 1
ATOM 1691 N N . THR A 1 212 ? -16.062 5.367 0.388 1 98.12 212 THR A N 1
ATOM 1692 C CA . THR A 1 212 ? -17.266 5.102 1.171 1 98.12 212 THR A CA 1
ATOM 1693 C C . THR A 1 212 ? -18 6.398 1.472 1 98.12 212 THR A C 1
ATOM 1695 O O . THR A 1 212 ? -19.125 6.371 1.973 1 98.12 212 THR A O 1
ATOM 1698 N N . LEU A 1 213 ? -17.312 7.531 1.206 1 97 213 LEU A N 1
ATOM 1699 C CA . LEU A 1 213 ? -17.875 8.867 1.386 1 97 213 LEU A CA 1
ATOM 1700 C C . LEU A 1 213 ? -18.188 9.508 0.039 1 97 213 LEU A C 1
ATOM 1702 O O . LEU A 1 213 ? -17.984 8.898 -1.011 1 97 213 LEU A O 1
ATOM 1706 N N . LYS A 1 214 ? -18.781 10.633 -0.007 1 94.56 214 LYS A N 1
ATOM 1707 C CA . LYS A 1 214 ? -18.906 11.43 -1.224 1 94.56 214 LYS A CA 1
ATOM 1708 C C . LYS A 1 214 ? -17.609 12.18 -1.53 1 94.56 214 LYS A C 1
ATOM 1710 O O . LYS A 1 214 ? -17.625 13.383 -1.792 1 94.56 214 LYS A O 1
ATOM 1715 N N . ALA A 1 215 ? -16.5 11.414 -1.412 1 98.25 215 ALA A N 1
ATOM 1716 C CA . ALA A 1 215 ? -15.188 12.039 -1.552 1 98.25 215 ALA A CA 1
ATOM 1717 C C . ALA A 1 215 ? -14.297 11.242 -2.498 1 98.25 215 ALA A C 1
ATOM 1719 O O . ALA A 1 215 ? -14.625 10.117 -2.867 1 98.25 215 ALA A O 1
ATOM 1720 N N . GLY A 1 216 ? -13.281 11.883 -2.998 1 98.38 216 GLY A N 1
ATOM 1721 C CA . GLY A 1 216 ? -12.234 11.273 -3.801 1 98.38 216 GLY A CA 1
ATOM 1722 C C . GLY A 1 216 ? -10.859 11.414 -3.186 1 98.38 216 GLY A C 1
ATOM 1723 O O . GLY A 1 216 ? -10.688 12.078 -2.162 1 98.38 216 GLY A O 1
ATOM 1724 N N . CYS A 1 217 ? -9.961 10.727 -3.756 1 98.62 217 CYS A N 1
ATOM 1725 C CA . CYS A 1 217 ? -8.57 10.68 -3.309 1 98.62 217 CYS A CA 1
ATOM 1726 C C . CYS A 1 217 ? -7.629 10.492 -4.488 1 98.62 217 CYS A C 1
ATOM 1728 O O . CYS A 1 217 ? -8 9.906 -5.504 1 98.62 217 CYS A O 1
ATOM 1730 N N . CYS A 1 218 ? -6.492 11.07 -4.352 1 98.75 218 CYS A N 1
ATOM 1731 C CA . CYS A 1 218 ? -5.438 10.844 -5.336 1 98.75 218 CYS A CA 1
ATOM 1732 C C . CYS A 1 218 ? -4.078 10.719 -4.656 1 98.75 218 CYS A C 1
ATOM 1734 O O . CYS A 1 218 ? -3.635 11.633 -3.967 1 98.75 218 CYS A O 1
ATOM 1736 N N . ALA A 1 219 ? -3.441 9.586 -4.898 1 98.75 219 ALA A N 1
ATOM 1737 C CA . ALA A 1 219 ? -2.072 9.398 -4.43 1 98.75 219 ALA A CA 1
ATOM 1738 C C . ALA A 1 219 ? -1.118 10.367 -5.117 1 98.75 219 ALA A C 1
ATOM 1740 O O . ALA A 1 219 ? -1.238 10.625 -6.32 1 98.75 219 ALA A O 1
ATOM 1741 N N . MET A 1 220 ? -0.245 10.922 -4.324 1 97.88 220 MET A N 1
ATOM 1742 C CA . MET A 1 220 ? 0.752 11.875 -4.805 1 97.88 220 MET A CA 1
ATOM 1743 C C . MET A 1 220 ? 2.164 11.367 -4.539 1 97.88 220 MET A C 1
ATOM 1745 O O . MET A 1 220 ? 2.711 11.57 -3.453 1 97.88 220 MET A O 1
ATOM 1749 N N . GLY A 1 221 ? 2.744 10.742 -5.535 1 97.06 221 GLY A N 1
ATOM 1750 C CA . GLY A 1 221 ? 4.113 10.266 -5.402 1 97.06 221 GLY A CA 1
ATOM 1751 C C . GLY A 1 221 ? 5.137 11.219 -5.992 1 97.06 221 GLY A C 1
ATOM 1752 O O . GLY A 1 221 ? 6.328 11.117 -5.691 1 97.06 221 GLY A O 1
ATOM 1753 N N . ALA A 1 222 ? 4.645 12.164 -6.793 1 96.25 222 ALA A N 1
ATOM 1754 C CA . ALA A 1 222 ? 5.539 13.086 -7.484 1 96.25 222 ALA A CA 1
ATOM 1755 C C . ALA A 1 222 ? 5.609 14.43 -6.766 1 96.25 222 ALA A C 1
ATOM 1757 O O . ALA A 1 222 ? 4.758 15.297 -6.977 1 96.25 222 ALA A O 1
ATOM 1758 N N . PHE A 1 223 ? 6.559 14.586 -5.922 1 97.12 223 PHE A N 1
ATOM 1759 C CA . PHE A 1 223 ? 6.848 15.82 -5.207 1 97.12 223 PHE A CA 1
ATOM 1760 C C . PHE A 1 223 ? 8.352 16.047 -5.098 1 97.12 223 PHE A C 1
ATOM 1762 O O . PHE A 1 223 ? 9.133 15.109 -5.27 1 97.12 223 PHE A O 1
ATOM 1769 N N . GLU A 1 224 ? 8.742 17.25 -4.902 1 96.94 224 GLU A N 1
ATOM 1770 C CA . GLU A 1 224 ? 10.141 17.578 -4.617 1 96.94 224 GLU A CA 1
ATOM 1771 C C . GLU A 1 224 ? 10.5 17.25 -3.17 1 96.94 224 GLU A C 1
ATOM 1773 O O . GLU A 1 224 ? 10.086 17.969 -2.25 1 96.94 224 GLU A O 1
ATOM 1778 N N . ASP A 1 225 ? 11.406 16.25 -3.004 1 96.88 225 ASP A N 1
ATOM 1779 C CA . ASP A 1 225 ? 11.695 15.719 -1.677 1 96.88 225 ASP A CA 1
ATOM 1780 C C . ASP A 1 225 ? 12.258 16.812 -0.762 1 96.88 225 ASP A C 1
ATOM 1782 O O . ASP A 1 225 ? 11.766 17 0.351 1 96.88 225 ASP A O 1
ATOM 1786 N N . ALA A 1 226 ? 13.242 17.469 -1.237 1 96.5 226 ALA A N 1
ATOM 1787 C CA . ALA A 1 226 ? 13.938 18.453 -0.401 1 96.5 226 ALA A CA 1
ATOM 1788 C C . ALA A 1 226 ? 13 19.594 -0.009 1 96.5 226 ALA A C 1
ATOM 1790 O O . ALA A 1 226 ? 13.008 20.047 1.14 1 96.5 226 ALA A O 1
ATOM 1791 N N . ALA A 1 227 ? 12.219 20.062 -0.93 1 97.31 227 ALA A N 1
ATOM 1792 C CA . ALA A 1 227 ? 11.297 21.156 -0.667 1 97.31 227 ALA A CA 1
ATOM 1793 C C . ALA A 1 227 ? 10.25 20.766 0.366 1 97.31 227 ALA A C 1
ATOM 1795 O O . ALA A 1 227 ? 9.992 21.516 1.315 1 97.31 227 ALA A O 1
ATOM 1796 N N . LEU A 1 228 ? 9.672 19.609 0.201 1 98.12 228 LEU A N 1
ATOM 1797 C CA . LEU A 1 228 ? 8.633 19.141 1.11 1 98.12 228 LEU A CA 1
ATOM 1798 C C . LEU A 1 228 ? 9.203 18.875 2.5 1 98.12 228 LEU A C 1
ATOM 1800 O O . LEU A 1 228 ? 8.609 19.266 3.506 1 98.12 228 LEU A O 1
ATOM 1804 N N . ASN A 1 229 ? 10.383 18.203 2.521 1 98.12 229 ASN A N 1
ATOM 1805 C CA . ASN A 1 229 ? 11.031 17.938 3.801 1 98.12 229 ASN A CA 1
ATOM 1806 C C . ASN A 1 229 ? 11.375 19.234 4.531 1 98.12 229 ASN A C 1
ATOM 1808 O O . ASN A 1 229 ? 11.141 19.359 5.734 1 98.12 229 ASN A O 1
ATOM 1812 N N . ARG A 1 230 ? 11.852 20.172 3.805 1 97.88 230 ARG A N 1
ATOM 1813 C CA . ARG A 1 230 ? 12.188 21.453 4.406 1 97.88 230 ARG A CA 1
ATOM 1814 C C . ARG A 1 230 ? 10.945 22.125 4.98 1 97.88 230 ARG A C 1
ATOM 1816 O O . ARG A 1 230 ? 10.977 22.641 6.105 1 97.88 230 ARG A O 1
ATOM 1823 N N . LEU A 1 231 ? 9.922 22.156 4.262 1 98.12 231 LEU A N 1
ATOM 1824 C CA . LEU A 1 231 ? 8.68 22.797 4.672 1 98.12 231 LEU A CA 1
ATOM 1825 C C . LEU A 1 231 ? 8.133 22.172 5.949 1 98.12 231 LEU A C 1
ATOM 1827 O O . LEU A 1 231 ? 7.617 22.875 6.824 1 98.12 231 LEU A O 1
ATOM 1831 N N . LEU A 1 232 ? 8.289 20.844 6.086 1 98.12 232 LEU A N 1
ATOM 1832 C CA . LEU A 1 232 ? 7.738 20.109 7.219 1 98.12 232 LEU A CA 1
ATOM 1833 C C . LEU A 1 232 ? 8.773 19.953 8.328 1 98.12 232 LEU A C 1
ATOM 1835 O O . LEU A 1 232 ? 8.547 19.25 9.305 1 98.12 232 LEU A O 1
ATOM 1839 N N . HIS A 1 233 ? 9.945 20.531 8.141 1 97.75 233 HIS A N 1
ATOM 1840 C CA . HIS A 1 233 ? 11.031 20.547 9.109 1 97.75 233 HIS A CA 1
ATOM 1841 C C . HIS A 1 233 ? 11.531 19.125 9.383 1 97.75 233 HIS A C 1
ATOM 1843 O O . HIS A 1 233 ? 11.742 18.75 10.539 1 97.75 233 HIS A O 1
ATOM 1849 N N . LEU A 1 234 ? 11.617 18.391 8.32 1 97.69 234 LEU A N 1
ATOM 1850 C CA . LEU A 1 234 ? 12.234 17.078 8.352 1 97.69 234 LEU A CA 1
ATOM 1851 C C . LEU A 1 234 ? 13.688 17.156 7.871 1 97.69 234 LEU A C 1
ATOM 1853 O O . LEU A 1 234 ? 14 17.906 6.945 1 97.69 234 LEU A O 1
ATOM 1857 N N . ASP A 1 235 ? 14.555 16.344 8.422 1 96.06 235 ASP A N 1
ATOM 1858 C CA . ASP A 1 235 ? 15.969 16.438 8.086 1 96.06 235 ASP A CA 1
ATOM 1859 C C . ASP A 1 235 ? 16.281 15.695 6.789 1 96.06 235 ASP A C 1
ATOM 1861 O O . ASP A 1 235 ? 17.359 15.867 6.211 1 96.06 235 ASP A O 1
ATOM 1865 N N . GLY A 1 236 ? 15.336 14.922 6.309 1 95.56 236 GLY A N 1
ATOM 1866 C CA . GLY A 1 236 ? 15.508 14.25 5.031 1 95.56 236 GLY A CA 1
ATOM 1867 C C . GLY A 1 236 ? 16.328 12.977 5.133 1 95.56 236 GLY A C 1
ATOM 1868 O O . GLY A 1 236 ? 16.547 12.289 4.133 1 95.56 236 GLY A O 1
ATOM 1869 N N . VAL A 1 237 ? 16.734 12.578 6.344 1 93.88 237 VAL A N 1
ATOM 1870 C CA . VAL A 1 237 ? 17.578 11.414 6.562 1 93.88 237 VAL A CA 1
ATOM 1871 C C . VAL A 1 237 ? 16.922 10.484 7.582 1 93.88 237 VAL A C 1
ATOM 1873 O O . VAL A 1 237 ? 16.422 9.422 7.223 1 93.88 237 VAL A O 1
ATOM 1876 N N . GLN A 1 238 ? 16.75 11.008 8.734 1 95.19 238 GLN A N 1
ATOM 1877 C CA . GLN A 1 238 ? 16.078 10.227 9.773 1 95.19 238 GLN A CA 1
ATOM 1878 C C . GLN A 1 238 ? 14.57 10.32 9.641 1 95.19 238 GLN A C 1
ATOM 1880 O O . GLN A 1 238 ? 13.852 9.383 10.008 1 95.19 238 GLN A O 1
ATOM 1885 N N . GLU A 1 239 ? 14.188 11.5 9.242 1 97.38 239 GLU A N 1
ATOM 1886 C CA . GLU A 1 239 ? 12.781 11.766 8.953 1 97.38 239 GLU A CA 1
ATOM 1887 C C . GLU A 1 239 ? 12.602 12.352 7.559 1 97.38 239 GLU A C 1
ATOM 1889 O O . GLU A 1 239 ? 13.234 13.352 7.211 1 97.38 239 GLU A O 1
ATOM 1894 N N . PHE A 1 240 ? 11.773 11.734 6.754 1 98 240 PHE A N 1
ATOM 1895 C CA . PHE A 1 240 ? 11.586 12.219 5.395 1 98 240 PHE A CA 1
ATOM 1896 C C . PHE A 1 240 ? 10.219 11.82 4.855 1 98 240 PHE A C 1
ATOM 1898 O O . PHE A 1 240 ? 9.633 10.836 5.309 1 98 240 PHE A O 1
ATOM 1905 N N . SER A 1 241 ? 9.68 12.609 3.947 1 98.5 241 SER A N 1
ATOM 1906 C CA . SER A 1 241 ? 8.406 12.328 3.291 1 98.5 241 SER A CA 1
ATOM 1907 C C . SER A 1 241 ? 8.508 11.102 2.391 1 98.5 241 SER A C 1
ATOM 1909 O O . SER A 1 241 ? 9.445 10.984 1.594 1 98.5 241 SER A O 1
ATOM 1911 N N . VAL A 1 242 ? 7.57 10.227 2.541 1 98.69 242 VAL A N 1
ATOM 1912 C CA . VAL A 1 242 ? 7.586 8.984 1.778 1 98.69 242 VAL A CA 1
ATOM 1913 C C . VAL A 1 242 ? 6.5 9.023 0.704 1 98.69 242 VAL A C 1
ATOM 1915 O O . VAL A 1 242 ? 6.723 8.578 -0.425 1 98.69 242 VAL A O 1
ATOM 1918 N N . TYR A 1 243 ? 5.395 9.516 1.046 1 98.88 243 TYR A N 1
ATOM 1919 C CA . TYR A 1 243 ? 4.219 9.469 0.183 1 98.88 243 TYR A CA 1
ATOM 1920 C C . TYR A 1 243 ? 3.201 10.531 0.58 1 98.88 243 TYR A C 1
ATOM 1922 O O . TYR A 1 243 ? 3.299 11.117 1.659 1 98.88 243 TYR A O 1
ATOM 1930 N N . ALA A 1 244 ? 2.277 10.883 -0.302 1 98.94 244 ALA A N 1
ATOM 1931 C CA . ALA A 1 244 ? 1.204 11.828 -0.024 1 98.94 244 ALA A CA 1
ATOM 1932 C C . ALA A 1 244 ? -0.062 11.469 -0.795 1 98.94 244 ALA A C 1
ATOM 1934 O O . ALA A 1 244 ? -0.038 10.594 -1.664 1 98.94 244 ALA A O 1
ATOM 1935 N N . ALA A 1 245 ? -1.151 12.07 -0.401 1 98.94 245 ALA A N 1
ATOM 1936 C CA . ALA A 1 245 ? -2.412 11.914 -1.12 1 98.94 245 ALA A CA 1
ATOM 1937 C C . ALA A 1 245 ? -3.35 13.086 -0.845 1 98.94 245 ALA A C 1
ATOM 1939 O O . ALA A 1 245 ? -3.408 13.594 0.278 1 98.94 245 ALA A O 1
ATOM 1940 N N . THR A 1 246 ? -4.07 13.5 -1.861 1 98.94 246 THR A N 1
ATOM 1941 C CA . THR A 1 246 ? -5.113 14.508 -1.704 1 98.94 246 THR A CA 1
ATOM 1942 C C . THR A 1 246 ? -6.469 13.852 -1.47 1 98.94 246 THR A C 1
ATOM 1944 O O . THR A 1 246 ? -6.723 12.742 -1.959 1 98.94 246 THR A O 1
ATOM 1947 N N . ALA A 1 247 ? -7.312 14.477 -0.743 1 98.94 247 ALA A N 1
ATOM 1948 C CA . ALA A 1 247 ? -8.703 14.062 -0.565 1 98.94 247 ALA A CA 1
ATOM 1949 C C . ALA A 1 247 ? -9.633 15.273 -0.513 1 98.94 247 ALA A C 1
ATOM 1951 O O . ALA A 1 247 ? -9.25 16.328 -0.012 1 98.94 247 ALA A O 1
ATOM 1952 N N . GLY A 1 248 ? -10.758 15.117 -0.994 1 98.81 248 GLY A N 1
ATOM 1953 C CA . GLY A 1 248 ? -11.789 16.141 -0.983 1 98.81 248 GLY A CA 1
ATOM 1954 C C . GLY A 1 248 ? -13.133 15.641 -1.471 1 98.81 248 GLY A C 1
ATOM 1955 O O . GLY A 1 248 ? -13.234 14.539 -2.014 1 98.81 248 GLY A O 1
ATOM 1956 N N . GLU A 1 249 ? -14.156 16.453 -1.256 1 98.19 249 GLU A N 1
ATOM 1957 C CA . GLU A 1 249 ? -15.5 16.094 -1.706 1 98.19 249 GLU A CA 1
ATOM 1958 C C . GLU A 1 249 ? -15.625 16.203 -3.223 1 98.19 249 GLU A C 1
ATOM 1960 O O . GLU A 1 249 ? -15.008 17.078 -3.836 1 98.19 249 GLU A O 1
ATOM 1965 N N . THR A 1 250 ? -16.406 15.258 -3.689 1 95.62 250 THR A N 1
ATOM 1966 C CA . THR A 1 250 ? -16.625 15.25 -5.133 1 95.62 250 THR A CA 1
ATOM 1967 C C . THR A 1 250 ? -18.094 15.461 -5.461 1 95.62 250 THR A C 1
ATOM 1969 O O . THR A 1 250 ? -18.969 15.336 -4.586 1 95.62 250 THR A O 1
ATOM 1972 N N . SER A 1 251 ? -18.484 15.992 -6.719 1 79.38 251 SER A N 1
ATOM 1973 C CA . SER A 1 251 ? -19.859 16.266 -7.148 1 79.38 251 SER A CA 1
ATOM 1974 C C . SER A 1 251 ? -20.625 14.961 -7.375 1 79.38 251 SER A C 1
ATOM 1976 O O . SER A 1 251 ? -20.031 13.93 -7.684 1 79.38 251 SER A O 1
ATOM 1978 N N . MET B 1 1 ? 27.109 4.648 14 1 29.88 1 MET B N 1
ATOM 1979 C CA . MET B 1 1 ? 25.828 5.219 13.625 1 29.88 1 MET B CA 1
ATOM 1980 C C . MET B 1 1 ? 25.969 6.125 12.406 1 29.88 1 MET B C 1
ATOM 1982 O O . MET B 1 1 ? 24.984 6.391 11.711 1 29.88 1 MET B O 1
ATOM 1986 N N . GLY B 1 2 ? 27.141 6.574 12.281 1 35.25 2 GLY B N 1
ATOM 1987 C CA . GLY B 1 2 ? 27.516 7.621 11.344 1 35.25 2 GLY B CA 1
ATOM 1988 C C . GLY B 1 2 ? 27.656 7.125 9.922 1 35.25 2 GLY B C 1
ATOM 1989 O O . GLY B 1 2 ? 27.172 7.762 8.984 1 35.25 2 GLY B O 1
ATOM 1990 N N . GLU B 1 3 ? 28.516 6.172 9.727 1 40.56 3 GLU B N 1
ATOM 1991 C CA . GLU B 1 3 ? 28.891 5.719 8.391 1 40.56 3 GLU B CA 1
ATOM 1992 C C . GLU B 1 3 ? 27.734 4.969 7.727 1 40.56 3 GLU B C 1
ATOM 1994 O O . GLU B 1 3 ? 27.594 5.012 6.5 1 40.56 3 GLU B O 1
ATOM 1999 N N . THR B 1 4 ? 27.047 4.18 8.43 1 40.69 4 THR B N 1
ATOM 2000 C CA . THR B 1 4 ? 25.984 3.262 8 1 40.69 4 THR B CA 1
ATOM 2001 C C . THR B 1 4 ? 24.812 4.031 7.418 1 40.69 4 THR B C 1
ATOM 2003 O O . THR B 1 4 ? 24.172 3.576 6.461 1 40.69 4 THR B O 1
ATOM 2006 N N . TYR B 1 5 ? 24.609 5.238 7.91 1 45.25 5 TYR B N 1
ATOM 2007 C CA . TYR B 1 5 ? 23.531 6.109 7.457 1 45.25 5 TYR B CA 1
ATOM 2008 C C . TYR B 1 5 ? 23.906 6.781 6.137 1 45.25 5 TYR B C 1
ATOM 2010 O O . TYR B 1 5 ? 23.016 7.242 5.406 1 45.25 5 TYR B O 1
ATOM 2018 N N . GLN B 1 6 ? 25.125 6.672 5.844 1 47.34 6 GLN B N 1
ATOM 2019 C CA . GLN B 1 6 ? 25.578 7.445 4.691 1 47.34 6 GLN B CA 1
ATOM 2020 C C . GLN B 1 6 ? 25.125 6.789 3.387 1 47.34 6 GLN B C 1
ATOM 2022 O O . GLN B 1 6 ? 24.75 7.48 2.439 1 47.34 6 GLN B O 1
ATOM 2027 N N . LYS B 1 7 ? 25.297 5.52 3.236 1 44.59 7 LYS B N 1
ATOM 2028 C CA . LYS B 1 7 ? 24.953 4.879 1.966 1 44.59 7 LYS B CA 1
ATOM 2029 C C . LYS B 1 7 ? 23.453 4.805 1.766 1 44.59 7 LYS B C 1
ATOM 2031 O O . LYS B 1 7 ? 22.969 4.84 0.633 1 44.59 7 LYS B O 1
ATOM 2036 N N . GLU B 1 8 ? 22.703 4.609 2.885 1 54.41 8 GLU B N 1
ATOM 2037 C CA . GLU B 1 8 ? 21.234 4.535 2.83 1 54.41 8 GLU B CA 1
ATOM 2038 C C . GLU B 1 8 ? 20.641 5.84 2.314 1 54.41 8 GLU B C 1
ATOM 2040 O O . GLU B 1 8 ? 19.578 5.836 1.686 1 54.41 8 GLU B O 1
ATOM 2045 N N . GLN B 1 9 ? 21.531 6.809 2.324 1 64.5 9 GLN B N 1
ATOM 2046 C CA . GLN B 1 9 ? 21.094 8.102 1.818 1 64.5 9 GLN B CA 1
ATOM 2047 C C . GLN B 1 9 ? 21.312 8.211 0.312 1 64.5 9 GLN B C 1
ATOM 2049 O O . GLN B 1 9 ? 20.703 9.047 -0.354 1 64.5 9 GLN B O 1
ATOM 2054 N N . ALA B 1 10 ? 21.812 6.977 -0.124 1 80.12 10 ALA B N 1
ATOM 2055 C CA . ALA B 1 10 ? 22.125 7.039 -1.55 1 80.12 10 ALA B CA 1
ATOM 2056 C C . ALA B 1 10 ? 20.891 6.738 -2.395 1 80.12 10 ALA B C 1
ATOM 2058 O O . ALA B 1 10 ? 20.656 7.398 -3.41 1 80.12 10 ALA B O 1
ATOM 2059 N N . PHE B 1 11 ? 20.016 5.836 -1.953 1 86.25 11 PHE B N 1
ATOM 2060 C CA . PHE B 1 11 ? 18.812 5.496 -2.711 1 86.25 11 PHE B CA 1
ATOM 2061 C C . PHE B 1 11 ? 17.859 6.68 -2.768 1 86.25 11 PHE B C 1
ATOM 2063 O O . PHE B 1 11 ? 17.328 7.008 -3.832 1 86.25 11 PHE B O 1
ATOM 2070 N N . LEU B 1 12 ? 17.625 7.297 -1.559 1 89.38 12 LEU B N 1
ATOM 2071 C CA . LEU B 1 12 ? 16.703 8.422 -1.507 1 89.38 12 LEU B CA 1
ATOM 2072 C C . LEU B 1 12 ? 17.188 9.555 -2.408 1 89.38 12 LEU B C 1
ATOM 2074 O O . LEU B 1 12 ? 16.391 10.18 -3.104 1 89.38 12 LEU B O 1
ATOM 2078 N N . GLU B 1 13 ? 18.453 9.711 -2.41 1 88.88 13 GLU B N 1
ATOM 2079 C CA . GLU B 1 13 ? 19.031 10.758 -3.25 1 88.88 13 GLU B CA 1
ATOM 2080 C C . GLU B 1 13 ? 18.953 10.383 -4.727 1 88.88 13 GLU B C 1
ATOM 2082 O O . GLU B 1 13 ? 18.578 11.211 -5.562 1 88.88 13 GLU B O 1
ATOM 2087 N N . ASP B 1 14 ? 19.219 9.156 -5.02 1 88.56 14 ASP B N 1
ATOM 2088 C CA . ASP B 1 14 ? 19.266 8.68 -6.402 1 88.56 14 ASP B CA 1
ATOM 2089 C C . ASP B 1 14 ? 17.875 8.688 -7.031 1 88.56 14 ASP B C 1
ATOM 2091 O O . ASP B 1 14 ? 17.734 8.852 -8.25 1 88.56 14 ASP B O 1
ATOM 2095 N N . THR B 1 15 ? 16.859 8.555 -6.172 1 92.19 15 THR B N 1
ATOM 2096 C CA . THR B 1 15 ? 15.492 8.422 -6.691 1 92.19 15 THR B CA 1
ATOM 2097 C C . THR B 1 15 ? 14.695 9.695 -6.43 1 92.19 15 THR B C 1
ATOM 2099 O O . THR B 1 15 ? 13.461 9.68 -6.504 1 92.19 15 THR B O 1
ATOM 2102 N N . ALA B 1 16 ? 15.383 10.781 -6.156 1 90.75 16 ALA B N 1
ATOM 2103 C CA . ALA B 1 16 ? 14.703 12 -5.73 1 90.75 16 ALA B CA 1
ATOM 2104 C C . ALA B 1 16 ? 13.977 12.664 -6.898 1 90.75 16 ALA B C 1
ATOM 2106 O O . ALA B 1 16 ? 12.898 13.234 -6.719 1 90.75 16 ALA B O 1
ATOM 2107 N N . ALA B 1 17 ? 14.555 12.523 -8.078 1 84.75 17 ALA B N 1
ATOM 2108 C CA . ALA B 1 17 ? 13.961 13.195 -9.234 1 84.75 17 ALA B CA 1
ATOM 2109 C C . ALA B 1 17 ? 12.641 12.547 -9.633 1 84.75 17 ALA B C 1
ATOM 2111 O O . ALA B 1 17 ? 12.578 11.336 -9.844 1 84.75 17 ALA B O 1
ATOM 2112 N N . ALA B 1 18 ? 11.641 13.414 -9.719 1 76.94 18 ALA B N 1
ATOM 2113 C CA . ALA B 1 18 ? 10.312 12.883 -10.016 1 76.94 18 ALA B CA 1
ATOM 2114 C C . ALA B 1 18 ? 10.18 12.555 -11.5 1 76.94 18 ALA B C 1
ATOM 2116 O O . ALA B 1 18 ? 9.258 11.836 -11.906 1 76.94 18 ALA B O 1
ATOM 2117 N N . TRP B 1 19 ? 11.07 13.195 -12.227 1 76.12 19 TRP B N 1
ATOM 2118 C CA . TRP B 1 19 ? 11.047 12.93 -13.664 1 76.12 19 TRP B CA 1
ATOM 2119 C C . TRP B 1 19 ? 12.469 12.891 -14.227 1 76.12 19 TRP B C 1
ATOM 2121 O O . TRP B 1 19 ? 13.367 13.547 -13.703 1 76.12 19 TRP B O 1
ATOM 2131 N N . ASP B 1 20 ? 12.586 12.008 -15.156 1 77.31 20 ASP B N 1
ATOM 2132 C CA . ASP B 1 20 ? 13.828 11.914 -15.914 1 77.31 20 ASP B CA 1
ATOM 2133 C C . ASP B 1 20 ? 13.68 12.555 -17.297 1 77.31 20 ASP B C 1
ATOM 2135 O O . ASP B 1 20 ? 12.977 12.023 -18.156 1 77.31 20 ASP B O 1
ATOM 2139 N N . PRO B 1 21 ? 14.266 13.703 -17.406 1 79.62 21 PRO B N 1
ATOM 2140 C CA . PRO B 1 21 ? 14.125 14.375 -18.703 1 79.62 21 PRO B CA 1
ATOM 2141 C C . PRO B 1 21 ? 14.648 13.539 -19.859 1 79.62 21 PRO B C 1
ATOM 2143 O O . PRO B 1 21 ? 14.359 13.836 -21.016 1 79.62 21 PRO B O 1
ATOM 2146 N N . GLN B 1 22 ? 15.383 12.492 -19.5 1 83.31 22 GLN B N 1
ATOM 2147 C CA . GLN B 1 22 ? 15.922 11.633 -20.562 1 83.31 22 GLN B CA 1
ATOM 2148 C C . GLN B 1 22 ? 15.352 10.219 -20.469 1 83.31 22 GLN B C 1
ATOM 2150 O O . GLN B 1 22 ? 16.016 9.25 -20.812 1 83.31 22 GLN B O 1
ATOM 2155 N N . SER B 1 23 ? 14.141 10.258 -19.953 1 85.62 23 SER B N 1
ATOM 2156 C CA . SER B 1 23 ? 13.492 8.953 -19.859 1 85.62 23 SER B CA 1
ATOM 2157 C C . SER B 1 23 ? 13.211 8.375 -21.234 1 85.62 23 SER B C 1
ATOM 2159 O O . SER B 1 23 ? 13.141 9.109 -22.219 1 85.62 23 SER B O 1
ATOM 2161 N N . PRO B 1 24 ? 13.148 7.031 -21.344 1 89.19 24 PRO B N 1
ATOM 2162 C CA . PRO B 1 24 ? 12.789 6.426 -22.641 1 89.19 24 PRO B CA 1
ATOM 2163 C C . PRO B 1 24 ? 11.5 7 -23.219 1 89.19 24 PRO B C 1
ATOM 2165 O O . PRO B 1 24 ? 11.383 7.156 -24.438 1 89.19 24 PRO B O 1
ATOM 2168 N N . LEU B 1 25 ? 10.578 7.344 -22.391 1 87.75 25 LEU B N 1
ATOM 2169 C CA . LEU B 1 25 ? 9.344 7.977 -22.859 1 87.75 25 LEU B CA 1
ATOM 2170 C C . LEU B 1 25 ? 9.648 9.281 -23.594 1 87.75 25 LEU B C 1
ATOM 2172 O O . LEU B 1 25 ? 9.133 9.523 -24.688 1 87.75 25 LEU B O 1
ATOM 2176 N N . LYS B 1 26 ? 10.508 10.047 -22.969 1 88.31 26 LYS B N 1
ATOM 2177 C CA . LYS B 1 26 ? 10.852 11.344 -23.547 1 88.31 26 LYS B CA 1
ATOM 2178 C C . LYS B 1 26 ? 11.617 11.172 -24.859 1 88.31 26 LYS B C 1
ATOM 2180 O O . LYS B 1 26 ? 11.547 12.031 -25.75 1 88.31 26 LYS B O 1
ATOM 2185 N N . ARG B 1 27 ? 12.234 10.055 -25 1 91.38 27 ARG B N 1
ATOM 2186 C CA . ARG B 1 27 ? 13 9.766 -26.203 1 91.38 27 ARG B CA 1
ATOM 2187 C C . ARG B 1 27 ? 12.117 9.141 -27.281 1 91.38 27 ARG B C 1
ATOM 2189 O O . ARG B 1 27 ? 12.594 8.836 -28.375 1 91.38 27 ARG B O 1
ATOM 2196 N N . GLY B 1 28 ? 10.875 8.914 -26.953 1 90.5 28 GLY B N 1
ATOM 2197 C CA . GLY B 1 28 ? 9.93 8.406 -27.938 1 90.5 28 GLY B CA 1
ATOM 2198 C C . GLY B 1 28 ? 10.039 6.914 -28.156 1 90.5 28 GLY B C 1
ATOM 2199 O O . GLY B 1 28 ? 9.617 6.402 -29.203 1 90.5 28 GLY B O 1
ATOM 2200 N N . GLU B 1 29 ? 10.664 6.285 -27.203 1 92.56 29 GLU B N 1
ATOM 2201 C CA . GLU B 1 29 ? 10.789 4.832 -27.297 1 92.56 29 GLU B CA 1
ATOM 2202 C C . GLU B 1 29 ? 9.438 4.148 -27.094 1 92.56 29 GLU B C 1
ATOM 2204 O O . GLU B 1 29 ? 8.539 4.715 -26.469 1 92.56 29 GLU B O 1
ATOM 2209 N N . PRO B 1 30 ? 9.328 3.012 -27.75 1 92.69 30 PRO B N 1
ATOM 2210 C CA . PRO B 1 30 ? 8.062 2.291 -27.578 1 92.69 30 PRO B CA 1
ATOM 2211 C C . PRO B 1 30 ? 7.809 1.89 -26.125 1 92.69 30 PRO B C 1
ATOM 2213 O O . PRO B 1 30 ? 8.742 1.548 -25.391 1 92.69 30 PRO B O 1
ATOM 2216 N N . PHE B 1 31 ? 6.562 1.906 -25.734 1 92 31 PHE B N 1
ATOM 2217 C CA . PHE B 1 31 ? 6.184 1.521 -24.391 1 92 31 PHE B CA 1
ATOM 2218 C C . PHE B 1 31 ? 6.434 0.035 -24.156 1 92 31 PHE B C 1
ATOM 2220 O O . PHE B 1 31 ? 6.211 -0.783 -25.047 1 92 31 PHE B O 1
ATOM 2227 N N . PRO B 1 32 ? 6.891 -0.288 -22.953 1 94.31 32 PRO B N 1
ATOM 2228 C CA . PRO B 1 32 ? 6.973 -1.714 -22.625 1 94.31 32 PRO B CA 1
ATOM 2229 C C . PRO B 1 32 ? 5.609 -2.4 -22.641 1 94.31 32 PRO B C 1
ATOM 2231 O O . PRO B 1 32 ? 4.586 -1.75 -22.406 1 94.31 32 PRO B O 1
ATOM 2234 N N . ALA B 1 33 ? 5.621 -3.736 -22.922 1 94.19 33 ALA B N 1
ATOM 2235 C CA . ALA B 1 33 ? 4.379 -4.504 -22.859 1 94.19 33 ALA B CA 1
ATOM 2236 C C . ALA B 1 33 ? 3.775 -4.453 -21.453 1 94.19 33 ALA B C 1
ATOM 2238 O O . ALA B 1 33 ? 4.496 -4.566 -20.453 1 94.19 33 ALA B O 1
ATOM 2239 N N . PRO B 1 34 ? 2.496 -4.238 -21.359 1 95.56 34 PRO B N 1
ATOM 2240 C CA . PRO B 1 34 ? 1.865 -4.102 -20.047 1 95.56 34 PRO B CA 1
ATOM 2241 C C . PRO B 1 34 ? 1.773 -5.426 -19.297 1 95.56 34 PRO B C 1
ATOM 2243 O O . PRO B 1 34 ? 1.456 -5.441 -18.094 1 95.56 34 PRO B O 1
ATOM 2246 N N . GLU B 1 35 ? 2.006 -6.52 -19.938 1 96.56 35 GLU B N 1
ATOM 2247 C CA . GLU B 1 35 ? 1.984 -7.863 -19.375 1 96.56 35 GLU B CA 1
ATOM 2248 C C . GLU B 1 35 ? 2.922 -8.797 -20.125 1 96.56 35 GLU B C 1
ATOM 2250 O O . GLU B 1 35 ? 3.031 -8.719 -21.359 1 96.56 35 GLU B O 1
ATOM 2255 N N . LYS B 1 36 ? 3.662 -9.672 -19.391 1 95.88 36 LYS B N 1
ATOM 2256 C CA . LYS B 1 36 ? 4.492 -10.672 -20.047 1 95.88 36 LYS B CA 1
ATOM 2257 C C . LYS B 1 36 ? 3.639 -11.633 -20.875 1 95.88 36 LYS B C 1
ATOM 2259 O O . LYS B 1 36 ? 2.598 -12.102 -20.422 1 95.88 36 LYS B O 1
ATOM 2264 N N . GLN B 1 37 ? 4.102 -11.859 -21.984 1 94.25 37 GLN B N 1
ATOM 2265 C CA . GLN B 1 37 ? 3.336 -12.695 -22.906 1 94.25 37 GLN B CA 1
ATOM 2266 C C . GLN B 1 37 ? 3.361 -14.164 -22.469 1 94.25 37 GLN B C 1
ATOM 2268 O O . GLN B 1 37 ? 4.402 -14.672 -22.047 1 94.25 37 GLN B O 1
ATOM 2273 N N . ALA B 1 38 ? 2.24 -14.758 -22.516 1 95.25 38 ALA B N 1
ATOM 2274 C CA . ALA B 1 38 ? 2.146 -16.203 -22.344 1 95.25 38 ALA B CA 1
ATOM 2275 C C . ALA B 1 38 ? 2.406 -16.938 -23.672 1 95.25 38 ALA B C 1
ATOM 2277 O O . ALA B 1 38 ? 2.123 -16.391 -24.734 1 95.25 38 ALA B O 1
ATOM 2278 N N . PRO B 1 39 ? 2.926 -18.094 -23.578 1 93.81 39 PRO B N 1
ATOM 2279 C CA . PRO B 1 39 ? 3.051 -18.859 -24.812 1 93.81 39 PRO B CA 1
ATOM 2280 C C . PRO B 1 39 ? 1.712 -19.062 -25.531 1 93.81 39 PRO B C 1
ATOM 2282 O O . PRO B 1 39 ? 0.687 -19.266 -24.875 1 93.81 39 PRO B O 1
ATOM 2285 N N . ALA B 1 40 ? 1.699 -18.969 -26.781 1 91.81 40 ALA B N 1
ATOM 2286 C CA . ALA B 1 40 ? 0.488 -19.031 -27.594 1 91.81 40 ALA B CA 1
ATOM 2287 C C . ALA B 1 40 ? -0.264 -20.328 -27.375 1 91.81 40 ALA B C 1
ATOM 2289 O O . ALA B 1 40 ? -1.497 -20.359 -27.359 1 91.81 40 ALA B O 1
ATOM 2290 N N . GLU B 1 41 ? 0.46 -21.406 -27.188 1 92.56 41 GLU B N 1
ATOM 2291 C CA . GLU B 1 41 ? -0.176 -22.703 -27.094 1 92.56 41 GLU B CA 1
ATOM 2292 C C . GLU B 1 41 ? -0.431 -23.094 -25.641 1 92.56 41 GLU B C 1
ATOM 2294 O O . GLU B 1 41 ? -0.893 -24.203 -25.375 1 92.56 41 GLU B O 1
ATOM 2299 N N . ALA B 1 42 ? -0.231 -22.109 -24.812 1 94.06 42 ALA B N 1
ATOM 2300 C CA . ALA B 1 42 ? -0.403 -22.453 -23.406 1 94.06 42 ALA B CA 1
ATOM 2301 C C . ALA B 1 42 ? -1.869 -22.719 -23.078 1 94.06 42 ALA B C 1
ATOM 2303 O O . ALA B 1 42 ? -2.76 -22.031 -23.578 1 94.06 42 ALA B O 1
ATOM 2304 N N . LYS B 1 43 ? -2.104 -23.812 -22.359 1 95.81 43 LYS B N 1
ATOM 2305 C CA . LYS B 1 43 ? -3.443 -24.078 -21.844 1 95.81 43 LYS B CA 1
ATOM 2306 C C . LYS B 1 43 ? -3.707 -23.281 -20.562 1 95.81 43 LYS B C 1
ATOM 2308 O O . LYS B 1 43 ? -3.146 -23.594 -19.516 1 95.81 43 LYS B O 1
ATOM 2313 N N . LEU B 1 44 ? -4.566 -22.359 -20.656 1 98.06 44 LEU B N 1
ATOM 2314 C CA . LEU B 1 44 ? -4.863 -21.469 -19.547 1 98.06 44 LEU B CA 1
ATOM 2315 C C . LEU B 1 44 ? -6.027 -22 -18.719 1 98.06 44 LEU B C 1
ATOM 2317 O O . LEU B 1 44 ? -6.883 -22.719 -19.234 1 98.06 44 LEU B O 1
ATOM 2321 N N . VAL B 1 45 ? -5.992 -21.75 -17.453 1 98.5 45 VAL B N 1
ATOM 2322 C CA . VAL B 1 45 ? -7.16 -21.969 -16.594 1 98.5 45 VAL B CA 1
ATOM 2323 C C . VAL B 1 45 ? -7.98 -20.672 -16.516 1 98.5 45 VAL B C 1
ATOM 2325 O O . VAL B 1 45 ? -7.551 -19.703 -15.914 1 98.5 45 VAL B O 1
ATOM 2328 N N . ARG B 1 46 ? -9.133 -20.719 -17.125 1 98 46 ARG B N 1
ATOM 2329 C CA . ARG B 1 46 ? -9.984 -19.531 -17.078 1 98 46 ARG B CA 1
ATOM 2330 C C . ARG B 1 46 ? -10.602 -19.344 -15.695 1 98 46 ARG B C 1
ATOM 2332 O O . ARG B 1 46 ? -11.047 -20.312 -15.07 1 98 46 ARG B O 1
ATOM 2339 N N . LEU B 1 47 ? -10.57 -18.125 -15.25 1 98.62 47 LEU B N 1
ATOM 2340 C CA . LEU B 1 47 ? -11.188 -17.797 -13.961 1 98.62 47 LEU B CA 1
ATOM 2341 C C . LEU B 1 47 ? -12.617 -17.328 -14.156 1 98.62 47 LEU B C 1
ATOM 2343 O O . LEU B 1 47 ? -12.969 -16.797 -15.219 1 98.62 47 LEU B O 1
ATOM 2347 N N . PRO B 1 48 ? -13.461 -17.562 -13.117 1 98.12 48 PRO B N 1
ATOM 2348 C CA . PRO B 1 48 ? -14.797 -16.969 -13.195 1 98.12 48 PRO B CA 1
ATOM 2349 C C . PRO B 1 48 ? -14.758 -15.469 -13.516 1 98.12 48 PRO B C 1
ATOM 2351 O O . PRO B 1 48 ? -14 -14.719 -12.883 1 98.12 48 PRO B O 1
ATOM 2354 N N . GLU B 1 49 ? -15.586 -15.078 -14.398 1 97.06 49 GLU B N 1
ATOM 2355 C CA . GLU B 1 49 ? -15.602 -13.688 -14.836 1 97.06 49 GLU B CA 1
ATOM 2356 C C . GLU B 1 49 ? -16 -12.75 -13.703 1 97.06 49 GLU B C 1
ATOM 2358 O O . GLU B 1 49 ? -16.859 -13.086 -12.883 1 97.06 49 GLU B O 1
ATOM 2363 N N . PRO B 1 50 ? -15.469 -11.633 -13.727 1 93.88 50 PRO B N 1
ATOM 2364 C CA . PRO B 1 50 ? -15.734 -10.68 -12.656 1 93.88 50 PRO B CA 1
ATOM 2365 C C . PRO B 1 50 ? -17.234 -10.406 -12.469 1 93.88 50 PRO B C 1
ATOM 2367 O O . PRO B 1 50 ? -17.688 -10.242 -11.336 1 93.88 50 PRO B O 1
ATOM 2370 N N . GLU B 1 51 ? -17.922 -10.352 -13.562 1 94.44 51 GLU B N 1
ATOM 2371 C CA . GLU B 1 51 ? -19.359 -10.055 -13.477 1 94.44 51 GLU B CA 1
ATOM 2372 C C . GLU B 1 51 ? -20.109 -11.172 -12.773 1 94.44 51 GLU B C 1
ATOM 2374 O O . GLU B 1 51 ? -21.25 -10.977 -12.344 1 94.44 51 GLU B O 1
ATOM 2379 N N . LEU B 1 52 ? -19.469 -12.336 -12.641 1 95.25 52 LEU B N 1
ATOM 2380 C CA . LEU B 1 52 ? -20.094 -13.492 -12.016 1 95.25 52 LEU B CA 1
ATOM 2381 C C . LEU B 1 52 ? -19.688 -13.617 -10.555 1 95.25 52 LEU B C 1
ATOM 2383 O O . LEU B 1 52 ? -20.156 -14.508 -9.852 1 95.25 52 LEU B O 1
ATOM 2387 N N . LEU B 1 53 ? -18.828 -12.727 -10.078 1 94.94 53 LEU B N 1
ATOM 2388 C CA . LEU B 1 53 ? -18.406 -12.75 -8.68 1 94.94 53 LEU B CA 1
ATOM 2389 C C . LEU B 1 53 ? -19.5 -12.203 -7.77 1 94.94 53 LEU B C 1
ATOM 2391 O O . LEU B 1 53 ? -20.172 -11.219 -8.117 1 94.94 53 LEU B O 1
ATOM 2395 N N . PRO B 1 54 ? -19.672 -12.867 -6.691 1 93 54 PRO B N 1
ATOM 2396 C CA . PRO B 1 54 ? -20.75 -12.422 -5.797 1 93 54 PRO B CA 1
ATOM 2397 C C . PRO B 1 54 ? -20.438 -11.086 -5.117 1 93 54 PRO B C 1
ATOM 2399 O O . PRO B 1 54 ? -19.281 -10.828 -4.762 1 93 54 PRO B O 1
ATOM 2402 N N . ASP B 1 55 ? -21.5 -10.391 -4.863 1 93.5 55 ASP B N 1
ATOM 2403 C CA . ASP B 1 55 ? -21.375 -9.188 -4.047 1 93.5 55 ASP B CA 1
ATOM 2404 C C . ASP B 1 55 ? -21.062 -9.539 -2.592 1 93.5 55 ASP B C 1
ATOM 2406 O O . ASP B 1 55 ? -21.562 -10.539 -2.074 1 93.5 55 ASP B O 1
ATOM 2410 N N . ARG B 1 56 ? -20.266 -8.648 -2.006 1 94.25 56 ARG B N 1
ATOM 2411 C CA . ARG B 1 56 ? -19.953 -8.758 -0.585 1 94.25 56 ARG B CA 1
ATOM 2412 C C . ARG B 1 56 ? -20.281 -7.465 0.151 1 94.25 56 ARG B C 1
ATOM 2414 O O . ARG B 1 56 ? -19.531 -6.496 0.089 1 94.25 56 ARG B O 1
ATOM 2421 N N . GLU B 1 57 ? -21.422 -7.496 0.898 1 97.12 57 GLU B N 1
ATOM 2422 C CA . GLU B 1 57 ? -21.797 -6.34 1.703 1 97.12 57 GLU B CA 1
ATOM 2423 C C . GLU B 1 57 ? -21.078 -6.34 3.047 1 97.12 57 GLU B C 1
ATOM 2425 O O . GLU B 1 57 ? -21.172 -7.305 3.809 1 97.12 57 GLU B O 1
ATOM 2430 N N . VAL B 1 58 ? -20.391 -5.199 3.32 1 98 58 VAL B N 1
ATOM 2431 C CA . VAL B 1 58 ? -19.609 -5.145 4.551 1 98 58 VAL B CA 1
ATOM 2432 C C . VAL B 1 58 ? -19.75 -3.764 5.191 1 98 58 VAL B C 1
ATOM 2434 O O . VAL B 1 58 ? -20.094 -2.791 4.516 1 98 58 VAL B O 1
ATOM 2437 N N . ASN B 1 59 ? -19.656 -3.756 6.527 1 98.12 59 ASN B N 1
ATOM 2438 C CA . ASN B 1 59 ? -19.344 -2.51 7.215 1 98.12 59 ASN B CA 1
ATOM 2439 C C . ASN B 1 59 ? -17.859 -2.156 7.078 1 98.12 59 ASN B C 1
ATOM 2441 O O . ASN B 1 59 ? -17 -2.826 7.656 1 98.12 59 ASN B O 1
ATOM 2445 N N . PHE B 1 60 ? -17.562 -1.097 6.324 1 98.44 60 PHE B N 1
ATOM 2446 C CA . PHE B 1 60 ? -16.172 -0.812 5.961 1 98.44 60 PHE B CA 1
ATOM 2447 C C . PHE B 1 60 ? -15.344 -0.494 7.203 1 98.44 60 PHE B C 1
ATOM 2449 O O . PHE B 1 60 ? -14.195 -0.917 7.312 1 98.44 60 PHE B O 1
ATOM 2456 N N . LEU B 1 61 ? -15.891 0.278 8.062 1 97.69 61 LEU B N 1
ATOM 2457 C CA . LEU B 1 61 ? -15.164 0.61 9.281 1 97.69 61 LEU B CA 1
ATOM 2458 C C . LEU B 1 61 ? -14.812 -0.651 10.07 1 97.69 61 LEU B C 1
ATOM 2460 O O . LEU B 1 61 ? -13.672 -0.808 10.523 1 97.69 61 LEU B O 1
ATOM 2464 N N . GLU B 1 62 ? -15.719 -1.533 10.211 1 97.5 62 GLU B N 1
ATOM 2465 C CA . GLU B 1 62 ? -15.477 -2.803 10.891 1 97.5 62 GLU B CA 1
ATOM 2466 C C . GLU B 1 62 ? -14.43 -3.635 10.148 1 97.5 62 GLU B C 1
ATOM 2468 O O . GLU B 1 62 ? -13.57 -4.254 10.773 1 97.5 62 GLU B O 1
ATOM 2473 N N . LEU B 1 63 ? -14.555 -3.674 8.828 1 98.12 63 LEU B N 1
ATOM 2474 C CA . LEU B 1 63 ? -13.609 -4.414 8 1 98.12 63 LEU B CA 1
ATOM 2475 C C . LEU B 1 63 ? -12.18 -3.941 8.25 1 98.12 63 LEU B C 1
ATOM 2477 O O . LEU B 1 63 ? -11.281 -4.758 8.438 1 98.12 63 LEU B O 1
ATOM 2481 N N . VAL B 1 64 ? -12.016 -2.617 8.305 1 97.88 64 VAL B N 1
ATOM 2482 C CA . VAL B 1 64 ? -10.703 -2.008 8.508 1 97.88 64 VAL B CA 1
ATOM 2483 C C . VAL B 1 64 ? -10.227 -2.264 9.938 1 97.88 64 VAL B C 1
ATOM 2485 O O . VAL B 1 64 ? -9.055 -2.582 10.156 1 97.88 64 VAL B O 1
ATOM 2488 N N . GLU B 1 65 ? -11.078 -2.213 10.883 1 97.25 65 GLU B N 1
ATOM 2489 C CA . GLU B 1 65 ? -10.727 -2.365 12.297 1 97.25 65 GLU B CA 1
ATOM 2490 C C . GLU B 1 65 ? -10.383 -3.816 12.625 1 97.25 65 GLU B C 1
ATOM 2492 O O . GLU B 1 65 ? -9.562 -4.082 13.5 1 97.25 65 GLU B O 1
ATOM 2497 N N . LEU B 1 66 ? -10.992 -4.734 11.938 1 96.44 66 LEU B N 1
ATOM 2498 C CA . LEU B 1 66 ? -10.773 -6.148 12.203 1 96.44 66 LEU B CA 1
ATOM 2499 C C . LEU B 1 66 ? -9.609 -6.688 11.375 1 96.44 66 LEU B C 1
ATOM 2501 O O . LEU B 1 66 ? -9.164 -7.816 11.586 1 96.44 66 LEU B O 1
ATOM 2505 N N . ARG B 1 67 ? -9.195 -5.902 10.43 1 96.56 67 ARG B N 1
ATOM 2506 C CA . ARG B 1 67 ? -8.055 -6.332 9.625 1 96.56 67 ARG B CA 1
ATOM 2507 C C . ARG B 1 67 ? -6.852 -6.652 10.5 1 96.56 67 ARG B C 1
ATOM 2509 O O . ARG B 1 67 ? -6.426 -5.824 11.312 1 96.56 67 ARG B O 1
ATOM 2516 N N . ALA B 1 68 ? -6.273 -7.82 10.406 1 96.44 68 ALA B N 1
ATOM 2517 C CA . ALA B 1 68 ? -5.066 -8.312 11.07 1 96.44 68 ALA B CA 1
ATOM 2518 C C . ALA B 1 68 ? -4.316 -9.305 10.18 1 96.44 68 ALA B C 1
ATOM 2520 O O . ALA B 1 68 ? -4.914 -9.938 9.305 1 96.44 68 ALA B O 1
ATOM 2521 N N . SER B 1 69 ? -3.043 -9.359 10.43 1 97.12 69 SER B N 1
ATOM 2522 C CA . SER B 1 69 ? -2.297 -10.414 9.742 1 97.12 69 SER B CA 1
ATOM 2523 C C . SER B 1 69 ? -2.57 -11.781 10.359 1 97.12 69 SER B C 1
ATOM 2525 O O . SER B 1 69 ? -2.471 -11.945 11.578 1 97.12 69 SER B O 1
ATOM 2527 N N . VAL B 1 70 ? -3.002 -12.664 9.523 1 96.94 70 VAL B N 1
ATOM 2528 C CA . VAL B 1 70 ? -3.279 -14.039 9.914 1 96.94 70 VAL B CA 1
ATOM 2529 C C . VAL B 1 70 ? -2.188 -14.961 9.375 1 96.94 70 VAL B C 1
ATOM 2531 O O . VAL B 1 70 ? -1.891 -14.945 8.18 1 96.94 70 VAL B O 1
ATOM 2534 N N . ARG B 1 71 ? -1.623 -15.742 10.211 1 96.81 71 ARG B N 1
ATOM 2535 C CA . ARG B 1 71 ? -0.449 -16.5 9.789 1 96.81 71 ARG B CA 1
ATOM 2536 C C . ARG B 1 71 ? -0.69 -18 9.93 1 96.81 71 ARG B C 1
ATOM 2538 O O . ARG B 1 71 ? 0.232 -18.812 9.766 1 96.81 71 ARG B O 1
ATOM 2545 N N . SER B 1 72 ? -1.882 -18.391 10.305 1 97.69 72 SER B N 1
ATOM 2546 C CA . SER B 1 72 ? -2.307 -19.797 10.375 1 97.69 72 SER B CA 1
ATOM 2547 C C . SER B 1 72 ? -3.631 -20 9.656 1 97.69 72 SER B C 1
ATOM 2549 O O . SER B 1 72 ? -4.562 -19.219 9.805 1 97.69 72 SER B O 1
ATOM 2551 N N . TYR B 1 73 ? -3.699 -21.062 8.883 1 98.31 73 TYR B N 1
ATOM 2552 C CA . TYR B 1 73 ? -4.852 -21.297 8.023 1 98.31 73 TYR B CA 1
ATOM 2553 C C . TYR B 1 73 ? -5.355 -22.734 8.164 1 98.31 73 TYR B C 1
ATOM 2555 O O . TYR B 1 73 ? -4.594 -23.625 8.539 1 98.31 73 TYR B O 1
ATOM 2563 N N . THR B 1 74 ? -6.617 -22.938 7.891 1 98.12 74 THR B N 1
ATOM 2564 C CA . THR B 1 74 ? -7.191 -24.266 7.898 1 98.12 74 THR B CA 1
ATOM 2565 C C . THR B 1 74 ? -6.852 -25.016 6.613 1 98.12 74 THR B C 1
ATOM 2567 O O . THR B 1 74 ? -6.23 -24.453 5.707 1 98.12 74 THR B O 1
ATOM 2570 N N . GLU B 1 75 ? -7.297 -26.281 6.574 1 98.12 75 GLU B N 1
ATOM 2571 C CA . GLU B 1 75 ? -7.078 -27.109 5.387 1 98.12 75 GLU B CA 1
ATOM 2572 C C . GLU B 1 75 ? -8.18 -26.891 4.355 1 98.12 75 GLU B C 1
ATOM 2574 O O . GLU B 1 75 ? -8.117 -27.422 3.248 1 98.12 75 GLU B O 1
ATOM 2579 N N . THR B 1 76 ? -9.141 -26.062 4.691 1 98.31 76 THR B N 1
ATOM 2580 C CA . THR B 1 76 ? -10.234 -25.797 3.762 1 98.31 76 THR B CA 1
ATOM 2581 C C . THR B 1 76 ? -9.727 -25.078 2.521 1 98.31 76 THR B C 1
ATOM 2583 O O . THR B 1 76 ? -9.109 -24.016 2.627 1 98.31 76 THR B O 1
ATOM 2586 N N . PRO B 1 77 ? -9.977 -25.641 1.307 1 98.56 77 PRO B N 1
ATOM 2587 C CA . PRO B 1 77 ? -9.492 -24.984 0.089 1 98.56 77 PRO B CA 1
ATOM 2588 C C . PRO B 1 77 ? -10.336 -23.766 -0.298 1 98.56 77 PRO B C 1
ATOM 2590 O O . PRO B 1 77 ? -11.516 -23.688 0.041 1 98.56 77 PRO B O 1
ATOM 2593 N N . PHE B 1 78 ? -9.695 -22.828 -0.971 1 98.69 78 PHE B N 1
ATOM 2594 C CA . PHE B 1 78 ? -10.469 -21.812 -1.674 1 98.69 78 PHE B CA 1
ATOM 2595 C C . PHE B 1 78 ? -11.258 -22.422 -2.824 1 98.69 78 PHE B C 1
ATOM 2597 O O . PHE B 1 78 ? -10.797 -23.391 -3.447 1 98.69 78 PHE B O 1
ATOM 2604 N N . THR B 1 79 ? -12.391 -21.906 -3.104 1 98.38 79 THR B N 1
ATOM 2605 C CA . THR B 1 79 ? -13.008 -22.156 -4.402 1 98.38 79 THR B CA 1
ATOM 2606 C C . THR B 1 79 ? -12.328 -21.328 -5.492 1 98.38 79 THR B C 1
ATOM 2608 O O . THR B 1 79 ? -11.625 -20.359 -5.203 1 98.38 79 THR B O 1
ATOM 2611 N N . LEU B 1 80 ? -12.547 -21.766 -6.719 1 98.5 80 LEU B N 1
ATOM 2612 C CA . LEU B 1 80 ? -12.016 -20.984 -7.828 1 98.5 80 LEU B CA 1
ATOM 2613 C C . LEU B 1 80 ? -12.625 -19.578 -7.844 1 98.5 80 LEU B C 1
ATOM 2615 O O . LEU B 1 80 ? -11.953 -18.609 -8.211 1 98.5 80 LEU B O 1
ATOM 2619 N N . GLN B 1 81 ? -13.852 -19.453 -7.41 1 98.25 81 GLN B N 1
ATOM 2620 C CA . GLN B 1 81 ? -14.531 -18.172 -7.316 1 98.25 81 GLN B CA 1
ATOM 2621 C C . GLN B 1 81 ? -13.844 -17.25 -6.297 1 98.25 81 GLN B C 1
ATOM 2623 O O . GLN B 1 81 ? -13.695 -16.062 -6.535 1 98.25 81 GLN B O 1
ATOM 2628 N N . GLU B 1 82 ? -13.445 -17.828 -5.215 1 98.38 82 GLU B N 1
ATOM 2629 C CA . GLU B 1 82 ? -12.773 -17.047 -4.184 1 98.38 82 GLU B CA 1
ATOM 2630 C C . GLU B 1 82 ? -11.398 -16.578 -4.656 1 98.38 82 GLU B C 1
ATOM 2632 O O . GLU B 1 82 ? -11.023 -15.43 -4.434 1 98.38 82 GLU B O 1
ATOM 2637 N N . LEU B 1 83 ? -10.688 -17.469 -5.309 1 98.88 83 LEU B N 1
ATOM 2638 C CA . LEU B 1 83 ? -9.398 -17.062 -5.855 1 98.88 83 LEU B CA 1
ATOM 2639 C C . LEU B 1 83 ? -9.57 -15.977 -6.91 1 98.88 83 LEU B C 1
ATOM 2641 O O . LEU B 1 83 ? -8.82 -15 -6.934 1 98.88 83 LEU B O 1
ATOM 2645 N N . SER B 1 84 ? -10.547 -16.172 -7.797 1 98.88 84 SER B N 1
ATOM 2646 C CA . SER B 1 84 ? -10.859 -15.172 -8.812 1 98.88 84 SER B CA 1
ATOM 2647 C C . SER B 1 84 ? -11.148 -13.812 -8.188 1 98.88 84 SER B C 1
ATOM 2649 O O . SER B 1 84 ? -10.664 -12.789 -8.664 1 98.88 84 SER B O 1
ATOM 2651 N N . TYR B 1 85 ? -11.914 -13.82 -7.137 1 98.75 85 TYR B N 1
ATOM 2652 C CA . TYR B 1 85 ? -12.297 -12.617 -6.402 1 98.75 85 TYR B CA 1
ATOM 2653 C C . TYR B 1 85 ? -11.07 -11.906 -5.84 1 98.75 85 TYR B C 1
ATOM 2655 O O . TYR B 1 85 ? -10.914 -10.695 -6.008 1 98.75 85 TYR B O 1
ATOM 2663 N N . LEU B 1 86 ? -10.188 -12.641 -5.199 1 98.88 86 LEU B N 1
ATOM 2664 C CA . LEU B 1 86 ? -8.977 -12.062 -4.621 1 98.88 86 LEU B CA 1
ATOM 2665 C C . LEU B 1 86 ? -8.078 -11.484 -5.707 1 98.88 86 LEU B C 1
ATOM 2667 O O . LEU B 1 86 ? -7.551 -10.383 -5.555 1 98.88 86 LEU B O 1
ATOM 2671 N N . LEU B 1 87 ? -7.926 -12.172 -6.789 1 98.94 87 LEU B N 1
ATOM 2672 C CA . LEU B 1 87 ? -7.082 -11.719 -7.891 1 98.9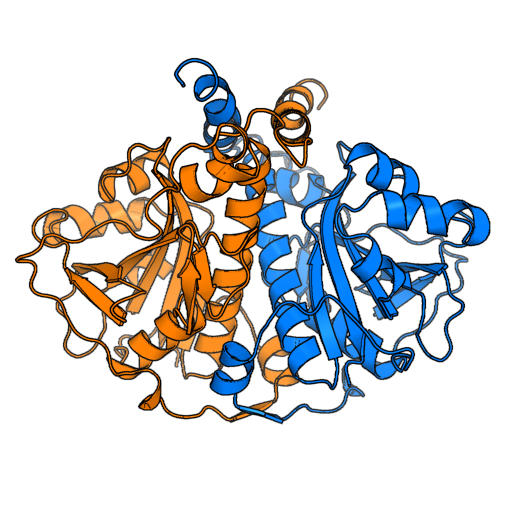4 87 LEU B CA 1
ATOM 2673 C C . LEU B 1 87 ? -7.672 -10.484 -8.555 1 98.94 87 LEU B C 1
ATOM 2675 O O . LEU B 1 87 ? -6.945 -9.539 -8.867 1 98.94 87 LEU B O 1
ATOM 2679 N N . TRP B 1 88 ? -8.992 -10.469 -8.75 1 98.75 88 TRP B N 1
ATOM 2680 C CA . TRP B 1 88 ? -9.664 -9.32 -9.359 1 98.75 88 TRP B CA 1
ATOM 2681 C C . TRP B 1 88 ? -9.508 -8.078 -8.484 1 98.75 88 TRP B C 1
ATOM 2683 O O . TRP B 1 88 ? -9.18 -7 -8.984 1 98.75 88 TRP B O 1
ATOM 2693 N N . CYS B 1 89 ? -9.641 -8.219 -7.199 1 98.75 89 CYS B N 1
ATOM 2694 C CA . CYS B 1 89 ? -9.555 -7.094 -6.277 1 98.75 89 CYS B CA 1
ATOM 2695 C C . CYS B 1 89 ? -8.141 -6.527 -6.238 1 98.75 89 CYS B C 1
ATOM 2697 O O . CYS B 1 89 ? -7.949 -5.344 -5.957 1 98.75 89 CYS B O 1
ATOM 2699 N N . THR B 1 90 ? -7.129 -7.277 -6.566 1 98.69 90 THR B N 1
ATOM 2700 C CA . THR B 1 90 ? -5.746 -6.852 -6.379 1 98.69 90 THR B CA 1
ATOM 2701 C C . THR B 1 90 ? -5.145 -6.379 -7.699 1 98.69 90 THR B C 1
ATOM 2703 O O . THR B 1 90 ? -4.352 -5.434 -7.723 1 98.69 90 THR B O 1
ATOM 2706 N N . GLN B 1 91 ? -5.551 -7.047 -8.844 1 97.88 91 GLN B N 1
ATOM 2707 C CA . GLN B 1 91 ? -4.867 -6.703 -10.086 1 97.88 91 GLN B CA 1
ATOM 2708 C C . GLN B 1 91 ? -5.816 -6.766 -11.273 1 97.88 91 GLN B C 1
ATOM 2710 O O . GLN B 1 91 ? -5.379 -6.746 -12.43 1 97.88 91 GLN B O 1
ATOM 2715 N N . GLY B 1 92 ? -7.059 -6.789 -11.047 1 98 92 GLY B N 1
ATOM 2716 C CA . GLY B 1 92 ? -8.023 -6.848 -12.133 1 98 92 GLY B CA 1
ATOM 2717 C C . GLY B 1 92 ? -7.914 -5.676 -13.094 1 98 92 GLY B C 1
ATOM 2718 O O . GLY B 1 92 ? -7.695 -4.539 -12.672 1 98 92 GLY B O 1
ATOM 2719 N N . VAL B 1 93 ? -7.996 -5.945 -14.391 1 97.75 93 VAL B N 1
ATOM 2720 C CA . VAL B 1 93 ? -7.938 -4.922 -15.43 1 97.75 93 VAL B CA 1
ATOM 2721 C C . VAL B 1 93 ? -9.352 -4.449 -15.766 1 97.75 93 VAL B C 1
ATOM 2723 O O . VAL B 1 93 ? -10.156 -5.215 -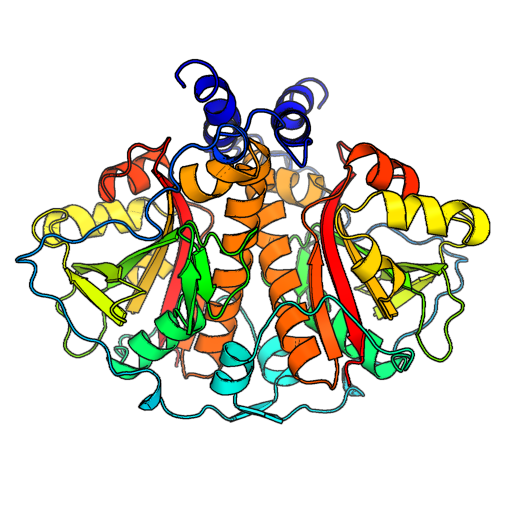16.297 1 97.75 93 VAL B O 1
ATOM 2726 N N . LYS B 1 94 ? -9.617 -3.244 -15.422 1 96.38 94 LYS B N 1
ATOM 2727 C CA . LYS B 1 94 ? -10.898 -2.648 -15.797 1 96.38 94 LYS B CA 1
ATOM 2728 C C . LYS B 1 94 ? -10.938 -2.326 -17.281 1 96.38 94 LYS B C 1
ATOM 2730 O O . LYS B 1 94 ? -11.922 -2.629 -17.969 1 96.38 94 LYS B O 1
ATOM 2735 N N . MET B 1 95 ? -9.836 -1.72 -17.75 1 94.81 95 MET B N 1
ATOM 2736 C CA . MET B 1 95 ? -9.719 -1.421 -19.172 1 94.81 95 MET B CA 1
ATOM 2737 C C . MET B 1 95 ? -8.289 -1.028 -19.531 1 94.81 95 MET B C 1
ATOM 2739 O O . MET B 1 95 ? -7.598 -0.389 -18.734 1 94.81 95 MET B O 1
ATOM 2743 N N . PRO B 1 96 ? -7.926 -1.339 -20.766 1 93.44 96 PRO B N 1
ATOM 2744 C CA . PRO B 1 96 ? -6.656 -0.792 -21.25 1 93.44 96 PRO B CA 1
ATOM 2745 C C . PRO B 1 96 ? -6.75 0.691 -21.609 1 93.44 96 PRO B C 1
ATOM 2747 O O . PRO B 1 96 ? -7.82 1.173 -21.984 1 93.44 96 PRO B O 1
ATOM 2750 N N . ILE B 1 97 ? -5.812 1.589 -21.422 1 90.81 97 ILE B N 1
ATOM 2751 C CA . ILE B 1 97 ? -5.875 3.008 -21.75 1 90.81 97 ILE B CA 1
ATOM 2752 C C . ILE B 1 97 ? -4.801 3.346 -22.781 1 90.81 97 ILE B C 1
ATOM 2754 O O . ILE B 1 97 ? -4.555 4.52 -23.062 1 90.81 97 ILE B O 1
ATOM 2758 N N . GLY B 1 98 ? -4.195 2.373 -23.531 1 84.06 98 GLY B N 1
ATOM 2759 C CA . GLY B 1 98 ? -3.184 2.609 -24.547 1 84.06 98 GLY B CA 1
ATOM 2760 C C . GLY B 1 98 ? -1.805 2.861 -23.969 1 84.06 98 GLY B C 1
ATOM 2761 O O . GLY B 1 98 ? -1.65 2.992 -22.75 1 84.06 98 GLY B O 1
ATOM 2762 N N . LYS B 1 99 ? -0.78 2.92 -24.812 1 83 99 LYS B N 1
ATOM 2763 C CA . LYS B 1 99 ? 0.611 3.203 -24.469 1 83 99 LYS B CA 1
ATOM 2764 C C . LYS B 1 99 ? 1.102 2.283 -23.344 1 83 99 LYS B C 1
ATOM 2766 O O . LYS B 1 99 ? 1.844 2.713 -22.469 1 83 99 LYS B O 1
ATOM 2771 N N . GLY B 1 100 ? 0.469 1.141 -23.344 1 86.12 100 GLY B N 1
ATOM 2772 C CA . GLY B 1 100 ? 0.949 0.119 -22.422 1 86.12 100 GLY B CA 1
ATOM 2773 C C . GLY B 1 100 ? 0.361 0.243 -21.031 1 86.12 100 GLY B C 1
ATOM 2774 O O . GLY B 1 100 ? 0.821 -0.416 -20.094 1 86.12 100 GLY B O 1
ATOM 2775 N N . GLY B 1 101 ? -0.606 1.089 -20.891 1 92.12 101 GLY B N 1
ATOM 2776 C CA . GLY B 1 101 ? -1.225 1.281 -19.578 1 92.12 101 GLY B CA 1
ATOM 2777 C C . GLY B 1 101 ? -2.584 0.617 -19.469 1 92.12 101 GLY B C 1
ATOM 2778 O O . GLY B 1 101 ? -3.129 0.126 -20.453 1 92.12 101 GLY B O 1
ATOM 2779 N N . SER B 1 102 ? -3.082 0.514 -18.266 1 96.25 102 SER B N 1
ATOM 2780 C CA . SER B 1 102 ? -4.414 -0.009 -17.984 1 96.25 102 SER B CA 1
ATOM 2781 C C . SER B 1 102 ? -4.996 0.62 -16.719 1 96.25 102 SER B C 1
ATOM 2783 O O . SER B 1 102 ? -4.254 1.104 -15.867 1 96.25 102 SER B O 1
ATOM 2785 N N . MET B 1 103 ? -6.277 0.721 -16.688 1 96.81 103 MET B N 1
ATOM 2786 C CA . MET B 1 103 ? -6.973 0.99 -15.43 1 96.81 103 MET B CA 1
ATOM 2787 C C . MET B 1 103 ? -7.254 -0.305 -14.672 1 96.81 103 MET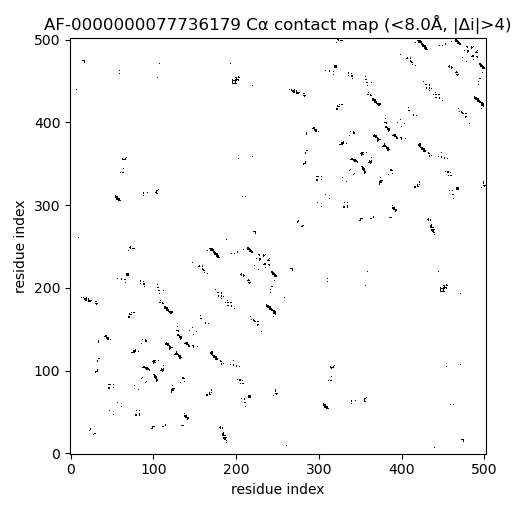 B C 1
ATOM 2789 O O . MET B 1 103 ? -7.816 -1.247 -15.234 1 96.81 103 MET B O 1
ATOM 2793 N N . ARG B 1 104 ? -6.781 -0.319 -13.508 1 97.94 104 ARG B N 1
ATOM 2794 C CA . ARG B 1 104 ? -6.984 -1.506 -12.68 1 97.94 104 ARG B CA 1
ATOM 2795 C C . ARG B 1 104 ? -7.645 -1.146 -11.352 1 97.94 104 ARG B C 1
ATOM 2797 O O . ARG B 1 104 ? -7.957 0.02 -11.109 1 97.94 104 ARG B O 1
ATOM 2804 N N . ASN B 1 105 ? -7.887 -2.189 -10.555 1 98.19 105 ASN B N 1
ATOM 2805 C CA . ASN B 1 105 ? -8.641 -2.031 -9.312 1 98.19 105 ASN B CA 1
ATOM 2806 C C . ASN B 1 105 ? -7.762 -1.496 -8.188 1 98.19 105 ASN B C 1
ATOM 2808 O O . ASN B 1 105 ? -8.25 -1.24 -7.082 1 98.19 105 ASN B O 1
ATOM 2812 N N . VAL B 1 106 ? -6.461 -1.26 -8.414 1 98.38 106 VAL B N 1
ATOM 2813 C CA . VAL B 1 106 ? -5.535 -0.582 -7.516 1 98.38 106 VAL B CA 1
ATOM 2814 C C . VAL B 1 106 ? -4.812 0.535 -8.266 1 98.38 106 VAL B C 1
ATOM 2816 O O . VAL B 1 106 ? -4.645 0.467 -9.484 1 98.38 106 VAL B O 1
ATOM 2819 N N . PRO B 1 107 ? -4.391 1.543 -7.52 1 98.31 107 PRO B N 1
ATOM 2820 C CA . PRO B 1 107 ? -3.605 2.58 -8.195 1 98.31 107 PRO B CA 1
ATOM 2821 C C . PRO B 1 107 ? -2.191 2.117 -8.539 1 98.31 107 PRO B C 1
ATOM 2823 O O . PRO B 1 107 ? -1.691 1.155 -7.949 1 98.31 107 PRO B O 1
ATOM 2826 N N . SER B 1 108 ? -1.679 2.709 -9.453 1 98.25 108 SER B N 1
ATOM 2827 C CA . SER B 1 108 ? -0.284 2.562 -9.859 1 98.25 108 SER B CA 1
ATOM 2828 C C . SER B 1 108 ? 0.25 3.848 -10.484 1 98.25 108 SER B C 1
ATOM 2830 O O . SER B 1 108 ? -0.488 4.57 -11.156 1 98.25 108 SER B O 1
ATOM 2832 N N . ALA B 1 109 ? 1.512 4.148 -10.164 1 96.56 109 ALA B N 1
ATOM 2833 C CA . ALA B 1 109 ? 2.135 5.312 -10.781 1 96.56 109 ALA B CA 1
ATOM 2834 C C . ALA B 1 109 ? 1.999 5.262 -12.305 1 96.56 109 ALA B C 1
ATOM 2836 O O . ALA B 1 109 ? 2.418 4.293 -12.938 1 96.56 109 ALA B O 1
ATOM 2837 N N . GLY B 1 110 ? 1.27 6.266 -12.836 1 93.5 110 GLY B N 1
ATOM 2838 C CA . GLY B 1 110 ? 1.13 6.383 -14.281 1 93.5 110 GLY B CA 1
ATOM 2839 C C . GLY B 1 110 ? 0.271 5.293 -14.883 1 93.5 110 GLY B C 1
ATOM 2840 O O . GLY B 1 110 ? 0.331 5.047 -16.094 1 93.5 110 GLY B O 1
ATOM 2841 N N . ALA B 1 111 ? -0.426 4.523 -14.055 1 96.62 111 ALA B N 1
ATOM 2842 C CA . ALA B 1 111 ? -1.233 3.396 -14.516 1 96.62 111 ALA B CA 1
ATOM 2843 C C . ALA B 1 111 ? -0.375 2.369 -15.25 1 96.62 111 ALA B C 1
ATOM 2845 O O . ALA B 1 111 ? -0.811 1.781 -16.234 1 96.62 111 ALA B O 1
ATOM 2846 N N . ARG B 1 112 ? 0.847 2.184 -14.766 1 95.94 112 ARG B N 1
ATOM 2847 C CA . ARG B 1 112 ? 1.781 1.305 -15.461 1 95.94 112 ARG B CA 1
ATOM 2848 C C . ARG B 1 112 ? 1.623 -0.139 -14.992 1 95.94 112 ARG B C 1
ATOM 2850 O O . ARG B 1 112 ? 1.958 -1.072 -15.727 1 95.94 112 ARG B O 1
ATOM 2857 N N . HIS B 1 113 ? 1.175 -0.32 -13.758 1 97.75 113 HIS B N 1
ATOM 2858 C CA . HIS B 1 113 ? 0.924 -1.655 -13.227 1 97.75 113 HIS B CA 1
ATOM 2859 C C . HIS B 1 113 ? 2.045 -2.617 -13.602 1 97.75 113 HIS B C 1
ATOM 2861 O O . HIS B 1 113 ? 1.829 -3.562 -14.367 1 97.75 113 HIS B O 1
ATOM 2867 N N . ALA B 1 114 ? 3.154 -2.49 -12.836 1 97.94 114 ALA B N 1
ATOM 2868 C CA . ALA B 1 114 ? 4.41 -3.109 -13.25 1 97.94 114 ALA B CA 1
ATOM 2869 C C . ALA B 1 114 ? 4.488 -4.559 -12.781 1 97.94 114 ALA B C 1
ATOM 2871 O O . ALA B 1 114 ? 5.496 -5.234 -13 1 97.94 114 ALA B O 1
ATOM 2872 N N . PHE B 1 115 ? 3.389 -5.105 -12.211 1 98.75 115 PHE B N 1
ATOM 2873 C CA . PHE B 1 115 ? 3.543 -6.383 -11.531 1 98.75 115 PHE B CA 1
ATOM 2874 C C . PHE B 1 115 ? 3.033 -7.527 -12.398 1 98.75 115 PHE B C 1
ATOM 2876 O O . PHE B 1 115 ? 1.995 -7.402 -13.047 1 98.75 115 PHE B O 1
ATOM 2883 N N . GLU B 1 116 ? 3.838 -8.5 -12.453 1 98.62 116 GLU B N 1
ATOM 2884 C CA . GLU B 1 116 ? 3.363 -9.859 -12.695 1 98.62 116 GLU B CA 1
ATOM 2885 C C . GLU B 1 116 ? 3.041 -10.57 -11.383 1 98.62 116 GLU B C 1
ATOM 2887 O O . GLU B 1 116 ? 3.842 -10.547 -10.445 1 98.62 116 GLU B O 1
ATOM 2892 N N . THR B 1 117 ? 1.854 -11.172 -11.344 1 98.88 117 THR B N 1
ATOM 2893 C CA . THR B 1 117 ? 1.471 -11.883 -10.125 1 98.88 117 THR B CA 1
ATOM 2894 C C . THR B 1 117 ? 1.724 -13.375 -10.266 1 98.88 117 THR B C 1
ATOM 2896 O O . THR B 1 117 ? 1.098 -14.039 -11.102 1 98.88 117 THR B O 1
ATOM 2899 N N . TYR B 1 118 ? 2.643 -13.852 -9.5 1 98.94 118 TYR B N 1
ATOM 2900 C CA . TYR B 1 118 ? 2.898 -15.289 -9.406 1 98.94 118 TYR B CA 1
ATOM 2901 C C . TYR B 1 118 ? 2.197 -15.891 -8.195 1 98.94 118 TYR B C 1
ATOM 2903 O O . TYR B 1 118 ? 2.102 -15.25 -7.141 1 98.94 118 TYR B O 1
ATOM 2911 N N . LEU B 1 119 ? 1.718 -17.109 -8.383 1 98.94 119 LEU B N 1
ATOM 2912 C CA . LEU B 1 119 ? 0.951 -17.781 -7.336 1 98.94 119 LEU B CA 1
ATOM 2913 C C . LEU B 1 119 ? 1.568 -19.125 -6.992 1 98.94 119 LEU B C 1
ATOM 2915 O O . LEU B 1 119 ? 1.869 -19.922 -7.883 1 98.94 119 LEU B O 1
ATOM 2919 N N . PHE B 1 120 ? 1.831 -19.297 -5.758 1 98.94 120 PHE B N 1
ATOM 2920 C CA . PHE B 1 120 ? 2.055 -20.609 -5.156 1 98.94 120 PHE B CA 1
ATOM 2921 C C . PHE B 1 120 ? 0.75 -21.188 -4.617 1 98.94 120 PHE B C 1
ATOM 2923 O O . PHE B 1 120 ? 0.286 -20.797 -3.545 1 98.94 120 PHE B O 1
ATOM 2930 N N . VAL B 1 121 ? 0.133 -22.109 -5.348 1 98.94 121 VAL B N 1
ATOM 2931 C CA . VAL B 1 121 ? -1.209 -22.609 -5.062 1 98.94 121 VAL B CA 1
ATOM 2932 C C . VAL B 1 121 ? -1.12 -23.984 -4.402 1 98.94 121 VAL B C 1
ATOM 2934 O O . VAL B 1 121 ? -0.572 -24.922 -4.98 1 98.94 121 VAL B O 1
ATOM 2937 N N . GLN B 1 122 ? -1.711 -24.078 -3.252 1 98.81 122 GLN B N 1
ATOM 2938 C CA . GLN B 1 122 ? -1.685 -25.344 -2.531 1 98.81 122 GLN B CA 1
ATOM 2939 C C . GLN B 1 122 ? -3.09 -25.922 -2.379 1 98.81 122 GLN B C 1
ATOM 2941 O O . GLN B 1 122 ? -3.285 -27.141 -2.488 1 98.81 122 GLN B O 1
ATOM 2946 N N . LYS B 1 123 ? -4.047 -25.062 -2.057 1 98.75 123 LYS B N 1
ATOM 2947 C CA . LYS B 1 123 ? -5.387 -25.531 -1.717 1 98.75 123 LYS B CA 1
ATOM 2948 C C . LYS B 1 123 ? -6.453 -24.688 -2.42 1 98.75 123 LYS B C 1
ATOM 2950 O O . LYS B 1 123 ? -7.105 -23.844 -1.793 1 98.75 123 LYS B O 1
ATOM 2955 N N . VAL B 1 124 ? -6.691 -24.953 -3.656 1 98.88 124 VAL B N 1
ATOM 2956 C CA . VAL B 1 124 ? -7.785 -24.359 -4.41 1 98.88 124 VAL B CA 1
ATOM 2957 C C . VAL B 1 124 ? -8.555 -25.438 -5.164 1 98.88 124 VAL B C 1
ATOM 2959 O O . VAL B 1 124 ? -7.965 -26.234 -5.898 1 98.88 124 VAL B O 1
ATOM 2962 N N . GLU B 1 125 ? -9.836 -25.453 -4.953 1 98.56 125 GLU B N 1
ATOM 2963 C CA . GLU B 1 125 ? -10.664 -26.453 -5.625 1 98.56 125 GLU B CA 1
ATOM 2964 C C . GLU B 1 125 ? -10.523 -26.359 -7.141 1 98.56 125 GLU B C 1
ATOM 2966 O O . GLU B 1 125 ? -10.617 -25.281 -7.715 1 98.56 125 GLU B O 1
ATOM 2971 N N . GLY B 1 126 ? -10.211 -27.516 -7.758 1 97.44 126 GLY B N 1
ATOM 2972 C CA . GLY B 1 126 ? -10.172 -27.562 -9.211 1 97.44 126 GLY B CA 1
ATOM 2973 C C . GLY B 1 126 ? -8.805 -27.219 -9.781 1 97.44 126 GLY B C 1
ATOM 2974 O O . GLY B 1 126 ? -8.602 -27.281 -10.992 1 97.44 126 GLY B O 1
ATOM 2975 N N . LEU B 1 127 ? -7.898 -26.859 -8.969 1 98.5 127 LEU B N 1
ATOM 2976 C CA . LEU B 1 127 ? -6.543 -26.562 -9.43 1 98.5 127 LEU B CA 1
ATOM 2977 C C . LEU B 1 127 ? -5.551 -27.578 -8.883 1 98.5 127 LEU B C 1
ATOM 2979 O O . LEU B 1 127 ? -5.641 -27.969 -7.711 1 98.5 127 LEU B O 1
ATOM 2983 N N . VAL B 1 128 ? -4.648 -28.031 -9.727 1 98.12 128 VAL B N 1
ATOM 2984 C CA . VAL B 1 128 ? -3.516 -28.828 -9.266 1 98.12 128 VAL B CA 1
ATOM 2985 C C . VAL B 1 128 ? -2.543 -27.953 -8.492 1 98.12 128 VAL B C 1
ATOM 2987 O O . VAL B 1 128 ? -2.205 -26.844 -8.938 1 98.12 128 VAL B O 1
ATOM 2990 N N . PRO B 1 129 ? -2.191 -28.406 -7.277 1 98.62 129 PRO B N 1
ATOM 2991 C CA . PRO B 1 129 ? -1.17 -27.609 -6.586 1 98.62 129 PRO B CA 1
ATOM 2992 C C . PRO B 1 129 ? 0.048 -27.328 -7.461 1 98.62 129 PRO B C 1
ATOM 2994 O O . PRO B 1 129 ? 0.474 -28.188 -8.234 1 98.62 129 PRO B O 1
ATOM 2997 N N . GLY B 1 130 ? 0.579 -26.125 -7.395 1 98.75 130 GLY B N 1
ATOM 2998 C CA . GLY B 1 130 ? 1.673 -25.719 -8.266 1 98.75 130 GLY B CA 1
ATOM 2999 C C . GLY B 1 130 ? 1.81 -24.219 -8.391 1 98.75 130 GLY B C 1
ATOM 3000 O O . GLY B 1 130 ? 1.229 -23.469 -7.598 1 98.75 130 GLY B O 1
ATOM 3001 N N . PHE B 1 131 ? 2.666 -23.844 -9.312 1 98.75 131 PHE B N 1
ATOM 3002 C CA . PHE B 1 131 ? 2.932 -22.438 -9.578 1 98.75 131 PHE B CA 1
ATOM 3003 C C . PHE B 1 131 ? 2.143 -21.953 -10.797 1 98.75 131 PHE B C 1
ATOM 3005 O O . PHE B 1 131 ? 2.021 -22.688 -11.789 1 98.75 131 PHE B O 1
ATOM 3012 N N . TYR B 1 132 ? 1.595 -20.828 -10.695 1 98.88 132 TYR B N 1
ATOM 3013 C CA . TYR B 1 132 ? 0.836 -20.188 -11.766 1 98.88 132 TYR B CA 1
ATOM 3014 C C . TYR B 1 132 ? 1.226 -18.719 -11.898 1 98.88 132 TYR B C 1
ATOM 3016 O O . TYR B 1 132 ? 1.746 -18.109 -10.953 1 98.88 132 TYR B O 1
ATO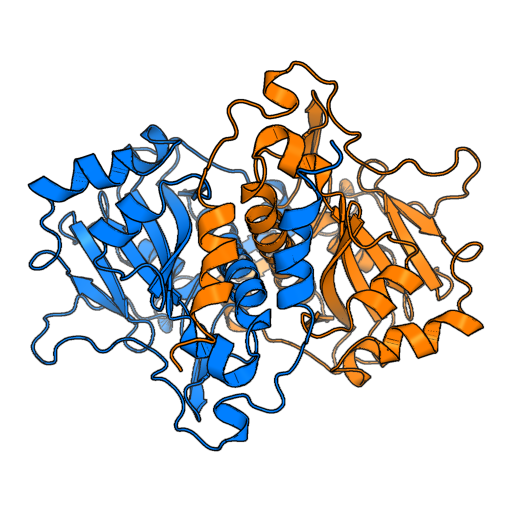M 3024 N N . ARG B 1 133 ? 1.026 -18.172 -13 1 98.88 133 ARG B N 1
ATOM 3025 C CA . ARG B 1 133 ? 1.035 -16.719 -13.195 1 98.88 133 ARG B CA 1
ATOM 3026 C C . ARG B 1 133 ? -0.353 -16.203 -13.562 1 98.88 133 ARG B C 1
ATOM 3028 O O . ARG B 1 133 ? -1.045 -16.812 -14.391 1 98.88 133 ARG B O 1
ATOM 3035 N N . TYR B 1 134 ? -0.785 -15.211 -12.914 1 98.94 134 TYR B N 1
ATOM 3036 C CA . TYR B 1 134 ? -2.059 -14.57 -13.227 1 98.94 134 TYR B CA 1
ATOM 3037 C C . TYR B 1 134 ? -1.931 -13.672 -14.453 1 98.94 134 TYR B C 1
ATOM 3039 O O . TYR B 1 134 ? -1.111 -12.75 -14.469 1 98.94 134 TYR B O 1
ATOM 3047 N N . LEU B 1 135 ? -2.686 -13.969 -15.461 1 98.56 135 LEU B N 1
ATOM 3048 C CA . LEU B 1 135 ? -2.82 -13.109 -16.625 1 98.56 135 LEU B CA 1
ATOM 3049 C C . LEU B 1 135 ? -4.008 -12.164 -16.469 1 98.56 135 LEU B C 1
ATOM 3051 O O . LEU B 1 135 ? -5.148 -12.539 -16.75 1 98.56 135 LEU B O 1
ATOM 3055 N N . ALA B 1 136 ? -3.699 -10.984 -16.109 1 98 136 ALA B N 1
ATOM 3056 C CA . ALA B 1 136 ? -4.734 -10.047 -15.688 1 98 136 ALA B CA 1
ATOM 3057 C C . ALA B 1 136 ? -5.629 -9.648 -16.859 1 98 136 ALA B C 1
ATOM 3059 O O . ALA B 1 136 ? -6.836 -9.461 -16.688 1 98 136 ALA B O 1
ATOM 3060 N N . TYR B 1 137 ? -5.082 -9.492 -18.031 1 96.31 137 TYR B N 1
ATOM 3061 C CA . TYR B 1 137 ? -5.859 -9.055 -19.188 1 96.31 137 TYR B CA 1
ATOM 3062 C C . TYR B 1 137 ? -6.848 -10.133 -19.609 1 96.31 137 TYR B C 1
ATOM 3064 O O . TYR B 1 137 ? -7.977 -9.82 -20 1 96.31 137 TYR B O 1
ATOM 3072 N N . GLU B 1 138 ? -6.43 -11.375 -19.469 1 96.56 138 GLU B N 1
ATOM 3073 C CA . GLU B 1 138 ? -7.301 -12.484 -19.844 1 96.56 138 GLU B CA 1
ATOM 3074 C C . GLU B 1 138 ? -8.117 -12.977 -18.656 1 96.56 138 GLU B C 1
ATOM 3076 O O . GLU B 1 138 ? -9.055 -13.758 -18.828 1 96.56 138 GLU B O 1
ATOM 3081 N N . HIS B 1 139 ? -7.77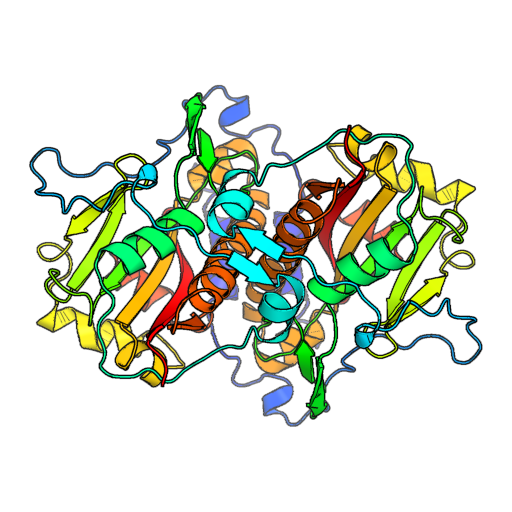3 -12.539 -17.453 1 98.12 139 HIS B N 1
ATOM 3082 C CA . HIS B 1 139 ? -8.344 -13.039 -16.219 1 98.12 139 HIS B CA 1
ATOM 3083 C C . HIS B 1 139 ? -8.297 -14.562 -16.172 1 98.12 139 HIS B C 1
ATOM 3085 O O . HIS B 1 139 ? -9.336 -15.211 -15.992 1 98.12 139 HIS B O 1
ATOM 3091 N N . ALA B 1 140 ? -7.059 -15.016 -16.203 1 98.69 140 ALA B N 1
ATOM 3092 C CA . ALA B 1 140 ? -6.781 -16.453 -16.281 1 98.69 140 ALA B CA 1
ATOM 3093 C C . ALA B 1 140 ? -5.453 -16.781 -15.617 1 98.69 140 ALA B C 1
ATOM 3095 O O . ALA B 1 140 ? -4.68 -15.891 -15.266 1 98.69 140 ALA B O 1
ATOM 3096 N N . LEU B 1 141 ? -5.262 -18.078 -15.406 1 98.88 141 LEU B N 1
ATOM 3097 C CA . LEU B 1 141 ? -4.016 -18.547 -14.82 1 98.88 141 LEU B CA 1
ATOM 3098 C C . LEU B 1 141 ? -3.193 -19.328 -15.844 1 98.88 141 LEU B C 1
ATOM 3100 O O . LEU B 1 141 ? -3.732 -20.156 -16.594 1 98.88 141 LEU B O 1
ATOM 3104 N N . LEU B 1 142 ? -1.951 -18.984 -15.922 1 98.81 142 LEU B N 1
ATOM 3105 C CA . LEU B 1 142 ? -0.971 -19.734 -16.688 1 98.81 142 LEU B CA 1
ATOM 3106 C C . LEU B 1 142 ? -0.224 -20.719 -15.797 1 98.81 142 LEU B C 1
ATOM 3108 O O . LEU B 1 142 ? 0.578 -20.312 -14.953 1 98.81 142 LEU B O 1
ATOM 3112 N N . PRO B 1 143 ? -0.499 -22.031 -15.961 1 98.56 143 PRO B N 1
ATOM 3113 C CA . PRO B 1 143 ? 0.292 -22.984 -15.188 1 98.56 143 PRO B CA 1
ATOM 3114 C C . PRO B 1 143 ? 1.776 -22.953 -15.547 1 98.56 143 PRO B C 1
ATOM 3116 O O . PRO B 1 143 ? 2.129 -22.828 -16.719 1 98.56 143 PRO B O 1
ATOM 3119 N N . LEU B 1 144 ? 2.59 -23.078 -14.5 1 98.06 144 LEU B N 1
ATOM 3120 C CA . LEU B 1 144 ? 4.027 -22.984 -14.719 1 98.06 144 LEU B CA 1
ATOM 3121 C C . LEU B 1 144 ? 4.711 -24.312 -14.391 1 98.06 144 LEU B C 1
ATOM 3123 O O . LEU B 1 144 ? 5.898 -24.328 -14.062 1 98.06 144 LEU B O 1
ATOM 3127 N N . ALA B 1 145 ? 4.023 -25.375 -14.422 1 95.88 145 ALA B N 1
ATOM 3128 C CA . ALA B 1 145 ? 4.508 -26.688 -14 1 95.88 145 ALA B CA 1
ATOM 3129 C C . ALA B 1 145 ? 5.73 -27.109 -14.812 1 95.88 145 ALA B C 1
ATOM 3131 O O . ALA B 1 145 ? 6.629 -27.781 -14.297 1 95.88 145 ALA B O 1
ATOM 3132 N N . ASP B 1 146 ? 5.77 -26.75 -16.109 1 94 146 ASP B N 1
ATOM 3133 C CA . ASP B 1 146 ? 6.879 -27.141 -16.969 1 94 146 ASP B CA 1
ATOM 3134 C C . ASP B 1 146 ? 8.148 -26.359 -16.625 1 94 146 ASP B C 1
ATOM 3136 O O . ASP B 1 146 ? 9.258 -26.875 -16.797 1 94 146 ASP B O 1
ATOM 3140 N N . GLU B 1 147 ? 7.953 -25.203 -16.094 1 95.06 147 GLU B N 1
ATOM 3141 C CA . GLU B 1 147 ? 9.086 -24.344 -15.781 1 95.06 147 GLU B CA 1
ATOM 3142 C C . GLU B 1 147 ? 9.492 -24.469 -14.312 1 95.06 147 GLU B C 1
ATOM 3144 O O . GLU B 1 147 ? 10.672 -24.359 -13.977 1 95.06 147 GLU B O 1
ATOM 3149 N N . ILE B 1 148 ? 8.484 -24.672 -13.484 1 97.25 148 ILE B N 1
ATOM 3150 C CA . ILE B 1 148 ? 8.68 -24.734 -12.039 1 97.25 148 ILE B CA 1
ATOM 3151 C C . ILE B 1 148 ? 7.992 -25.984 -11.492 1 97.25 148 ILE B C 1
ATOM 3153 O O . ILE B 1 148 ? 6.867 -25.922 -10.992 1 97.25 148 ILE B O 1
ATOM 3157 N N . PRO B 1 149 ? 8.688 -27.062 -11.531 1 97.19 149 PRO B N 1
ATOM 3158 C CA . PRO B 1 149 ? 8.07 -28.312 -11.086 1 97.19 149 PRO B CA 1
ATOM 3159 C C . PRO B 1 149 ? 7.754 -28.328 -9.594 1 97.19 149 PRO B C 1
ATOM 3161 O O . PRO B 1 149 ? 8.609 -27.984 -8.781 1 97.19 149 PRO B O 1
ATOM 3164 N N . TRP B 1 150 ? 6.59 -28.703 -9.258 1 96.81 150 TRP B N 1
ATOM 3165 C CA . TRP B 1 150 ? 6.047 -28.656 -7.906 1 96.81 150 TRP B CA 1
ATOM 3166 C C . TRP B 1 150 ? 6.941 -29.406 -6.926 1 96.81 150 TRP B C 1
ATOM 3168 O O . TRP B 1 150 ? 7.375 -28.844 -5.918 1 96.81 150 TRP B O 1
ATOM 3178 N N . GLU B 1 151 ? 7.32 -30.625 -7.191 1 95.38 151 GLU B N 1
ATOM 3179 C CA . GLU B 1 151 ? 8.039 -31.516 -6.277 1 95.38 151 GLU B CA 1
ATOM 3180 C C . GLU B 1 151 ? 9.414 -30.953 -5.938 1 95.38 151 GLU B C 1
ATOM 3182 O O . GLU B 1 151 ? 9.898 -31.109 -4.812 1 95.38 151 GLU B O 1
ATOM 3187 N N . ASP B 1 152 ? 9.992 -30.219 -6.871 1 95.81 152 ASP B N 1
ATOM 3188 C CA . ASP B 1 152 ? 11.344 -29.719 -6.68 1 95.81 152 ASP B CA 1
ATOM 3189 C C . ASP B 1 152 ? 11.328 -28.281 -6.133 1 95.81 152 ASP B C 1
ATOM 3191 O O . ASP B 1 152 ? 12.344 -27.797 -5.633 1 95.81 152 ASP B O 1
ATOM 3195 N N . SER B 1 153 ? 10.164 -27.688 -6.238 1 98 153 SER B N 1
ATOM 3196 C CA . SER B 1 153 ? 10.172 -26.234 -6.016 1 98 153 SER B CA 1
ATOM 3197 C C . SER B 1 153 ? 9.398 -25.875 -4.75 1 98 153 SER B C 1
ATOM 3199 O O . SER B 1 153 ? 9.594 -24.797 -4.191 1 98 153 SER B O 1
ATOM 3201 N N . ARG B 1 154 ? 8.547 -26.781 -4.285 1 98.31 154 ARG B N 1
ATOM 3202 C CA . ARG B 1 154 ? 7.707 -26.453 -3.139 1 98.31 154 ARG B CA 1
ATOM 3203 C C . ARG B 1 154 ? 8.547 -26.109 -1.913 1 98.31 154 ARG B C 1
ATOM 3205 O O . ARG B 1 154 ? 8.375 -25.062 -1.308 1 98.31 154 ARG B O 1
ATOM 3212 N N . ALA B 1 155 ? 9.445 -26.969 -1.496 1 98.44 155 ALA B N 1
ATOM 3213 C CA . ALA B 1 155 ? 10.242 -26.781 -0.287 1 98.44 155 ALA B CA 1
ATOM 3214 C C . ALA B 1 155 ? 11.141 -25.562 -0.404 1 98.44 155 ALA B C 1
ATOM 3216 O O . ALA B 1 155 ? 11.156 -24.703 0.484 1 98.44 155 ALA B O 1
ATOM 3217 N N . PRO B 1 156 ? 11.875 -25.422 -1.538 1 98.5 156 PRO B N 1
ATOM 3218 C CA . PRO B 1 156 ? 12.703 -24.219 -1.683 1 98.5 156 PRO B CA 1
ATOM 3219 C C . PRO B 1 156 ? 11.891 -22.938 -1.621 1 98.5 156 PRO B C 1
ATOM 3221 O O . PRO B 1 156 ? 12.383 -21.922 -1.117 1 98.5 156 PRO B O 1
ATOM 3224 N N . PHE B 1 157 ? 10.695 -22.969 -2.148 1 98.75 157 PHE B N 1
ATOM 3225 C CA . PHE B 1 157 ? 9.852 -21.781 -2.105 1 98.75 157 PHE B CA 1
ATOM 3226 C C . PHE B 1 157 ? 9.516 -21.406 -0.667 1 98.75 157 PHE B C 1
ATOM 3228 O O . PHE B 1 157 ? 9.68 -20.25 -0.264 1 98.75 157 PHE B O 1
ATOM 3235 N N . ILE B 1 158 ? 9.047 -22.375 0.064 1 98.81 158 ILE B N 1
ATOM 3236 C CA . ILE B 1 158 ? 8.688 -22.141 1.461 1 98.81 158 ILE B CA 1
ATOM 3237 C C . ILE B 1 158 ? 9.906 -21.656 2.236 1 98.81 158 ILE B C 1
ATOM 3239 O O . ILE B 1 158 ? 9.812 -20.703 3.021 1 98.81 158 ILE B O 1
ATOM 3243 N N . GLU B 1 159 ? 11.047 -22.141 1.934 1 98.31 159 GLU B N 1
ATOM 3244 C CA . GLU B 1 159 ? 12.289 -21.859 2.652 1 98.31 159 GLU B CA 1
ATOM 3245 C C . GLU B 1 159 ? 12.781 -20.453 2.344 1 98.31 159 GLU B C 1
ATOM 3247 O O . GLU B 1 159 ? 13.586 -19.891 3.096 1 98.31 159 GLU B O 1
ATOM 3252 N N . ALA B 1 160 ? 12.344 -19.922 1.206 1 98 160 ALA B N 1
ATOM 3253 C CA . ALA B 1 160 ? 12.789 -18.594 0.821 1 98 160 ALA B CA 1
ATOM 3254 C C . ALA B 1 160 ? 12.211 -17.531 1.754 1 98 160 ALA B C 1
ATOM 3256 O O . ALA B 1 160 ? 12.68 -16.391 1.78 1 98 160 ALA B O 1
ATOM 3257 N N . PHE B 1 161 ? 11.195 -17.906 2.482 1 97.81 161 PHE B N 1
ATOM 3258 C CA . PHE B 1 161 ? 10.516 -16.938 3.338 1 97.81 161 PHE B CA 1
ATOM 3259 C C . PHE B 1 161 ? 10.938 -17.109 4.793 1 97.81 161 PHE B C 1
ATOM 3261 O O . PHE B 1 161 ? 11.258 -18.219 5.219 1 97.81 161 PHE B O 1
ATOM 3268 N N . ARG B 1 162 ? 10.898 -16.031 5.535 1 95.12 162 ARG B N 1
ATOM 3269 C CA . ARG B 1 162 ? 11.211 -16.094 6.957 1 95.12 162 ARG B CA 1
ATOM 3270 C C . ARG B 1 162 ? 10.086 -16.766 7.738 1 95.12 162 ARG B C 1
ATOM 3272 O O . ARG B 1 162 ? 10.336 -17.625 8.578 1 95.12 162 ARG B O 1
ATOM 3279 N N . THR B 1 163 ? 8.836 -16.297 7.512 1 95.69 163 THR B N 1
ATOM 3280 C CA . THR B 1 163 ? 7.684 -16.922 8.164 1 95.69 163 THR B CA 1
ATOM 3281 C C . THR B 1 163 ? 7.199 -18.141 7.383 1 95.69 163 THR B C 1
ATOM 3283 O O . THR B 1 163 ? 6.098 -18.125 6.836 1 95.69 163 THR B O 1
ATOM 3286 N N . GLN B 1 164 ? 7.883 -19.172 7.496 1 98 164 GLN B N 1
ATOM 3287 C CA . GLN B 1 164 ? 7.727 -20.344 6.633 1 98 164 GLN B CA 1
ATOM 3288 C C . GLN B 1 164 ? 6.41 -21.062 6.91 1 98 164 GLN B C 1
ATOM 3290 O O . GLN B 1 164 ? 5.754 -21.547 5.988 1 98 164 GLN B O 1
ATOM 3295 N N . HIS B 1 165 ? 6.008 -21.109 8.125 1 98.19 165 HIS B N 1
ATOM 3296 C CA . HIS B 1 165 ? 4.809 -21.859 8.469 1 98.19 165 HIS B CA 1
ATOM 3297 C C . HIS B 1 165 ? 3.566 -21.25 7.836 1 98.19 165 HIS B C 1
ATOM 3299 O O . HIS B 1 165 ? 2.652 -21.969 7.426 1 98.19 165 HIS B O 1
ATOM 3305 N N . ALA B 1 166 ? 3.52 -19.922 7.766 1 98.38 166 ALA B N 1
ATOM 3306 C CA . ALA B 1 166 ? 2.395 -19.266 7.113 1 98.38 166 ALA B CA 1
ATOM 3307 C C . ALA B 1 166 ? 2.32 -19.641 5.637 1 98.38 166 ALA B C 1
ATOM 3309 O O . ALA B 1 166 ? 1.236 -19.891 5.105 1 98.38 166 ALA B O 1
ATOM 3310 N N . VAL B 1 167 ? 3.496 -19.672 4.98 1 98.75 167 VAL B N 1
ATOM 3311 C CA . VAL B 1 167 ? 3.559 -20.047 3.57 1 98.75 167 VAL B CA 1
ATOM 3312 C C . VAL B 1 167 ? 3.158 -21.5 3.406 1 98.75 167 VAL B C 1
ATOM 3314 O O . VAL B 1 167 ? 2.338 -21.844 2.545 1 98.75 167 VAL B O 1
ATOM 3317 N N . ALA B 1 168 ? 3.643 -22.328 4.242 1 98.69 168 ALA B N 1
ATOM 3318 C CA . ALA B 1 168 ? 3.4 -23.781 4.164 1 98.69 168 ALA B CA 1
ATOM 3319 C C . ALA B 1 168 ? 1.921 -24.094 4.359 1 98.69 168 ALA B C 1
ATOM 3321 O O . ALA B 1 168 ? 1.399 -25.031 3.76 1 98.69 168 ALA B O 1
ATOM 3322 N N . GLU B 1 169 ? 1.251 -23.281 5.164 1 98.44 169 GLU B N 1
ATOM 3323 C CA . GLU B 1 169 ? -0.133 -23.594 5.52 1 98.44 169 GLU B CA 1
ATOM 3324 C C . GLU B 1 169 ? -1.109 -22.844 4.613 1 98.44 169 GLU B C 1
ATOM 3326 O O . GLU B 1 169 ? -2.305 -23.156 4.594 1 98.44 169 GLU B O 1
ATOM 3331 N N . SER B 1 170 ? -0.66 -21.906 3.854 1 98.81 170 SER B N 1
ATOM 3332 C CA . SER B 1 170 ? -1.553 -21.062 3.078 1 98.81 170 SER B CA 1
ATOM 3333 C C . SER B 1 170 ? -2.25 -21.844 1.973 1 98.81 170 SER B C 1
ATOM 3335 O O . SER B 1 170 ? -1.757 -22.891 1.539 1 98.81 170 SER B O 1
ATOM 3337 N N . ALA B 1 171 ? -3.455 -21.406 1.598 1 98.94 171 ALA B N 1
ATOM 3338 C CA . ALA B 1 171 ? -4.059 -21.906 0.366 1 98.94 171 ALA B CA 1
ATOM 3339 C C . ALA B 1 171 ? -3.311 -21.391 -0.861 1 98.94 171 ALA B C 1
ATOM 3341 O O . ALA B 1 171 ? -3.035 -22.141 -1.793 1 98.94 171 ALA B O 1
ATOM 3342 N N . VAL B 1 172 ? -3.004 -20.172 -0.851 1 98.94 172 VAL B N 1
ATOM 3343 C CA . VAL B 1 172 ? -2.287 -19.516 -1.943 1 98.94 172 VAL B CA 1
ATOM 3344 C C . VAL B 1 172 ? -1.299 -18.5 -1.379 1 98.94 172 VAL B C 1
ATOM 3346 O O . VAL B 1 172 ? -1.628 -17.75 -0.455 1 98.94 172 VAL B O 1
ATOM 3349 N N . THR B 1 173 ? -0.096 -18.438 -1.849 1 98.94 173 THR B N 1
ATOM 3350 C CA . THR B 1 173 ? 0.836 -17.344 -1.649 1 98.94 173 THR B CA 1
ATOM 3351 C C . THR B 1 173 ? 1 -16.531 -2.934 1 98.94 173 THR B C 1
ATOM 3353 O O . THR B 1 173 ? 1.302 -17.094 -3.99 1 98.94 173 THR B O 1
ATOM 3356 N N . PHE B 1 174 ? 0.71 -15.273 -2.838 1 98.94 174 PHE B N 1
ATOM 3357 C CA . PHE B 1 174 ? 0.884 -14.32 -3.926 1 98.94 174 PHE B CA 1
ATOM 3358 C C . PHE B 1 174 ? 2.289 -13.727 -3.908 1 98.94 174 PHE B C 1
ATOM 3360 O O . PHE B 1 174 ? 2.799 -13.367 -2.848 1 98.94 174 PHE B O 1
ATOM 3367 N N . VAL B 1 175 ? 2.932 -13.656 -5.039 1 98.94 175 VAL B N 1
ATOM 3368 C CA . VAL B 1 175 ? 4.188 -12.938 -5.199 1 98.94 175 VAL B CA 1
ATOM 3369 C C . VAL B 1 175 ? 4.047 -11.898 -6.309 1 98.94 175 VAL B C 1
ATOM 3371 O O . VAL B 1 175 ? 3.707 -12.234 -7.445 1 98.94 175 VAL B O 1
ATOM 3374 N N . TRP B 1 176 ? 4.262 -10.68 -5.961 1 98.94 176 TRP B N 1
ATOM 3375 C CA . TRP B 1 176 ? 4.254 -9.602 -6.938 1 98.94 176 TRP B CA 1
ATOM 3376 C C . TRP B 1 176 ? 5.668 -9.258 -7.387 1 98.94 176 TRP B C 1
ATOM 3378 O O . TRP B 1 176 ? 6.469 -8.742 -6.602 1 98.94 176 TRP B O 1
ATOM 3388 N N . ALA B 1 177 ? 5.941 -9.586 -8.617 1 98.88 177 ALA B N 1
ATOM 3389 C CA . ALA B 1 177 ? 7.23 -9.297 -9.25 1 98.88 177 ALA B CA 1
ATOM 3390 C C . ALA B 1 177 ? 7.117 -8.133 -10.227 1 98.88 177 ALA B C 1
ATOM 3392 O O . ALA B 1 177 ? 6.227 -8.109 -11.078 1 98.88 177 ALA B O 1
ATOM 3393 N N . ALA B 1 178 ? 7.984 -7.254 -10.078 1 98.5 178 ALA B N 1
ATOM 3394 C CA . ALA B 1 178 ? 7.938 -6.082 -10.945 1 98.5 178 ALA B CA 1
ATOM 3395 C C . ALA B 1 178 ? 8.711 -6.324 -12.234 1 98.5 178 ALA B C 1
ATOM 3397 O O . ALA B 1 178 ? 9.812 -6.875 -12.211 1 98.5 178 ALA B O 1
ATOM 3398 N N . HIS B 1 179 ? 8.102 -6.062 -13.328 1 97.88 179 HIS B N 1
ATOM 3399 C CA . HIS B 1 179 ? 8.828 -5.672 -14.531 1 97.88 179 HIS B CA 1
ATOM 3400 C C . HIS B 1 179 ? 9.141 -4.18 -14.531 1 97.88 179 HIS B C 1
ATOM 3402 O O . HIS B 1 179 ? 8.344 -3.373 -15.008 1 97.88 179 HIS B O 1
ATOM 3408 N N . ILE B 1 180 ? 10.344 -3.822 -14.125 1 96.75 180 ILE B N 1
ATOM 3409 C CA . ILE B 1 180 ? 10.625 -2.494 -13.594 1 96.75 180 ILE B CA 1
ATOM 3410 C C . ILE B 1 180 ? 10.68 -1.478 -14.727 1 96.75 180 ILE B C 1
ATOM 3412 O O . ILE B 1 180 ? 10.461 -0.283 -14.516 1 96.75 180 ILE B O 1
ATOM 3416 N N . GLU B 1 181 ? 10.922 -1.912 -15.906 1 95.56 181 GLU B N 1
ATOM 3417 C CA . GLU B 1 181 ? 10.984 -1.004 -17.047 1 95.56 181 GLU B CA 1
ATOM 3418 C C . GLU B 1 181 ? 9.664 -0.27 -17.25 1 95.56 181 GLU B C 1
ATOM 3420 O O . GLU B 1 181 ? 9.641 0.856 -17.75 1 95.56 181 GLU B O 1
ATOM 3425 N N . ARG B 1 182 ? 8.57 -0.911 -16.875 1 96.5 182 ARG B N 1
ATOM 3426 C CA . ARG B 1 182 ? 7.258 -0.288 -17.031 1 96.5 182 ARG B CA 1
ATOM 3427 C C . ARG B 1 182 ? 7.176 1.016 -16.234 1 96.5 182 ARG B C 1
ATOM 3429 O O . ARG B 1 182 ? 6.5 1.958 -16.656 1 96.5 182 ARG B O 1
ATOM 3436 N N . LEU B 1 183 ? 7.883 1.106 -15.141 1 95.38 183 LEU B N 1
ATOM 3437 C CA . LEU B 1 183 ? 7.906 2.311 -14.32 1 95.38 183 LEU B CA 1
ATOM 3438 C C . LEU B 1 183 ? 9.07 3.217 -14.719 1 95.38 183 LEU B C 1
ATOM 3440 O O . LEU B 1 183 ? 8.891 4.426 -14.867 1 95.38 183 LEU B O 1
ATOM 3444 N N . LEU B 1 184 ? 10.227 2.613 -14.961 1 93.94 184 LEU B N 1
ATOM 3445 C CA . LEU B 1 184 ? 11.414 3.41 -15.258 1 93.94 184 LEU B CA 1
ATOM 3446 C C . LEU B 1 184 ? 11.258 4.125 -16.594 1 93.94 184 LEU B C 1
ATOM 3448 O O . LEU B 1 184 ? 11.836 5.195 -16.797 1 93.94 184 LEU B O 1
ATOM 3452 N N . TYR B 1 185 ? 10.461 3.504 -17.438 1 93.06 185 TYR B N 1
ATOM 3453 C CA . TYR B 1 185 ? 10.195 4.059 -18.766 1 93.06 185 TYR B CA 1
ATOM 3454 C C . TYR B 1 185 ? 9.68 5.492 -18.656 1 93.06 185 TYR B C 1
ATOM 3456 O O . TYR B 1 185 ? 9.992 6.328 -19.516 1 93.06 185 TYR B O 1
ATOM 3464 N N . VAL B 1 186 ? 8.953 5.781 -17.609 1 91.62 186 VAL B N 1
ATOM 3465 C CA . VAL B 1 186 ? 8.297 7.074 -17.453 1 91.62 186 VAL B CA 1
ATOM 3466 C C . VAL B 1 186 ? 9 7.891 -16.375 1 91.62 186 VAL B C 1
ATOM 3468 O O . VAL B 1 186 ? 9.281 9.078 -16.562 1 91.62 186 VAL B O 1
ATOM 3471 N N . PHE B 1 187 ? 9.43 7.277 -15.297 1 93.25 187 PHE B N 1
ATOM 3472 C CA . PHE B 1 187 ? 9.734 8.039 -14.094 1 93.25 187 PHE B CA 1
ATOM 3473 C C . PHE B 1 187 ? 11.227 7.965 -13.773 1 93.25 187 PHE B C 1
ATOM 3475 O O . PHE B 1 187 ? 11.688 8.555 -12.789 1 93.25 187 PHE B O 1
ATOM 3482 N N . GLY B 1 188 ? 11.977 7.234 -14.609 1 92.31 188 GLY B N 1
ATOM 3483 C CA . GLY B 1 188 ? 13.367 7.016 -14.258 1 92.31 188 GLY B CA 1
ATOM 3484 C C . GLY B 1 188 ? 13.547 6.293 -12.938 1 92.31 188 GLY B C 1
ATOM 3485 O O . GLY B 1 188 ? 12.758 5.41 -12.594 1 92.31 188 GLY B O 1
ATOM 3486 N N . LYS B 1 189 ? 14.547 6.66 -12.195 1 92.25 189 LYS B N 1
ATOM 3487 C CA . LYS B 1 189 ? 14.953 5.891 -11.023 1 92.25 189 LYS B CA 1
ATOM 3488 C C . LYS B 1 189 ? 13.906 5.996 -9.914 1 92.25 189 LYS B C 1
ATOM 3490 O O . LYS B 1 189 ? 13.82 5.117 -9.055 1 92.25 189 LYS B O 1
ATOM 3495 N N . ARG B 1 190 ? 13.117 7.035 -9.883 1 95.12 190 ARG B N 1
ATOM 3496 C CA . ARG B 1 190 ? 12.078 7.145 -8.867 1 95.12 190 ARG B CA 1
ATOM 3497 C C . ARG B 1 190 ? 11.047 6.035 -9.008 1 95.12 190 ARG B C 1
ATOM 3499 O O . ARG B 1 190 ? 10.297 5.746 -8.07 1 95.12 190 ARG B O 1
ATOM 3506 N N . GLY B 1 191 ? 11.055 5.398 -10.188 1 95.31 191 GLY B N 1
ATOM 3507 C CA . GLY B 1 191 ? 10.18 4.262 -10.43 1 95.31 191 GLY B CA 1
ATOM 3508 C C . GLY B 1 191 ? 10.375 3.141 -9.422 1 95.31 191 GLY B C 1
ATOM 3509 O O . GLY B 1 191 ? 9.445 2.383 -9.141 1 95.31 191 GLY B O 1
ATOM 3510 N N . TYR B 1 192 ? 11.531 3.037 -8.844 1 95.25 192 TYR B N 1
ATOM 3511 C CA . TYR B 1 192 ? 11.773 2.008 -7.84 1 95.25 192 TYR B CA 1
ATOM 3512 C C . TYR B 1 192 ? 10.945 2.26 -6.59 1 95.25 192 TYR B C 1
ATOM 3514 O O . TYR B 1 192 ? 10.422 1.319 -5.984 1 95.25 192 TYR B O 1
ATOM 3522 N N . ARG B 1 193 ? 10.82 3.537 -6.152 1 97.38 193 ARG B N 1
ATOM 3523 C CA . ARG B 1 193 ? 9.945 3.857 -5.031 1 97.38 193 ARG B CA 1
ATOM 3524 C C . ARG B 1 193 ? 8.5 3.445 -5.324 1 97.38 193 ARG B C 1
ATOM 3526 O O . ARG B 1 193 ? 7.832 2.863 -4.469 1 97.38 193 ARG B O 1
ATOM 3533 N N . TYR B 1 194 ? 8.125 3.715 -6.566 1 97.94 194 TYR B N 1
ATOM 3534 C CA . TYR B 1 194 ? 6.742 3.473 -6.965 1 97.94 194 TYR B CA 1
ATOM 3535 C C . TYR B 1 194 ? 6.438 1.98 -6.992 1 97.94 194 TYR B C 1
ATOM 3537 O O . TYR B 1 194 ? 5.312 1.566 -6.695 1 97.94 194 TYR B O 1
ATOM 3545 N N . ALA B 1 195 ? 7.41 1.185 -7.355 1 98.25 195 ALA B N 1
ATOM 3546 C CA . ALA B 1 195 ? 7.191 -0.259 -7.332 1 98.25 195 ALA B CA 1
ATOM 3547 C C . ALA B 1 195 ? 6.809 -0.737 -5.938 1 98.25 195 ALA B C 1
ATOM 3549 O O . ALA B 1 195 ? 5.871 -1.522 -5.777 1 98.25 195 ALA B O 1
ATOM 3550 N N . PHE B 1 196 ? 7.473 -0.246 -4.941 1 98.62 196 PHE B N 1
ATOM 3551 C CA . PHE B 1 196 ? 7.176 -0.655 -3.572 1 98.62 196 PHE B CA 1
ATOM 3552 C C . PHE B 1 196 ? 5.852 -0.063 -3.107 1 98.62 196 PHE B C 1
ATOM 3554 O O . PHE B 1 196 ? 5.035 -0.757 -2.496 1 98.62 196 PHE B O 1
ATOM 3561 N N . LEU B 1 197 ? 5.594 1.19 -3.416 1 98.88 197 LEU B N 1
ATOM 3562 C CA . LEU B 1 197 ? 4.328 1.821 -3.061 1 98.88 197 LEU B CA 1
ATOM 3563 C C . LEU B 1 197 ? 3.152 1.069 -3.676 1 98.88 197 LEU B C 1
ATOM 3565 O O . LEU B 1 197 ? 2.188 0.744 -2.982 1 98.88 197 LEU B O 1
ATOM 3569 N N . ASP B 1 198 ? 3.305 0.783 -4.98 1 98.88 198 ASP B N 1
ATOM 3570 C CA . ASP B 1 198 ? 2.246 0.081 -5.699 1 98.88 198 ASP B CA 1
ATOM 3571 C C . ASP B 1 198 ? 1.952 -1.273 -5.059 1 98.88 198 ASP B C 1
ATOM 3573 O O . ASP B 1 198 ? 0.792 -1.677 -4.949 1 98.88 198 ASP B O 1
ATOM 3577 N N . ALA B 1 199 ? 2.996 -1.944 -4.656 1 98.94 199 ALA B N 1
ATOM 3578 C CA . ALA B 1 199 ? 2.812 -3.262 -4.055 1 98.94 199 ALA B CA 1
ATOM 3579 C C . ALA B 1 199 ? 2.041 -3.16 -2.74 1 98.94 199 ALA B C 1
ATOM 3581 O O . ALA B 1 199 ? 1.263 -4.055 -2.4 1 98.94 199 ALA B O 1
ATOM 3582 N N . GLY B 1 200 ? 2.291 -2.088 -2 1 98.94 200 GLY B N 1
ATOM 3583 C CA . GLY B 1 200 ? 1.514 -1.864 -0.792 1 98.94 200 GLY B CA 1
ATOM 3584 C C . GLY B 1 200 ? 0.028 -1.711 -1.057 1 98.94 200 GLY B C 1
ATOM 3585 O O . GLY B 1 200 ? -0.798 -2.264 -0.328 1 98.94 200 GLY B O 1
ATOM 3586 N N . HIS B 1 201 ? -0.317 -0.969 -2.092 1 98.94 201 HIS B N 1
ATOM 3587 C CA . HIS B 1 201 ? -1.715 -0.83 -2.488 1 98.94 201 HIS B CA 1
ATOM 3588 C C . HIS B 1 201 ? -2.332 -2.186 -2.812 1 98.94 201 HIS B C 1
ATOM 3590 O O . HIS B 1 201 ? -3.424 -2.506 -2.334 1 98.94 201 HIS B O 1
ATOM 3596 N N . VAL B 1 202 ? -1.623 -2.953 -3.6 1 98.94 202 VAL B N 1
ATOM 3597 C CA . VAL B 1 202 ? -2.102 -4.258 -4.035 1 98.94 202 VAL B CA 1
ATOM 3598 C C . VAL B 1 202 ? -2.348 -5.152 -2.824 1 98.94 202 VAL B C 1
ATOM 3600 O O . VAL B 1 202 ? -3.408 -5.773 -2.707 1 98.94 202 VAL B O 1
ATOM 3603 N N . CYS B 1 203 ? -1.433 -5.145 -1.945 1 98.94 203 CYS B N 1
ATOM 3604 C CA . CYS B 1 203 ? -1.504 -6.035 -0.793 1 98.94 203 CYS B CA 1
ATOM 3605 C C . CYS B 1 203 ? -2.619 -5.609 0.156 1 98.94 203 CYS B C 1
ATOM 3607 O O . CYS B 1 203 ? -3.266 -6.457 0.777 1 98.94 203 CYS B O 1
ATOM 3609 N N . GLU B 1 204 ? -2.818 -4.312 0.28 1 98.94 204 GLU B N 1
ATOM 3610 C CA . GLU B 1 204 ? -3.906 -3.885 1.154 1 98.94 204 GLU B CA 1
ATOM 3611 C C . GLU B 1 204 ? -5.262 -4.332 0.608 1 98.94 204 GLU B C 1
ATOM 3613 O O . GLU B 1 204 ? -6.141 -4.734 1.371 1 98.94 204 GLU B O 1
ATOM 3618 N N . ASN B 1 205 ? -5.418 -4.254 -0.693 1 98.94 205 ASN B N 1
ATOM 3619 C CA . ASN B 1 205 ? -6.637 -4.805 -1.283 1 98.94 205 ASN B CA 1
ATOM 3620 C C . ASN B 1 205 ? -6.789 -6.289 -0.971 1 98.94 205 ASN B C 1
ATOM 3622 O O . ASN B 1 205 ? -7.906 -6.77 -0.754 1 98.94 205 ASN B O 1
ATOM 3626 N N . LEU B 1 206 ? -5.711 -6.996 -0.977 1 98.94 206 LEU B N 1
ATOM 3627 C CA . LEU B 1 206 ? -5.785 -8.422 -0.659 1 98.94 206 LEU B CA 1
ATOM 3628 C C . LEU B 1 206 ? -6.246 -8.633 0.779 1 98.94 206 LEU B C 1
ATOM 3630 O O . LEU B 1 206 ? -7.109 -9.477 1.041 1 98.94 206 LEU B O 1
ATOM 3634 N N . TYR B 1 207 ? -5.68 -7.863 1.734 1 98.88 207 TYR B N 1
ATOM 3635 C CA . TYR B 1 207 ? -6.086 -7.93 3.133 1 98.88 207 TYR B CA 1
ATOM 3636 C C . TYR B 1 207 ? -7.59 -7.727 3.275 1 98.88 207 TYR B C 1
ATOM 3638 O O . TYR B 1 207 ? -8.273 -8.539 3.893 1 98.88 207 TYR B O 1
ATOM 3646 N N . LEU B 1 208 ? -8.031 -6.664 2.68 1 98.81 208 LEU B N 1
ATOM 3647 C CA . LEU B 1 208 ? -9.43 -6.289 2.869 1 98.81 208 LEU B CA 1
ATOM 3648 C C . LEU B 1 208 ? -10.359 -7.258 2.135 1 98.81 208 LEU B C 1
ATOM 3650 O O . LEU B 1 208 ? -11.406 -7.641 2.66 1 98.81 208 LEU B O 1
ATOM 3654 N N . ALA B 1 209 ? -9.969 -7.691 0.933 1 98.75 209 ALA B N 1
ATOM 3655 C CA . ALA B 1 209 ? -10.758 -8.68 0.199 1 98.75 209 ALA B CA 1
ATOM 3656 C C . ALA B 1 209 ? -10.867 -9.984 0.977 1 98.75 209 ALA B C 1
ATOM 3658 O O . ALA B 1 209 ? -11.945 -10.57 1.078 1 98.75 209 ALA B O 1
ATOM 3659 N N . ALA B 1 210 ? -9.734 -10.438 1.492 1 98.69 210 ALA B N 1
ATOM 3660 C CA . ALA B 1 210 ? -9.75 -11.648 2.307 1 98.69 210 ALA B CA 1
ATOM 3661 C C . ALA B 1 210 ? -10.688 -11.492 3.502 1 98.69 210 ALA B C 1
ATOM 3663 O O . ALA B 1 210 ? -11.391 -12.43 3.875 1 98.69 210 ALA B O 1
ATOM 366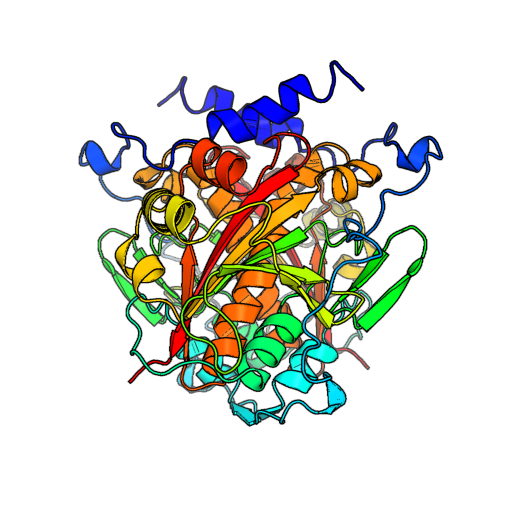4 N N . GLY B 1 211 ? -10.727 -10.273 4.074 1 97.88 211 GLY B N 1
ATOM 3665 C CA . GLY B 1 211 ? -11.57 -9.984 5.223 1 97.88 211 GLY B CA 1
ATOM 3666 C C . GLY B 1 211 ? -13.055 -10.055 4.91 1 97.88 211 GLY B C 1
ATOM 3667 O O . GLY B 1 211 ? -13.875 -10.203 5.816 1 97.88 211 GLY B O 1
ATOM 3668 N N . THR B 1 212 ? -13.383 -9.891 3.633 1 98.12 212 THR B N 1
ATOM 3669 C CA . THR B 1 212 ? -14.781 -10 3.242 1 98.12 212 THR B CA 1
ATOM 3670 C C . THR B 1 212 ? -15.195 -11.461 3.109 1 98.12 212 THR B C 1
ATOM 3672 O O . THR B 1 212 ? -16.375 -11.766 2.945 1 98.12 212 THR B O 1
ATOM 3675 N N . LEU B 1 213 ? -14.18 -12.359 3.129 1 97.06 213 LEU B N 1
ATOM 3676 C CA . LEU B 1 213 ? -14.375 -13.805 3.059 1 97.06 213 LEU B CA 1
ATOM 3677 C C . LEU B 1 213 ? -14.102 -14.453 4.41 1 97.06 213 LEU B C 1
ATOM 3679 O O . LEU B 1 213 ? -13.781 -13.766 5.383 1 97.06 213 LEU B O 1
ATOM 3683 N N . LYS B 1 214 ? -14.312 -15.695 4.582 1 94.62 214 LYS B N 1
ATOM 3684 C CA . LYS B 1 214 ? -13.859 -16.438 5.746 1 94.62 214 LYS B CA 1
ATOM 3685 C C . LYS B 1 214 ? -12.375 -16.797 5.633 1 94.62 214 LYS B C 1
ATOM 3687 O O . LYS B 1 214 ? -11.984 -17.938 5.828 1 94.62 214 LYS B O 1
ATOM 3692 N N . ALA B 1 215 ? -11.602 -15.75 5.238 1 98.31 215 ALA B N 1
ATOM 3693 C CA . ALA B 1 215 ? -10.188 -15.984 4.961 1 98.31 215 ALA B CA 1
ATOM 3694 C C . ALA B 1 215 ? -9.32 -14.93 5.645 1 98.31 215 ALA B C 1
ATOM 3696 O O . ALA B 1 215 ? -9.828 -13.93 6.145 1 98.31 215 ALA B O 1
ATOM 3697 N N . GLY B 1 216 ? -8.062 -15.242 5.793 1 98.38 216 GLY B N 1
ATOM 3698 C CA . GLY B 1 216 ? -7.039 -14.336 6.285 1 98.38 216 GLY B CA 1
ATOM 3699 C C . GLY B 1 216 ? -5.914 -14.117 5.293 1 98.38 216 GLY B C 1
ATOM 3700 O O . GLY B 1 216 ? -5.867 -14.758 4.242 1 98.38 216 GLY B O 1
ATOM 3701 N N . CYS B 1 217 ? -5.117 -13.188 5.605 1 98.69 217 CYS B N 1
ATOM 3702 C CA . CYS B 1 217 ? -3.988 -12.773 4.781 1 98.69 217 CYS B CA 1
ATOM 3703 C C . CYS B 1 217 ? -2.828 -12.297 5.648 1 98.69 217 CYS B C 1
ATOM 3705 O O . CYS B 1 217 ? -3.041 -11.789 6.75 1 98.69 217 CYS B O 1
ATOM 3707 N N . CYS B 1 218 ? -1.672 -12.531 5.164 1 98.75 218 CYS B N 1
ATOM 3708 C CA . CYS B 1 218 ? -0.481 -11.984 5.809 1 98.75 218 CYS B CA 1
ATOM 3709 C C . CYS B 1 218 ? 0.533 -11.516 4.773 1 98.75 218 CYS B C 1
ATOM 3711 O O . CYS B 1 218 ? 0.991 -12.305 3.943 1 98.75 218 CYS B O 1
ATOM 3713 N N . ALA B 1 219 ? 0.875 -10.25 4.867 1 98.75 219 ALA B N 1
ATOM 3714 C CA . ALA B 1 219 ? 1.942 -9.711 4.031 1 98.75 219 ALA B CA 1
ATOM 3715 C C . ALA B 1 219 ? 3.285 -10.352 4.371 1 98.75 219 ALA B C 1
ATOM 3717 O O . ALA B 1 219 ? 3.594 -10.578 5.543 1 98.75 219 ALA B O 1
ATOM 3718 N N . MET B 1 220 ? 4.008 -10.664 3.34 1 97.94 220 MET B N 1
ATOM 3719 C CA . MET B 1 220 ? 5.324 -11.281 3.467 1 97.94 220 MET B CA 1
ATOM 3720 C C . MET B 1 220 ? 6.398 -10.414 2.822 1 97.94 220 MET B C 1
ATOM 3722 O O . MET B 1 220 ? 6.633 -10.5 1.617 1 97.94 220 MET B O 1
ATOM 3726 N N . GLY B 1 221 ? 7.047 -9.625 3.631 1 97.06 221 GLY B N 1
ATOM 3727 C CA . GLY B 1 221 ? 8.133 -8.797 3.123 1 97.06 221 GLY B CA 1
ATOM 3728 C C . GLY B 1 221 ? 9.5 -9.398 3.352 1 97.06 221 GLY B C 1
ATOM 3729 O O . GLY B 1 221 ? 10.477 -8.992 2.721 1 97.06 221 GLY B O 1
ATOM 3730 N N . ALA B 1 222 ? 9.555 -10.398 4.227 1 96.19 222 ALA B N 1
ATOM 3731 C CA . ALA B 1 222 ? 10.828 -11.008 4.59 1 96.19 222 ALA B CA 1
ATOM 3732 C C . ALA B 1 222 ? 11.055 -12.312 3.83 1 96.19 222 ALA B C 1
ATOM 3734 O O . ALA B 1 222 ? 10.555 -13.367 4.234 1 96.19 222 ALA B O 1
ATOM 3735 N N . PHE B 1 223 ? 11.742 -12.242 2.754 1 97.06 223 PHE B N 1
ATOM 3736 C CA . PHE B 1 223 ? 12.133 -13.383 1.94 1 97.06 223 PHE B CA 1
ATOM 3737 C C . PHE B 1 223 ? 13.547 -13.203 1.392 1 97.06 223 PHE B C 1
ATOM 3739 O O . PHE B 1 223 ? 14.07 -12.086 1.375 1 97.06 223 PHE B O 1
ATOM 3746 N N . GLU B 1 224 ? 14.18 -14.258 1.029 1 96.88 224 GLU B N 1
ATOM 3747 C CA . GLU B 1 224 ? 15.469 -14.211 0.337 1 96.88 224 GLU B CA 1
ATOM 3748 C C . GLU B 1 224 ? 15.289 -13.867 -1.138 1 96.88 224 GLU B C 1
ATOM 3750 O O . GLU B 1 224 ? 14.844 -14.703 -1.929 1 96.88 224 GLU B O 1
ATOM 3755 N N . ASP B 1 225 ? 15.773 -12.656 -1.516 1 96.88 225 ASP B N 1
ATOM 3756 C CA . ASP B 1 225 ? 15.5 -12.117 -2.846 1 96.88 225 ASP B CA 1
ATOM 3757 C C . ASP B 1 225 ? 16.047 -13.047 -3.932 1 96.88 225 ASP B C 1
ATOM 3759 O O . ASP B 1 225 ? 15.328 -13.414 -4.863 1 96.88 225 ASP B O 1
ATOM 3763 N N . ALA B 1 226 ? 17.281 -13.383 -3.795 1 96.5 226 ALA B N 1
ATOM 3764 C CA . ALA B 1 226 ? 17.938 -14.164 -4.84 1 96.5 226 ALA B CA 1
ATOM 3765 C C . ALA B 1 226 ? 17.297 -15.539 -4.988 1 96.5 226 ALA B C 1
ATOM 3767 O O . ALA B 1 226 ? 17.094 -16.016 -6.105 1 96.5 226 ALA B O 1
ATOM 3768 N N . ALA B 1 227 ? 16.969 -16.172 -3.9 1 97.25 227 ALA B N 1
ATOM 3769 C CA . ALA B 1 227 ? 16.359 -17.5 -3.93 1 97.25 227 ALA B CA 1
ATOM 3770 C C . ALA B 1 227 ? 14.984 -17.438 -4.594 1 97.25 227 ALA B C 1
ATOM 3772 O O . ALA B 1 227 ? 14.68 -18.266 -5.457 1 97.25 227 ALA B O 1
ATOM 3773 N N . LEU B 1 228 ? 14.188 -16.484 -4.227 1 98.12 228 LEU B N 1
ATOM 3774 C CA . LEU B 1 228 ? 12.836 -16.359 -4.773 1 98.12 228 LEU B CA 1
ATOM 3775 C C . LEU B 1 228 ? 12.883 -16 -6.258 1 98.12 228 LEU B C 1
ATOM 3777 O O . LEU B 1 228 ? 12.156 -16.594 -7.062 1 98.12 228 LEU B O 1
ATOM 3781 N N . ASN B 1 229 ? 13.766 -15.031 -6.586 1 98.12 229 ASN B N 1
ATOM 3782 C CA . ASN B 1 229 ? 13.922 -14.656 -7.988 1 98.12 229 ASN B CA 1
ATOM 3783 C C . ASN B 1 229 ? 14.375 -15.836 -8.844 1 98.12 229 ASN B C 1
ATOM 3785 O O . ASN B 1 229 ? 13.852 -16.062 -9.93 1 98.12 229 ASN B O 1
ATOM 3789 N N . ARG B 1 230 ? 15.289 -16.562 -8.32 1 97.94 230 ARG B N 1
ATOM 3790 C CA . ARG B 1 230 ? 15.781 -17.734 -9.047 1 97.94 230 ARG B CA 1
ATOM 3791 C C . ARG B 1 230 ? 14.672 -18.75 -9.266 1 97.94 230 ARG B C 1
ATOM 3793 O O . ARG B 1 230 ? 14.508 -19.281 -10.367 1 97.94 230 ARG B O 1
ATOM 3800 N N . LEU B 1 231 ? 13.938 -19.016 -8.281 1 98.12 231 LEU B N 1
ATOM 3801 C CA . LEU B 1 231 ? 12.859 -20 -8.344 1 98.12 231 LEU B CA 1
ATOM 3802 C C . LEU B 1 231 ? 11.82 -19.609 -9.383 1 98.12 231 LEU B C 1
ATOM 3804 O O . LEU B 1 231 ? 11.289 -20.453 -10.094 1 98.12 231 LEU B O 1
ATOM 3808 N N . LEU B 1 232 ? 11.547 -18.297 -9.5 1 98.12 232 LEU B N 1
ATOM 3809 C CA . LEU B 1 232 ? 10.516 -17.797 -10.391 1 98.12 232 LEU B CA 1
ATOM 3810 C C . LEU B 1 232 ? 11.109 -17.406 -11.742 1 98.12 232 LEU B C 1
ATOM 3812 O O . LEU B 1 232 ? 10.414 -16.828 -12.586 1 98.12 232 LEU B O 1
ATOM 3816 N N . HIS B 1 233 ? 12.391 -17.625 -11.93 1 97.81 233 HIS B N 1
ATOM 3817 C CA . HIS B 1 233 ? 13.109 -17.375 -13.164 1 97.81 233 HIS B CA 1
ATOM 3818 C C . HIS B 1 233 ? 13.102 -15.891 -13.516 1 97.81 233 HIS B C 1
ATOM 3820 O O . HIS B 1 233 ? 12.859 -15.516 -14.664 1 97.81 233 HIS B O 1
ATOM 3826 N N . LEU B 1 234 ? 13.273 -15.125 -12.5 1 97.75 234 LEU B N 1
ATOM 3827 C CA . LEU B 1 234 ? 13.469 -13.688 -12.648 1 97.75 234 LEU B CA 1
ATOM 3828 C C . LEU B 1 234 ? 14.953 -13.336 -12.609 1 97.75 234 LEU B C 1
ATOM 3830 O O . LEU B 1 234 ? 15.719 -13.938 -11.852 1 97.75 234 LEU B O 1
ATOM 3834 N N . ASP B 1 235 ? 15.367 -12.352 -13.367 1 96.12 235 ASP B N 1
ATOM 3835 C CA . ASP B 1 235 ? 16.797 -12.031 -13.461 1 96.12 235 ASP B CA 1
ATOM 3836 C C . ASP B 1 235 ? 17.25 -11.188 -12.273 1 96.12 235 ASP B C 1
ATOM 3838 O O . ASP B 1 235 ? 18.438 -11.031 -12.031 1 96.12 235 ASP B O 1
ATOM 3842 N N . GLY B 1 236 ? 16.312 -10.688 -11.492 1 95.69 236 GLY B N 1
ATOM 3843 C CA . GLY B 1 236 ? 16.641 -9.945 -10.289 1 95.69 236 GLY B CA 1
ATOM 3844 C C . GLY B 1 236 ? 17.016 -8.5 -10.562 1 95.69 236 GLY B C 1
ATOM 3845 O O . GLY B 1 236 ? 17.312 -7.738 -9.641 1 95.69 236 GLY B O 1
ATOM 3846 N N . VAL B 1 237 ? 16.938 -8.047 -11.836 1 93.94 237 VAL B N 1
ATOM 3847 C CA . VAL B 1 237 ? 17.328 -6.703 -12.234 1 93.94 237 VAL B CA 1
ATOM 3848 C C . VAL B 1 237 ? 16.188 -6.031 -12.984 1 93.94 237 VAL B C 1
ATOM 3850 O O . VAL B 1 237 ? 15.531 -5.125 -12.453 1 93.94 237 VAL B O 1
ATOM 3853 N N . GLN B 1 238 ? 15.836 -6.633 -14.062 1 95.31 238 GLN B N 1
ATOM 3854 C CA . GLN B 1 238 ? 14.711 -6.109 -14.836 1 95.31 238 GLN B CA 1
ATOM 3855 C C . GLN B 1 238 ? 13.383 -6.605 -14.273 1 95.31 238 GLN B C 1
ATOM 3857 O O . GLN B 1 238 ? 12.367 -5.914 -14.375 1 95.31 238 GLN B O 1
ATOM 3862 N N . GLU B 1 239 ? 13.477 -7.824 -13.836 1 97.44 239 GLU B N 1
ATOM 3863 C CA . GLU B 1 239 ? 12.336 -8.453 -13.164 1 97.44 239 GLU B CA 1
ATOM 3864 C C . GLU B 1 239 ? 12.734 -9.008 -11.805 1 97.44 239 GLU B C 1
ATOM 3866 O O . GLU B 1 239 ? 13.695 -9.781 -11.695 1 97.44 239 GLU B O 1
ATOM 3871 N N . PHE B 1 240 ? 12.039 -8.602 -10.766 1 98 240 PHE B N 1
ATOM 3872 C CA . PHE B 1 240 ? 12.398 -9.062 -9.43 1 98 240 PHE B CA 1
ATOM 3873 C C . PHE B 1 240 ? 11.188 -9.039 -8.5 1 98 240 PHE B C 1
ATOM 3875 O O . PHE B 1 240 ? 10.242 -8.273 -8.727 1 98 240 PHE B O 1
ATOM 3882 N N . SER B 1 241 ? 11.18 -9.898 -7.512 1 98.5 241 SER B N 1
ATOM 3883 C CA . SER B 1 241 ? 10.125 -9.953 -6.508 1 98.5 241 SER B CA 1
ATOM 3884 C C . SER B 1 241 ? 10.133 -8.711 -5.621 1 98.5 241 SER B C 1
ATOM 3886 O O . SER B 1 241 ? 11.188 -8.312 -5.125 1 98.5 241 SER B O 1
ATOM 3888 N N . VAL B 1 242 ? 9 -8.133 -5.461 1 98.69 242 VAL B N 1
ATOM 3889 C CA . VAL B 1 242 ? 8.891 -6.906 -4.684 1 98.69 242 VAL B CA 1
ATOM 3890 C C . VAL B 1 242 ? 8.219 -7.199 -3.346 1 98.69 242 VAL B C 1
ATOM 3892 O O . VAL B 1 242 ? 8.625 -6.668 -2.311 1 98.69 242 VAL B O 1
ATOM 3895 N N . TYR B 1 243 ? 7.23 -7.996 -3.369 1 98.88 243 TYR B N 1
ATOM 3896 C CA . TYR B 1 243 ? 6.391 -8.234 -2.201 1 98.88 243 TYR B CA 1
ATOM 3897 C C . TYR B 1 243 ? 5.633 -9.555 -2.332 1 98.88 243 TYR B C 1
ATOM 3899 O O . TYR B 1 243 ? 5.57 -10.133 -3.42 1 98.88 243 TYR B O 1
ATOM 3907 N N . ALA B 1 244 ? 5.152 -10.109 -1.239 1 98.94 244 ALA B N 1
ATOM 3908 C CA . ALA B 1 244 ? 4.348 -11.328 -1.234 1 98.94 244 ALA B CA 1
ATOM 3909 C C . ALA B 1 244 ? 3.311 -11.297 -0.115 1 98.94 244 ALA B C 1
ATOM 3911 O O . ALA B 1 244 ? 3.346 -10.414 0.747 1 98.94 244 ALA B O 1
ATOM 3912 N N . ALA B 1 245 ? 2.359 -12.188 -0.203 1 98.94 245 ALA B N 1
ATOM 3913 C CA . ALA B 1 245 ? 1.371 -12.359 0.859 1 98.94 245 ALA B CA 1
ATOM 3914 C C . ALA B 1 245 ? 0.752 -13.75 0.816 1 98.94 245 ALA B C 1
ATOM 3916 O O . ALA B 1 245 ? 0.515 -14.297 -0.262 1 98.94 245 ALA B O 1
ATOM 3917 N N . THR B 1 246 ? 0.503 -14.305 1.977 1 98.88 246 THR B N 1
ATOM 3918 C CA . THR B 1 246 ? -0.224 -15.562 2.086 1 98.88 246 THR B CA 1
ATOM 3919 C C . THR B 1 246 ? -1.716 -15.312 2.281 1 98.88 246 THR B C 1
ATOM 3921 O O . THR B 1 246 ? -2.109 -14.297 2.867 1 98.88 246 THR B O 1
ATOM 3924 N N . ALA B 1 247 ? -2.527 -16.172 1.811 1 98.94 247 ALA B N 1
ATOM 3925 C CA . ALA B 1 247 ? -3.965 -16.172 2.061 1 98.94 247 ALA B CA 1
ATOM 3926 C C . ALA B 1 247 ? -4.504 -17.594 2.227 1 98.94 247 ALA B C 1
ATOM 3928 O O . ALA B 1 247 ? -4.008 -18.531 1.593 1 98.94 247 ALA B O 1
ATOM 3929 N N . GLY B 1 248 ? -5.438 -17.719 3.012 1 98.81 248 GLY B N 1
ATOM 3930 C CA . GLY B 1 248 ? -6.105 -18.984 3.252 1 98.81 248 GLY B CA 1
ATOM 3931 C C . GLY B 1 248 ? -7.336 -18.859 4.133 1 98.81 248 GLY B C 1
ATOM 3932 O O . GLY B 1 248 ? -7.57 -17.812 4.73 1 98.81 248 GLY B O 1
ATOM 3933 N N . GLU B 1 249 ? -8.117 -19.938 4.191 1 98.19 249 GLU B N 1
ATOM 3934 C CA . GLU B 1 249 ? -9.312 -19.938 5.027 1 98.19 249 GLU B CA 1
ATOM 3935 C C . GLU B 1 249 ? -8.953 -20.031 6.508 1 98.19 249 GLU B C 1
ATOM 3937 O O . GLU B 1 249 ? -7.977 -20.688 6.875 1 98.19 249 GLU B O 1
ATOM 3942 N N . THR B 1 250 ? -9.781 -19.312 7.223 1 95.62 250 THR B N 1
ATOM 3943 C CA . THR B 1 250 ? -9.562 -19.312 8.664 1 95.62 250 THR B CA 1
ATOM 3944 C C . THR B 1 250 ? -10.75 -19.922 9.398 1 95.62 250 THR B C 1
ATOM 3946 O O . THR B 1 250 ? -11.82 -20.094 8.82 1 95.62 250 THR B O 1
ATOM 3949 N N . SER B 1 251 ? -10.578 -20.484 10.695 1 79.44 251 SER B N 1
ATOM 3950 C CA . SER B 1 251 ? -11.625 -21.109 11.5 1 79.44 251 SER B CA 1
ATOM 3951 C C . SER B 1 251 ? -12.625 -20.078 12 1 79.44 251 SER B C 1
ATOM 3953 O O . SER B 1 251 ? -12.289 -18.906 12.172 1 79.44 251 SER B O 1
#